Protein AF-A0A928DAC4-F1 (afdb_monomer_lite)

Secondary structure (DSSP, 8-state):
---------SS-TTTHHHHHHHHHHHHTTSS-EEEE--SSEEEE-PPTT-EEEEEEEE-TT-EEEE-SSSEEEE-TT----S-EEE-SSEEEEE---TT---SS-SSPEEE-TTEEEEEEEEE-S-EEESS-EEEEEEEEEEE-S-EEEEEEEEE-SSEEEESS--EEEEEEEES-SSSSS--EEEESSSEEEESS-EEEE-STT-EEEEEESSSEEE-TT--EEEE--SS-TT--EEEEEEE-TT-EEEEEEEEEEEE-SSS-EEEEEEEETT-EEEEEEEEEEETTEEEEEEEEBEEEE-------TT--S-------TTSEEEEEE-TT-EEEE---TTS-------S-EEE-SSSTTPPPEEEEE-TT-EEEE-TT---EEEEEE-TT-EEEE-TT-PPPTTPEEEE-TT-EEEE-SS-EEESEEEE-TT-EEEEEEETTEEP-EEE-S-EE--SEEEEEEESSSSTTPPBP-S-EEEEEEEEEGGGHHHHHHSEEEETTPPTT-EEEEEEEEETTEEEEEEEEE-

Sequence (530 aa):
MTMIKYDRKPRFQRLYSGLLGKALDAVFAVAALQLTVCAATVTLAPPSGTSTNVLALYAGETSVEIAGPGTVTLNPANTYTGGTTLSGGELRLSGVSPSGASPIGTGALVLSANAQVTGSGTLPNDITAGGNAYFSPDDKITLTGNSTISGTLYITNNTLEVADGNISANGLYLTEQDVPGYGNYLQSGGAVTLSGNLQLAYCKGSTTTFTMTGGSFDVGGENVLLYGNKGDATAVSHSTIDISGDAVMSNIGDLYVHQKNPSEATISANIHDGGRLGFEQAYHSGCHATVSLSIDGGTLANDYYHKSATRATQRSTWISASGVASVRVGPKGATFTTDNGAKAGTAHIARAITAEAGEAGETAKGLTFNSGSWAFAAAGNAYEGPTVIKDGAALFLDVNGTIPSTSTVTVGSGSELCAVGGNKTVSDLVLEKDAILGFGTSASTPYTLTVTGSLTLPAYAKIALYASNAPGADAVTAAGTYAVLKVPAACAAALAAVKWSCATASAGNTYTFSVATEGDTATLSMTIAA

Structure (mmCIF, N/CA/C/O backbone):
data_AF-A0A928DAC4-F1
#
_entry.id   AF-A0A928DAC4-F1
#
loop_
_atom_site.group_PDB
_atom_site.id
_atom_site.type_symbol
_atom_site.label_atom_id
_atom_site.label_alt_id
_atom_site.label_comp_id
_atom_site.label_asym_id
_atom_site.label_entity_id
_atom_site.label_seq_id
_atom_site.pdbx_PDB_ins_code
_atom_site.Cartn_x
_atom_site.Cartn_y
_atom_site.Cartn_z
_atom_site.occupancy
_atom_site.B_iso_or_equiv
_atom_site.auth_seq_id
_atom_site.auth_comp_id
_atom_site.auth_asym_id
_atom_site.auth_atom_id
_atom_site.pdbx_PDB_model_num
ATOM 1 N N . MET A 1 1 ? 12.615 13.946 -56.124 1.00 31.62 1 MET A N 1
ATOM 2 C CA . MET A 1 1 ? 13.912 14.587 -56.434 1.00 31.62 1 MET A CA 1
ATOM 3 C C . MET A 1 1 ? 14.637 13.708 -57.448 1.00 31.62 1 MET A C 1
ATOM 5 O O . MET A 1 1 ? 14.611 12.494 -57.310 1.00 31.62 1 MET A O 1
ATOM 9 N N . THR A 1 2 ? 15.126 14.305 -58.529 1.00 26.25 2 THR A N 1
ATOM 10 C CA . THR A 1 2 ? 15.534 13.674 -59.796 1.00 26.25 2 THR A CA 1
ATOM 11 C C . THR A 1 2 ? 16.665 12.644 -59.637 1.00 26.25 2 THR A C 1
ATOM 13 O O . THR A 1 2 ? 17.712 12.966 -59.085 1.00 26.25 2 THR A O 1
ATOM 16 N N . MET A 1 3 ? 16.482 11.418 -60.150 1.00 25.34 3 MET A N 1
ATOM 17 C CA . MET A 1 3 ? 17.553 10.416 -60.275 1.00 25.34 3 MET A CA 1
ATOM 18 C C . MET A 1 3 ? 18.514 10.798 -61.406 1.00 25.34 3 MET A C 1
ATOM 20 O O . MET A 1 3 ? 18.094 10.898 -62.558 1.00 25.34 3 MET A O 1
ATOM 24 N N . ILE A 1 4 ? 19.808 10.922 -61.106 1.00 29.22 4 ILE A N 1
ATOM 25 C CA . ILE A 1 4 ? 20.873 10.956 -62.117 1.00 29.22 4 ILE A CA 1
ATOM 26 C C . ILE A 1 4 ? 21.578 9.594 -62.102 1.00 29.22 4 ILE A C 1
ATOM 28 O O . ILE A 1 4 ? 22.236 9.235 -61.128 1.00 29.22 4 ILE A O 1
ATOM 32 N N . LYS A 1 5 ? 21.433 8.824 -63.188 1.00 36.16 5 LYS A N 1
ATOM 33 C CA . LYS A 1 5 ? 22.263 7.643 -63.479 1.00 36.16 5 LYS A CA 1
ATOM 34 C C . LYS A 1 5 ? 23.650 8.113 -63.926 1.00 36.16 5 LYS A C 1
ATOM 36 O O . LYS A 1 5 ? 23.729 8.912 -64.854 1.00 36.16 5 LYS A O 1
ATOM 41 N N . TYR A 1 6 ? 24.718 7.571 -63.338 1.00 27.19 6 TYR A N 1
ATOM 42 C CA . TYR A 1 6 ? 26.078 7.715 -63.871 1.00 27.19 6 TYR A CA 1
ATOM 43 C C . TYR A 1 6 ? 26.659 6.361 -64.291 1.00 27.19 6 TYR A C 1
ATOM 45 O O . TYR A 1 6 ? 26.644 5.389 -63.535 1.00 27.19 6 TYR A O 1
ATOM 53 N N . ASP A 1 7 ? 27.139 6.334 -65.532 1.00 32.06 7 ASP A N 1
ATOM 54 C CA . ASP A 1 7 ? 27.700 5.193 -66.252 1.00 32.06 7 ASP A CA 1
ATOM 55 C C . ASP A 1 7 ? 29.184 4.960 -65.887 1.00 32.06 7 ASP A C 1
ATOM 57 O O . ASP A 1 7 ? 29.932 5.902 -65.608 1.00 32.06 7 ASP A O 1
ATOM 61 N N . ARG A 1 8 ? 29.613 3.692 -65.845 1.00 35.44 8 ARG A N 1
ATOM 62 C CA . ARG A 1 8 ? 30.908 3.244 -65.290 1.00 35.44 8 ARG A CA 1
ATOM 63 C C . ARG A 1 8 ? 32.043 3.323 -66.322 1.00 35.44 8 ARG A C 1
ATOM 65 O O . ARG A 1 8 ? 31.951 2.736 -67.395 1.00 35.44 8 ARG A O 1
ATOM 72 N N . LYS A 1 9 ? 33.206 3.873 -65.932 1.00 30.69 9 LYS A N 1
ATOM 73 C CA . LYS A 1 9 ? 34.518 3.550 -66.545 1.00 30.69 9 LYS A CA 1
ATOM 74 C C . LYS A 1 9 ? 35.578 3.174 -65.489 1.00 30.69 9 LYS A C 1
ATOM 76 O O . LYS A 1 9 ? 35.565 3.731 -64.394 1.00 30.69 9 LYS A O 1
ATOM 81 N N . PRO A 1 10 ? 36.528 2.258 -65.788 1.00 35.94 10 PRO A N 1
ATOM 82 C CA . PRO A 1 10 ? 37.149 1.382 -64.784 1.00 35.94 10 PRO A CA 1
ATOM 83 C C . PRO A 1 10 ? 38.545 1.815 -64.286 1.00 35.94 10 PRO A C 1
ATOM 85 O O . PRO A 1 10 ? 39.326 0.981 -63.843 1.00 35.94 10 PRO A O 1
ATOM 88 N N . ARG A 1 11 ? 38.912 3.104 -64.345 1.00 32.38 11 ARG A N 1
ATOM 89 C CA . ARG A 1 11 ? 40.287 3.549 -64.004 1.00 32.38 11 ARG A CA 1
ATOM 90 C C . ARG A 1 11 ? 40.468 4.199 -62.622 1.00 32.38 11 ARG A C 1
ATOM 92 O O . ARG A 1 11 ? 41.577 4.605 -62.302 1.00 32.38 11 ARG A O 1
ATOM 99 N N . PHE A 1 12 ? 39.435 4.229 -61.776 1.00 32.56 12 PHE A N 1
ATOM 100 C CA . PHE A 1 12 ? 39.481 4.863 -60.442 1.00 32.56 12 PHE A CA 1
ATOM 101 C C . PHE A 1 12 ? 39.509 3.892 -59.241 1.00 32.56 12 PHE A C 1
ATOM 103 O O . PHE A 1 12 ? 39.442 4.320 -58.093 1.00 32.56 12 PHE A O 1
ATOM 110 N N . GLN A 1 13 ? 39.660 2.581 -59.458 1.00 34.41 13 GLN A N 1
ATOM 111 C CA . GLN A 1 13 ? 39.473 1.570 -58.401 1.00 34.41 13 GLN A CA 1
ATOM 112 C C . GLN A 1 13 ? 40.604 1.441 -57.360 1.00 34.41 13 GLN A C 1
ATOM 114 O O . GLN A 1 13 ? 40.428 0.718 -56.386 1.00 34.41 13 GLN A O 1
ATOM 119 N N . ARG A 1 14 ? 41.748 2.126 -57.514 1.00 36.56 14 ARG A N 1
ATOM 120 C CA . ARG A 1 14 ? 42.897 1.979 -56.590 1.00 36.56 14 ARG A CA 1
ATOM 121 C C . ARG A 1 14 ? 43.134 3.137 -55.617 1.00 36.56 14 ARG A C 1
ATOM 123 O O . ARG A 1 14 ? 43.874 2.942 -54.663 1.00 36.56 14 ARG A O 1
ATOM 130 N N . LEU A 1 15 ? 42.488 4.293 -55.799 1.00 34.00 15 LEU A N 1
ATOM 131 C CA . LEU A 1 15 ? 42.549 5.400 -54.824 1.00 34.00 15 LEU A CA 1
ATOM 132 C C . LEU A 1 15 ? 41.316 5.480 -53.903 1.00 34.00 15 LEU A C 1
ATOM 134 O O . LEU A 1 15 ? 41.344 6.197 -52.908 1.00 34.00 15 LEU A O 1
ATOM 138 N N . TYR A 1 16 ? 40.250 4.730 -54.201 1.00 32.22 16 TYR A N 1
ATOM 139 C CA . TYR A 1 16 ? 38.973 4.826 -53.484 1.00 32.22 16 TYR A CA 1
ATOM 140 C C . TYR A 1 16 ? 38.851 3.929 -52.240 1.00 32.22 16 TYR A C 1
ATOM 142 O O . TYR A 1 16 ? 37.979 4.185 -51.421 1.00 32.22 16 TYR A O 1
ATOM 150 N N . SER A 1 17 ? 39.704 2.921 -52.027 1.00 40.66 17 SER A N 1
ATOM 151 C CA . SER A 1 17 ? 39.560 2.032 -50.855 1.00 40.66 17 SER A CA 1
ATOM 152 C C . SER A 1 17 ? 40.051 2.653 -49.541 1.00 40.66 17 SER A C 1
ATOM 154 O O . SER A 1 17 ? 39.523 2.328 -48.483 1.00 40.66 17 SER A O 1
ATOM 156 N N . GLY A 1 18 ? 41.025 3.569 -49.590 1.00 35.22 18 GLY A N 1
ATOM 157 C CA . GLY A 1 18 ? 41.578 4.216 -48.393 1.00 35.22 18 GLY A CA 1
ATOM 158 C C . GLY A 1 18 ? 40.826 5.477 -47.964 1.00 35.22 18 GLY A C 1
ATOM 159 O O . GLY A 1 18 ? 40.636 5.703 -46.770 1.00 35.22 18 GLY A O 1
ATOM 160 N N . LEU A 1 19 ? 40.375 6.288 -48.929 1.00 36.66 19 LEU A N 1
ATOM 161 C CA . LEU A 1 19 ? 39.622 7.508 -48.634 1.00 36.66 19 LEU A CA 1
ATOM 162 C C . LEU A 1 19 ? 38.143 7.232 -48.378 1.00 36.66 19 LEU A C 1
ATOM 164 O O . LEU A 1 19 ? 37.578 7.915 -47.541 1.00 36.66 19 LEU A O 1
ATOM 168 N N . LEU A 1 20 ? 37.520 6.240 -49.028 1.00 38.94 20 LEU A N 1
ATOM 169 C CA . LEU A 1 20 ? 36.113 5.926 -48.767 1.00 38.94 20 LEU A CA 1
ATOM 170 C C . LEU A 1 20 ? 35.935 5.169 -47.445 1.00 38.94 20 LEU A C 1
ATOM 172 O O . LEU A 1 20 ? 34.920 5.371 -46.812 1.00 38.94 20 LEU A O 1
ATOM 176 N N . GLY A 1 21 ? 36.918 4.393 -46.969 1.00 34.09 21 GLY A N 1
ATOM 177 C CA . GLY A 1 21 ? 36.870 3.811 -45.617 1.00 34.09 21 GLY A CA 1
ATOM 178 C C . GLY A 1 21 ? 36.906 4.886 -44.527 1.00 34.09 21 GLY A C 1
ATOM 179 O O . GLY A 1 21 ? 36.029 4.942 -43.680 1.00 34.09 21 GLY A O 1
ATOM 180 N N . LYS A 1 22 ? 37.845 5.836 -44.631 1.00 36.66 22 LYS A N 1
ATOM 181 C CA . LYS A 1 22 ? 37.964 6.945 -43.669 1.00 36.66 22 LYS A CA 1
ATOM 182 C C . LYS A 1 22 ? 36.908 8.035 -43.847 1.00 36.66 22 LYS A C 1
ATOM 184 O O . LYS A 1 22 ? 36.584 8.713 -42.883 1.00 36.66 22 LYS A O 1
ATOM 189 N N . ALA A 1 23 ? 36.378 8.223 -45.056 1.00 33.66 23 ALA A N 1
ATOM 190 C CA . ALA A 1 23 ? 35.265 9.130 -45.305 1.00 33.66 23 ALA A CA 1
ATOM 191 C C . ALA A 1 23 ? 33.922 8.493 -44.948 1.00 33.66 23 ALA A C 1
ATOM 193 O O . ALA A 1 23 ? 33.040 9.235 -44.569 1.00 33.66 23 ALA A O 1
ATOM 194 N N . LEU A 1 24 ? 33.746 7.169 -45.001 1.00 39.12 24 LEU A N 1
ATOM 195 C CA . LEU A 1 24 ? 32.555 6.526 -44.438 1.00 39.12 24 LEU A CA 1
ATOM 196 C C . LEU A 1 24 ? 32.604 6.605 -42.906 1.00 39.12 24 LEU A C 1
ATOM 198 O O . LEU A 1 24 ? 31.631 7.043 -42.307 1.00 39.12 24 LEU A O 1
ATOM 202 N N . ASP A 1 25 ? 33.768 6.352 -42.297 1.00 36.78 25 ASP A N 1
ATOM 203 C CA . ASP A 1 25 ? 33.973 6.535 -40.851 1.00 36.78 25 ASP A CA 1
ATOM 204 C C . ASP A 1 25 ? 33.836 8.011 -40.410 1.00 36.78 25 ASP A C 1
ATOM 206 O O . ASP A 1 25 ? 33.373 8.285 -39.306 1.00 36.78 25 ASP A O 1
ATOM 210 N N . ALA A 1 26 ? 34.179 8.984 -41.269 1.00 31.34 26 ALA A N 1
ATOM 211 C CA . ALA A 1 26 ? 34.024 10.418 -40.985 1.00 31.34 26 ALA A CA 1
ATOM 212 C C . ALA A 1 26 ? 32.661 11.011 -41.403 1.00 31.34 26 ALA A C 1
ATOM 214 O O . ALA A 1 26 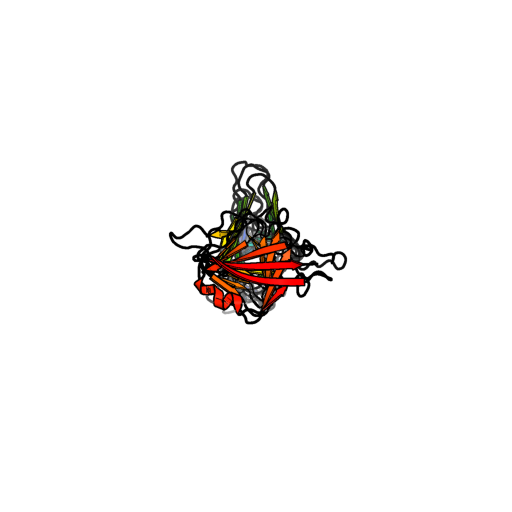? 32.239 12.017 -40.837 1.00 31.34 26 ALA A O 1
ATOM 215 N N . VAL A 1 27 ? 31.939 10.407 -42.354 1.00 35.25 27 VAL A N 1
ATOM 216 C CA . VAL A 1 27 ? 30.570 10.810 -42.743 1.00 35.25 27 VAL A CA 1
ATOM 217 C C . VAL A 1 27 ? 29.552 10.389 -41.680 1.00 35.25 27 VAL A C 1
ATOM 219 O O . VAL A 1 27 ? 28.504 11.016 -41.573 1.00 35.25 27 VAL A O 1
ATOM 222 N N . PHE A 1 28 ? 29.885 9.430 -40.813 1.00 38.22 28 PHE A N 1
ATOM 223 C CA . PHE A 1 28 ? 29.101 9.134 -39.610 1.00 38.22 28 PHE A CA 1
ATOM 224 C C . PHE A 1 28 ? 29.365 10.085 -38.424 1.00 38.22 28 PHE A C 1
ATOM 226 O O . PHE A 1 28 ? 28.701 9.963 -37.398 1.00 38.22 28 PHE A O 1
ATOM 233 N N . ALA A 1 29 ? 30.275 11.059 -38.554 1.00 32.09 29 ALA A N 1
ATOM 234 C CA . ALA A 1 29 ? 30.657 11.969 -37.468 1.00 32.09 29 ALA A CA 1
ATOM 235 C C . ALA A 1 29 ? 30.080 13.398 -37.584 1.00 32.09 29 ALA A C 1
ATOM 237 O O . ALA A 1 29 ? 30.491 14.283 -36.834 1.00 32.09 29 ALA A O 1
ATOM 238 N N . VAL A 1 30 ? 29.126 13.658 -38.487 1.00 30.72 30 VAL A N 1
ATOM 239 C CA . VAL A 1 30 ? 28.482 14.978 -38.610 1.00 30.72 30 VAL A CA 1
ATOM 240 C C . VAL A 1 30 ? 26.971 14.844 -38.444 1.00 30.72 30 VAL A C 1
ATOM 242 O O . VAL A 1 30 ? 26.328 14.016 -39.079 1.00 30.72 30 VAL A O 1
ATOM 245 N N . ALA A 1 31 ? 26.455 15.663 -37.530 1.00 39.97 31 ALA A N 1
ATOM 246 C CA . ALA A 1 31 ? 25.082 15.794 -37.072 1.00 39.97 31 ALA A CA 1
ATOM 247 C C . ALA A 1 31 ? 23.995 15.517 -38.129 1.00 39.97 31 ALA A C 1
ATOM 249 O O . ALA A 1 31 ? 24.104 15.961 -39.268 1.00 39.97 31 ALA A O 1
ATOM 250 N N . ALA A 1 32 ? 22.894 14.907 -37.672 1.00 46.19 32 ALA A N 1
ATOM 251 C CA . ALA A 1 32 ? 21.597 14.836 -38.349 1.00 46.19 32 ALA A CA 1
ATOM 252 C C . ALA A 1 32 ? 21.445 13.814 -39.502 1.00 46.19 32 ALA A C 1
ATOM 254 O O . ALA A 1 32 ? 21.377 14.189 -40.670 1.00 46.19 32 ALA A O 1
ATOM 255 N N . LEU A 1 33 ? 21.279 12.519 -39.187 1.00 54.91 33 LEU A N 1
ATOM 256 C CA . LEU A 1 33 ? 20.929 11.495 -40.188 1.00 54.91 33 LEU A CA 1
ATOM 257 C C . LEU A 1 33 ? 19.397 11.396 -40.377 1.00 54.91 33 LEU A C 1
ATOM 259 O O . LEU A 1 33 ? 18.681 11.005 -39.453 1.00 54.91 33 LEU A O 1
ATOM 263 N N . GLN A 1 34 ? 18.896 11.724 -41.574 1.00 60.25 34 GLN A N 1
ATOM 264 C CA . GLN A 1 34 ? 17.582 11.277 -42.063 1.00 60.25 34 GLN A CA 1
ATOM 265 C C . GLN A 1 34 ? 17.810 10.088 -42.997 1.00 60.25 34 GLN A C 1
ATOM 267 O O . GLN A 1 34 ? 18.508 10.225 -44.002 1.00 60.25 34 GLN A O 1
ATOM 272 N N . LEU A 1 35 ? 17.250 8.923 -42.669 1.00 60.03 35 LEU A N 1
ATOM 273 C CA . LEU A 1 35 ? 17.522 7.683 -43.391 1.00 60.03 35 LEU A CA 1
ATOM 274 C C . LEU A 1 35 ? 16.216 7.049 -43.890 1.00 60.03 35 LEU A C 1
ATOM 276 O O . LEU A 1 35 ? 15.326 6.730 -43.105 1.00 60.03 35 LEU A O 1
ATOM 280 N N . THR A 1 36 ? 16.104 6.852 -45.205 1.00 65.50 36 THR A N 1
ATOM 281 C CA . THR A 1 36 ? 15.074 5.996 -45.812 1.00 65.50 36 THR A CA 1
ATOM 282 C C . THR A 1 36 ? 15.714 4.657 -46.149 1.00 65.50 36 THR A C 1
ATOM 284 O O . THR A 1 36 ? 16.668 4.616 -46.928 1.00 65.50 36 THR A O 1
ATOM 287 N N . VAL A 1 37 ? 15.220 3.570 -45.556 1.00 68.62 37 VAL A N 1
ATOM 288 C CA . VAL A 1 37 ? 15.834 2.235 -45.659 1.00 68.62 37 VAL A CA 1
ATOM 289 C C . VAL A 1 37 ? 14.839 1.224 -46.225 1.00 68.62 37 VAL A C 1
ATOM 291 O O . VAL A 1 37 ? 13.656 1.278 -45.914 1.00 68.62 37 VAL A O 1
ATOM 294 N N . CYS A 1 38 ? 15.332 0.300 -47.056 1.00 67.62 38 CYS A N 1
ATOM 295 C CA . CYS A 1 38 ? 14.586 -0.840 -47.607 1.00 67.62 38 CYS A CA 1
ATOM 296 C C . CYS A 1 38 ? 15.294 -2.161 -47.241 1.00 67.62 38 CYS A C 1
ATOM 298 O O . CYS A 1 38 ? 15.622 -2.978 -48.099 1.00 67.62 38 CYS A O 1
ATOM 300 N N . ALA A 1 39 ? 15.641 -2.316 -45.966 1.00 75.81 39 ALA A N 1
ATOM 301 C CA . ALA A 1 39 ? 16.328 -3.479 -45.412 1.00 75.81 39 ALA A CA 1
ATOM 302 C C . ALA A 1 39 ? 15.460 -4.072 -44.303 1.00 75.81 39 ALA A C 1
ATOM 304 O O . ALA A 1 39 ? 14.736 -3.336 -43.656 1.00 75.81 39 ALA A O 1
ATOM 305 N N . ALA A 1 40 ? 15.542 -5.379 -44.054 1.00 83.25 40 ALA A N 1
ATOM 306 C CA . ALA A 1 40 ? 14.759 -5.994 -42.979 1.00 83.25 40 ALA A CA 1
ATOM 307 C C . ALA A 1 40 ? 15.184 -5.499 -41.581 1.00 83.25 40 ALA A C 1
ATOM 309 O O . ALA A 1 40 ? 14.338 -5.343 -40.703 1.00 83.25 40 ALA A O 1
ATOM 310 N N . THR A 1 41 ? 16.478 -5.205 -41.402 1.00 86.00 41 THR A N 1
ATOM 311 C CA . THR A 1 41 ? 17.053 -4.719 -40.142 1.00 86.00 41 THR A CA 1
ATOM 312 C C . THR A 1 41 ? 18.078 -3.619 -40.406 1.00 86.00 41 THR A C 1
ATOM 314 O O . THR A 1 41 ? 18.879 -3.721 -41.339 1.00 86.00 41 THR A O 1
ATOM 317 N N . VAL A 1 42 ? 18.080 -2.584 -39.567 1.00 89.38 42 VAL A N 1
ATOM 318 C CA . VAL A 1 42 ? 19.133 -1.564 -39.475 1.00 89.38 42 VAL A CA 1
ATOM 319 C C . VAL A 1 42 ? 19.899 -1.771 -38.177 1.00 89.38 42 VAL A C 1
ATOM 321 O O . VAL A 1 42 ? 19.312 -1.665 -37.105 1.00 89.38 42 VAL A O 1
ATOM 324 N N . THR A 1 43 ? 21.206 -2.015 -38.264 1.00 89.75 43 THR A N 1
ATOM 325 C CA . THR A 1 43 ? 22.073 -2.156 -37.085 1.00 89.75 43 THR A CA 1
ATOM 326 C C . THR A 1 43 ? 22.848 -0.862 -36.828 1.00 89.75 43 THR A C 1
ATOM 328 O O . THR A 1 43 ? 23.541 -0.353 -37.710 1.00 89.75 43 THR A O 1
ATOM 331 N N . LEU A 1 44 ? 22.744 -0.340 -35.607 1.00 89.50 44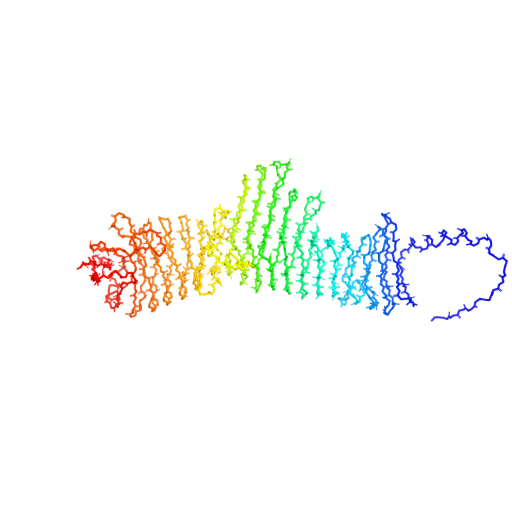 LEU A N 1
ATOM 332 C CA . LEU A 1 44 ? 23.439 0.838 -35.097 1.00 89.50 44 LEU A CA 1
ATOM 333 C C . LEU A 1 44 ? 24.444 0.386 -34.033 1.00 89.50 44 LEU A C 1
ATOM 335 O O . LEU A 1 44 ? 24.069 -0.154 -32.994 1.00 89.50 44 LEU A O 1
ATOM 339 N N . ALA A 1 45 ? 25.734 0.587 -34.295 1.00 90.56 45 ALA A N 1
ATOM 340 C CA . ALA A 1 45 ? 26.798 0.090 -33.426 1.00 90.56 45 ALA A CA 1
ATOM 341 C C . ALA A 1 45 ? 27.870 1.157 -33.139 1.00 90.56 45 ALA A C 1
ATOM 343 O O . ALA A 1 45 ? 29.004 1.025 -33.606 1.00 90.56 45 ALA A O 1
ATOM 344 N N . PRO A 1 46 ? 27.535 2.228 -32.390 1.00 88.06 46 PRO A N 1
ATOM 345 C CA . PRO A 1 46 ? 28.527 3.214 -31.977 1.00 88.06 46 PRO A CA 1
ATOM 346 C C . PRO A 1 46 ? 29.624 2.564 -31.113 1.00 88.06 46 PRO A C 1
ATOM 348 O O . PRO A 1 46 ? 29.310 1.776 -30.213 1.00 88.06 46 PRO A O 1
ATOM 351 N N . PRO A 1 47 ? 30.909 2.887 -31.344 1.00 88.12 47 PRO A N 1
ATOM 352 C CA . PRO A 1 47 ? 31.997 2.504 -30.448 1.00 88.12 47 PRO A CA 1
ATOM 353 C C . PRO A 1 47 ? 31.832 3.068 -29.030 1.00 88.12 47 PRO A C 1
ATOM 355 O O . PRO A 1 47 ? 31.137 4.061 -28.805 1.00 88.12 47 PRO A O 1
ATOM 358 N N . SER A 1 48 ? 32.535 2.473 -28.068 1.00 88.94 48 SER A N 1
ATOM 359 C CA . SER A 1 48 ? 32.511 2.894 -26.662 1.00 88.94 48 SER A CA 1
ATOM 360 C C . SER A 1 48 ? 32.900 4.366 -26.505 1.00 88.94 48 SER A C 1
ATOM 362 O O . SER A 1 48 ? 33.905 4.796 -27.075 1.00 88.94 48 SER A O 1
ATOM 364 N N . GLY A 1 49 ? 32.142 5.121 -25.708 1.00 85.69 49 GLY A N 1
ATOM 365 C CA . GLY A 1 49 ? 32.390 6.549 -25.472 1.00 85.69 49 GLY A CA 1
ATOM 366 C C . GLY A 1 49 ? 32.000 7.465 -26.638 1.00 85.69 49 GLY A C 1
ATOM 367 O O . GLY A 1 49 ? 32.318 8.651 -26.610 1.00 85.69 49 GLY A O 1
ATOM 368 N N . THR A 1 50 ? 31.325 6.935 -27.661 1.00 88.62 50 THR A N 1
ATOM 369 C CA . THR A 1 50 ? 30.770 7.723 -28.768 1.00 88.62 50 THR A CA 1
ATOM 370 C C . THR A 1 50 ? 29.248 7.671 -28.756 1.00 88.62 50 THR A C 1
ATOM 372 O O . THR A 1 50 ? 28.653 6.744 -28.200 1.00 88.62 50 THR A O 1
ATOM 375 N N . SER A 1 51 ? 28.615 8.657 -29.393 1.00 87.12 51 SER A N 1
ATOM 376 C CA . SER A 1 51 ? 27.161 8.706 -29.537 1.00 87.12 51 SER A CA 1
ATOM 377 C C . SER A 1 51 ? 26.761 8.843 -31.002 1.00 87.12 51 SER A C 1
ATOM 379 O O . SER A 1 51 ? 27.325 9.656 -31.731 1.00 87.12 51 SER A O 1
ATOM 381 N N . THR A 1 52 ? 25.761 8.074 -31.431 1.00 88.00 52 THR A N 1
ATOM 382 C CA . THR A 1 52 ? 25.110 8.226 -32.741 1.00 88.00 52 THR A CA 1
ATOM 383 C C . THR A 1 52 ? 23.737 8.851 -32.550 1.00 88.00 52 THR A C 1
ATOM 385 O O . THR A 1 52 ? 22.934 8.335 -31.782 1.00 88.00 52 THR A O 1
ATOM 388 N N . ASN A 1 53 ? 23.445 9.942 -33.259 1.00 86.69 53 ASN A N 1
ATOM 389 C CA . ASN A 1 53 ? 22.157 10.630 -33.183 1.00 86.69 53 ASN A CA 1
ATOM 390 C C . ASN A 1 53 ? 21.344 10.404 -34.472 1.00 86.69 53 ASN A C 1
ATOM 392 O O . ASN A 1 53 ? 21.720 10.888 -35.543 1.00 86.69 53 ASN A O 1
ATOM 396 N N . VAL A 1 54 ? 20.235 9.668 -34.363 1.00 84.62 54 VAL A N 1
ATOM 397 C CA . VAL A 1 54 ? 19.317 9.367 -35.470 1.00 84.62 54 VAL A CA 1
ATOM 398 C C . VAL A 1 54 ? 18.117 10.301 -35.390 1.00 84.62 54 VAL A C 1
ATOM 400 O O . VAL A 1 54 ? 17.270 10.161 -34.505 1.00 84.62 54 VAL A O 1
ATOM 403 N N . LEU A 1 55 ? 18.023 11.248 -36.327 1.00 78.06 55 LEU A N 1
ATOM 404 C CA . LEU A 1 55 ? 16.914 12.203 -36.342 1.00 78.06 55 LEU A CA 1
ATOM 405 C C . LEU A 1 55 ? 15.606 11.571 -36.794 1.00 78.06 55 LEU A C 1
ATOM 407 O O . LEU A 1 55 ? 14.569 11.844 -36.204 1.00 78.06 55 LEU A O 1
ATOM 411 N N . ALA A 1 56 ? 15.649 10.787 -37.870 1.00 78.81 56 ALA A N 1
ATOM 412 C CA . ALA A 1 56 ? 14.472 10.115 -38.394 1.00 78.81 56 ALA A CA 1
ATOM 413 C C . ALA A 1 56 ? 14.864 8.898 -39.232 1.00 78.81 56 ALA A C 1
ATOM 415 O O . ALA A 1 56 ? 15.675 8.994 -40.160 1.00 78.81 56 ALA A O 1
ATOM 416 N N . LEU A 1 57 ? 14.222 7.775 -38.937 1.00 81.25 57 LEU A N 1
ATOM 417 C CA . LEU A 1 57 ? 14.262 6.550 -39.713 1.00 81.25 57 LEU A CA 1
ATOM 418 C C . LEU A 1 57 ? 12.879 6.298 -40.328 1.00 81.25 57 LEU A C 1
ATOM 420 O O . LEU A 1 57 ? 11.912 5.983 -39.627 1.00 81.25 57 LEU A O 1
ATOM 424 N N . TYR A 1 58 ? 12.799 6.439 -41.651 1.00 80.69 58 TYR A N 1
ATOM 425 C CA . TYR A 1 58 ? 11.601 6.190 -42.456 1.00 80.69 58 TYR A CA 1
ATOM 426 C C . TYR A 1 58 ? 11.745 4.845 -43.167 1.00 80.69 58 TYR A C 1
ATOM 428 O O . TYR A 1 58 ? 12.301 4.782 -44.266 1.00 80.69 58 TYR A O 1
ATOM 436 N N . ALA A 1 59 ? 11.320 3.760 -42.515 1.00 76.88 59 ALA A N 1
ATOM 437 C CA . ALA A 1 59 ? 11.717 2.416 -42.942 1.00 76.88 59 ALA A CA 1
ATOM 438 C C . ALA A 1 59 ? 10.607 1.342 -42.920 1.00 76.88 59 ALA A C 1
ATOM 440 O O . ALA A 1 59 ? 10.910 0.166 -43.098 1.00 76.88 59 ALA A O 1
ATOM 441 N N . GLY A 1 60 ? 9.326 1.695 -42.752 1.00 83.38 60 GLY A N 1
ATOM 442 C CA . GLY A 1 60 ? 8.233 0.703 -42.769 1.00 83.38 60 GLY A CA 1
ATOM 443 C C . GLY A 1 60 ? 8.461 -0.429 -41.755 1.00 83.38 60 GLY A C 1
ATOM 444 O O . GLY A 1 60 ? 8.874 -0.152 -40.638 1.00 83.38 60 GLY A O 1
ATOM 445 N N . GLU A 1 61 ? 8.283 -1.694 -42.146 1.00 87.56 61 GLU A N 1
ATOM 446 C CA . GLU A 1 61 ? 8.428 -2.880 -41.268 1.00 87.56 61 GLU A CA 1
ATOM 447 C C . GLU A 1 61 ? 9.872 -3.214 -40.833 1.00 87.56 61 GLU A C 1
ATOM 449 O O . GLU A 1 61 ? 10.119 -4.239 -40.197 1.00 87.56 61 GLU A O 1
ATOM 454 N N . THR A 1 62 ? 10.843 -2.364 -41.164 1.00 88.94 62 THR A N 1
ATOM 455 C CA . THR A 1 62 ? 12.248 -2.551 -40.781 1.00 88.94 62 THR A CA 1
ATOM 456 C C . THR A 1 62 ? 12.410 -2.597 -39.261 1.00 88.94 62 THR A C 1
ATOM 458 O O . THR A 1 62 ? 11.903 -1.727 -38.553 1.00 88.94 62 THR A O 1
ATOM 461 N N . SER A 1 63 ? 13.168 -3.576 -38.765 1.00 91.31 63 SER A N 1
ATOM 462 C CA . SER A 1 63 ? 13.600 -3.642 -37.363 1.00 91.31 63 SER A CA 1
ATOM 463 C C . SER A 1 63 ? 14.871 -2.820 -37.129 1.00 91.31 63 SER A C 1
ATOM 465 O O . SER A 1 63 ? 15.688 -2.645 -38.035 1.00 91.31 63 SER A O 1
ATOM 467 N N . VAL A 1 64 ? 15.079 -2.346 -35.905 1.00 92.00 64 VAL A N 1
ATOM 468 C CA . VAL A 1 64 ? 16.303 -1.644 -35.497 1.00 92.00 64 VAL A CA 1
ATOM 469 C C . VAL A 1 64 ? 17.043 -2.474 -34.458 1.00 92.00 64 VAL A C 1
ATOM 471 O O . VAL A 1 64 ? 16.457 -2.900 -33.471 1.00 92.00 64 VAL A O 1
ATOM 474 N N . GLU A 1 65 ? 18.337 -2.686 -34.654 1.00 93.25 65 GLU A N 1
ATOM 475 C CA . GLU A 1 65 ? 19.219 -3.320 -33.677 1.00 93.25 65 GLU A CA 1
ATOM 476 C C . GLU A 1 65 ? 20.266 -2.314 -33.194 1.00 93.25 65 GLU A C 1
ATOM 478 O O . GLU A 1 65 ? 20.962 -1.701 -34.000 1.00 93.25 65 GLU A O 1
ATOM 483 N N . ILE A 1 66 ? 20.405 -2.153 -31.882 1.00 91.19 66 ILE A N 1
ATOM 484 C CA . ILE A 1 66 ? 21.443 -1.345 -31.243 1.00 91.19 66 ILE A CA 1
ATOM 485 C C . ILE A 1 66 ? 22.433 -2.310 -30.587 1.00 91.19 66 ILE A C 1
ATOM 487 O O . ILE A 1 66 ? 22.096 -2.940 -29.588 1.00 91.19 66 ILE A O 1
ATOM 491 N N . ALA A 1 67 ? 23.624 -2.453 -31.173 1.00 88.50 67 ALA A N 1
ATOM 492 C CA . ALA A 1 67 ? 24.574 -3.526 -30.840 1.00 88.50 67 ALA A CA 1
ATOM 493 C C . ALA A 1 67 ? 25.955 -3.040 -30.359 1.00 88.50 67 ALA A C 1
ATOM 495 O O . ALA A 1 67 ? 26.756 -3.828 -29.855 1.00 88.50 67 ALA A O 1
ATOM 496 N N . GLY A 1 68 ? 26.279 -1.757 -30.549 1.00 85.94 68 GLY A N 1
ATOM 497 C CA . GLY A 1 68 ? 27.574 -1.185 -30.161 1.00 85.94 68 GLY A CA 1
ATOM 498 C C . GLY A 1 68 ? 27.589 -0.724 -28.701 1.00 85.94 68 GLY A C 1
ATOM 499 O O . GLY A 1 68 ? 26.543 -0.351 -28.192 1.00 85.94 68 GLY A O 1
ATOM 500 N N . PRO A 1 69 ? 28.751 -0.696 -28.021 1.00 87.81 69 PRO A N 1
ATOM 501 C CA . PRO A 1 69 ? 28.848 -0.305 -26.611 1.00 87.81 69 PRO A CA 1
ATOM 502 C C . PRO A 1 69 ? 28.723 1.211 -26.357 1.00 87.81 69 PRO A C 1
ATOM 504 O O . PRO A 1 69 ? 28.854 1.642 -25.215 1.00 87.81 69 PRO A O 1
ATOM 507 N N . GLY A 1 70 ? 28.564 2.031 -27.398 1.00 89.69 70 GLY A N 1
ATOM 508 C CA . GLY A 1 70 ? 28.273 3.460 -27.273 1.00 89.69 70 GLY A CA 1
ATOM 509 C C . GLY A 1 70 ? 26.782 3.762 -27.085 1.00 89.69 70 GLY A C 1
ATOM 510 O O . GLY A 1 70 ? 25.959 2.866 -26.906 1.00 89.69 70 GLY A O 1
ATOM 511 N N . THR A 1 71 ? 26.432 5.042 -27.183 1.00 90.50 71 THR A N 1
ATOM 512 C CA . THR A 1 71 ? 25.052 5.522 -27.011 1.00 90.50 71 THR A CA 1
ATOM 513 C C . THR A 1 71 ? 24.385 5.751 -28.367 1.00 90.50 71 THR A C 1
ATOM 515 O O . THR A 1 71 ? 24.948 6.405 -29.249 1.00 90.50 71 THR A O 1
ATOM 518 N N . VAL A 1 72 ? 23.160 5.269 -28.551 1.00 92.25 72 VAL A N 1
ATOM 519 C CA . VAL A 1 72 ? 22.311 5.631 -29.694 1.00 92.25 72 VAL A CA 1
ATOM 520 C C . VAL A 1 72 ? 21.184 6.527 -29.210 1.00 92.25 72 VAL A C 1
ATOM 522 O O . VAL A 1 72 ? 20.348 6.105 -28.420 1.00 92.25 72 VAL A O 1
ATOM 525 N N . THR A 1 73 ? 21.127 7.748 -29.733 1.00 90.44 73 THR A N 1
ATOM 526 C CA . THR A 1 73 ? 20.018 8.673 -29.505 1.00 90.44 73 THR A CA 1
ATOM 527 C C . THR A 1 73 ? 18.999 8.544 -30.630 1.00 90.44 73 THR A C 1
ATOM 529 O O . THR A 1 73 ? 19.326 8.817 -31.789 1.00 90.44 73 THR A O 1
ATOM 532 N N . LEU A 1 74 ? 17.767 8.161 -30.295 1.00 88.75 74 LEU A N 1
ATOM 533 C CA . LEU A 1 74 ? 16.640 8.121 -31.230 1.00 88.75 74 LEU A CA 1
ATOM 534 C C . LEU A 1 74 ? 15.694 9.299 -30.963 1.00 88.75 74 LEU A C 1
ATOM 536 O O . LEU A 1 74 ? 15.313 9.537 -29.816 1.00 88.75 74 LEU A O 1
ATOM 540 N N . ASN A 1 75 ? 15.332 10.038 -32.021 1.00 82.88 75 ASN A N 1
ATOM 541 C CA . ASN A 1 75 ? 14.461 11.214 -31.917 1.00 82.88 75 ASN A CA 1
ATOM 542 C C . ASN A 1 75 ? 13.002 10.928 -32.321 1.00 82.88 75 ASN A C 1
ATOM 544 O O . ASN A 1 75 ? 12.752 10.003 -33.094 1.00 82.88 75 ASN A O 1
ATOM 548 N N . PRO A 1 76 ? 12.036 11.772 -31.902 1.00 75.38 76 PRO A N 1
ATOM 549 C CA . PRO A 1 76 ? 10.596 11.570 -32.131 1.00 75.38 76 PRO A CA 1
ATOM 550 C C . PRO A 1 76 ? 10.065 11.729 -33.573 1.00 75.38 76 PRO A C 1
ATOM 552 O O . PRO A 1 76 ? 8.940 12.185 -33.773 1.00 75.38 76 PRO A O 1
ATOM 555 N N . ALA A 1 77 ? 10.843 11.372 -34.595 1.00 81.88 77 ALA A N 1
ATOM 556 C CA . ALA A 1 77 ? 10.425 11.375 -36.004 1.00 81.88 77 ALA A CA 1
ATOM 557 C C . ALA A 1 77 ? 10.623 10.011 -36.694 1.00 81.88 77 ALA A C 1
ATOM 559 O O . ALA A 1 77 ? 10.519 9.892 -37.917 1.00 81.88 77 ALA A O 1
ATOM 560 N N . ASN A 1 78 ? 10.922 8.974 -35.914 1.00 83.12 78 ASN A N 1
ATOM 561 C CA . ASN A 1 78 ? 11.032 7.606 -36.396 1.00 83.12 78 ASN A CA 1
ATOM 562 C C . ASN A 1 78 ? 9.645 7.034 -36.734 1.00 83.12 78 ASN A C 1
ATOM 564 O O . ASN A 1 78 ? 8.700 7.191 -35.971 1.00 83.12 78 ASN A O 1
ATOM 568 N N . THR A 1 79 ? 9.519 6.370 -37.887 1.00 85.12 79 THR A N 1
ATOM 569 C CA . THR A 1 79 ? 8.232 5.828 -38.390 1.00 85.12 79 THR A CA 1
ATOM 570 C C . THR A 1 79 ? 8.310 4.352 -38.772 1.00 85.12 79 THR A C 1
ATOM 572 O O . THR A 1 79 ? 7.407 3.821 -39.417 1.00 85.12 79 THR A O 1
ATOM 575 N N . TYR A 1 80 ? 9.403 3.677 -38.414 1.00 88.00 80 TYR A N 1
ATOM 576 C CA . TYR A 1 80 ? 9.488 2.234 -38.587 1.00 88.00 80 TYR A CA 1
ATOM 577 C C . TYR A 1 80 ? 8.506 1.524 -37.642 1.00 88.00 80 TYR A C 1
ATOM 579 O O . TYR A 1 80 ? 8.226 1.992 -36.539 1.00 88.00 80 TYR A O 1
ATOM 587 N N . THR A 1 81 ? 7.961 0.403 -38.095 1.00 91.19 81 THR A N 1
ATOM 588 C CA . THR A 1 81 ? 6.970 -0.403 -37.377 1.00 91.19 81 THR A CA 1
ATOM 589 C C . THR A 1 81 ? 7.533 -1.742 -36.909 1.00 91.19 81 THR A C 1
ATOM 591 O O . THR A 1 81 ? 6.905 -2.401 -36.082 1.00 91.19 81 THR A O 1
ATOM 594 N N . GLY A 1 82 ? 8.718 -2.137 -37.397 1.00 91.94 82 GLY A N 1
ATOM 595 C CA . GLY A 1 82 ? 9.470 -3.266 -36.854 1.00 91.94 82 GLY A CA 1
ATOM 596 C C . GLY A 1 82 ? 9.939 -3.013 -35.417 1.00 91.94 82 GLY A C 1
ATOM 597 O O . GLY A 1 82 ? 9.870 -1.892 -34.906 1.00 91.94 82 GLY A O 1
ATOM 598 N N . GLY A 1 83 ? 10.394 -4.073 -34.747 1.00 94.38 83 GLY A N 1
ATOM 599 C CA . GLY A 1 83 ? 10.852 -3.996 -33.358 1.00 94.38 83 GLY A CA 1
ATOM 600 C C . GLY A 1 83 ? 12.209 -3.307 -33.212 1.00 94.38 83 GLY A C 1
ATOM 601 O O . GLY A 1 83 ? 13.007 -3.268 -34.150 1.00 94.38 83 GLY A O 1
ATOM 602 N N . THR A 1 84 ? 12.488 -2.821 -32.006 1.00 95.62 84 THR A N 1
ATOM 603 C CA . THR A 1 84 ? 13.805 -2.317 -31.604 1.00 95.62 84 THR A CA 1
ATOM 604 C C . THR A 1 84 ? 14.445 -3.318 -30.656 1.00 95.62 84 THR A C 1
ATOM 606 O O . THR A 1 84 ? 13.864 -3.655 -29.633 1.00 95.62 84 THR A O 1
ATOM 609 N N . THR A 1 85 ? 15.644 -3.800 -30.964 1.00 96.00 85 THR A N 1
ATOM 610 C CA . THR A 1 85 ? 16.425 -4.673 -30.079 1.00 96.00 85 THR A CA 1
ATOM 611 C C . THR A 1 85 ? 17.660 -3.929 -29.597 1.00 96.00 85 THR A C 1
ATOM 613 O O . THR A 1 85 ? 18.495 -3.542 -30.407 1.00 96.00 85 THR A O 1
ATOM 616 N N . LEU A 1 86 ? 17.792 -3.739 -28.288 1.00 94.94 86 LEU A N 1
ATOM 617 C CA . LEU A 1 86 ? 19.006 -3.243 -27.649 1.00 94.94 86 LEU A CA 1
ATOM 618 C C . LEU A 1 86 ? 19.830 -4.453 -27.197 1.00 94.94 86 LEU A C 1
ATOM 620 O O . LEU A 1 86 ? 19.533 -5.047 -26.163 1.00 94.94 86 LEU A O 1
ATOM 624 N N . SER A 1 87 ? 20.808 -4.855 -28.014 1.00 90.62 87 SER A N 1
ATOM 625 C CA . SER A 1 87 ? 21.710 -5.990 -27.773 1.00 90.62 87 SER A CA 1
ATOM 626 C C . SER A 1 87 ? 23.038 -5.586 -27.113 1.00 90.62 87 S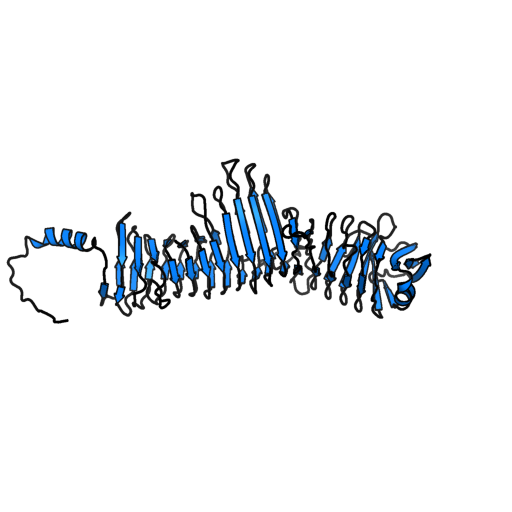ER A C 1
ATOM 628 O O . SER A 1 87 ? 23.743 -6.448 -26.587 1.00 90.62 87 SER A O 1
ATOM 630 N N . GLY A 1 88 ? 23.365 -4.289 -27.088 1.00 82.94 88 GLY A N 1
ATOM 631 C CA . GLY A 1 88 ? 24.496 -3.718 -26.354 1.00 82.94 88 GLY A CA 1
ATOM 632 C C . GLY A 1 88 ? 24.454 -2.186 -26.309 1.00 82.94 88 GLY A C 1
ATOM 633 O O . GLY A 1 88 ? 23.749 -1.564 -27.097 1.00 82.94 88 GLY A O 1
ATOM 634 N N . GLY A 1 89 ? 25.213 -1.583 -25.388 1.00 86.56 89 GLY A N 1
ATOM 635 C CA . GLY A 1 89 ? 25.291 -0.126 -25.232 1.00 86.56 89 GLY A CA 1
ATOM 636 C C . GLY A 1 89 ? 24.068 0.499 -24.561 1.00 86.56 89 GLY A C 1
ATOM 637 O O . GLY A 1 89 ? 23.408 -0.124 -23.728 1.00 86.56 89 GLY A O 1
ATOM 638 N N . GLU A 1 90 ? 23.797 1.751 -24.917 1.00 92.19 90 GLU A N 1
ATOM 639 C CA . GLU A 1 90 ? 22.767 2.595 -24.305 1.00 92.19 90 GLU A CA 1
ATOM 640 C C . GLU A 1 90 ? 21.799 3.122 -25.374 1.00 92.19 90 GLU A C 1
ATOM 642 O O . GLU A 1 90 ? 22.225 3.648 -26.407 1.00 92.19 90 GLU A O 1
ATOM 647 N N . LEU A 1 91 ? 20.492 3.027 -25.116 1.00 94.38 91 LEU A N 1
ATOM 648 C CA . LEU A 1 91 ? 19.465 3.723 -25.893 1.00 94.38 91 LEU A CA 1
ATOM 649 C C . LEU A 1 91 ? 19.073 5.011 -25.173 1.00 94.38 91 LEU A C 1
ATOM 651 O O . LEU A 1 91 ? 18.490 4.968 -24.096 1.00 94.38 91 LEU A O 1
ATOM 655 N N . ARG A 1 92 ? 19.303 6.155 -25.808 1.00 93.69 92 ARG A N 1
ATOM 656 C CA . ARG A 1 92 ? 18.895 7.463 -25.301 1.00 93.69 92 ARG A CA 1
ATOM 657 C C . ARG A 1 92 ? 17.666 7.991 -26.041 1.00 93.69 92 ARG A C 1
ATOM 659 O O . ARG A 1 92 ? 17.664 8.121 -27.266 1.00 93.69 92 ARG A O 1
ATOM 666 N N . LEU A 1 93 ? 16.632 8.342 -25.287 1.00 91.69 93 LEU A N 1
ATOM 667 C CA . LEU A 1 93 ? 15.397 8.959 -25.765 1.00 91.69 93 LEU A CA 1
ATOM 668 C C . LEU A 1 93 ? 15.531 10.489 -25.732 1.00 91.69 93 LEU A C 1
ATOM 670 O O . LEU A 1 93 ? 15.915 11.058 -24.714 1.00 91.69 93 LEU A O 1
ATOM 674 N N . SER A 1 94 ? 15.231 11.196 -26.821 1.00 83.69 94 SER A N 1
ATOM 675 C CA . SER A 1 94 ? 15.446 12.654 -26.886 1.00 83.69 94 SER A CA 1
ATOM 676 C C . SER A 1 94 ? 14.191 13.511 -26.632 1.00 83.69 94 SER A C 1
ATOM 678 O O . SER A 1 94 ? 14.097 14.621 -27.160 1.00 83.69 94 SER A O 1
ATOM 680 N N . GLY A 1 95 ? 13.225 13.017 -25.857 1.00 70.38 95 GLY A N 1
ATOM 681 C CA . GLY A 1 95 ? 11.995 13.723 -25.482 1.00 70.38 95 GLY A CA 1
ATOM 682 C C . GLY A 1 95 ? 10.740 13.235 -26.209 1.00 70.38 95 GLY A C 1
ATOM 683 O O . GLY A 1 95 ? 10.780 12.318 -27.020 1.00 70.38 95 GLY A O 1
ATOM 684 N N . VAL A 1 96 ? 9.599 13.864 -25.927 1.00 60.34 96 VAL A N 1
ATOM 685 C CA . VAL A 1 96 ? 8.333 13.649 -26.650 1.00 60.34 96 VAL A CA 1
ATOM 686 C C . VAL A 1 96 ? 8.246 14.562 -27.875 1.00 60.34 96 VAL A C 1
ATOM 688 O O . VAL A 1 96 ? 8.562 15.749 -27.806 1.00 60.34 96 VAL A O 1
ATOM 691 N N . SER A 1 97 ? 7.768 14.027 -29.003 1.00 60.38 97 SER A N 1
ATOM 692 C CA . SER A 1 97 ? 7.287 14.870 -30.108 1.00 60.38 97 SER A CA 1
ATOM 693 C C . SER A 1 97 ? 6.135 15.755 -29.607 1.00 60.38 97 SER A C 1
ATOM 695 O O . SER A 1 97 ? 5.362 15.289 -28.770 1.00 60.38 97 SER A O 1
ATOM 697 N N . PRO A 1 98 ? 5.890 16.952 -30.177 1.00 51.84 98 PRO A N 1
ATOM 698 C CA . PRO A 1 98 ? 4.647 17.700 -29.937 1.00 51.84 98 PRO A CA 1
ATOM 699 C C . PRO A 1 98 ? 3.369 16.884 -30.206 1.00 51.84 98 PRO A C 1
ATOM 701 O O . PRO A 1 98 ? 2.297 17.232 -29.727 1.00 51.84 98 PRO A O 1
ATOM 704 N N . SER A 1 99 ? 3.485 15.802 -30.984 1.00 57.53 99 SER A N 1
ATOM 705 C CA . SER A 1 99 ? 2.411 14.852 -31.299 1.00 57.53 99 SER A CA 1
ATOM 706 C C . SER A 1 99 ? 2.267 13.687 -30.306 1.00 57.53 99 SER A C 1
ATOM 708 O O . SER A 1 99 ? 1.402 12.840 -30.503 1.00 57.53 99 SER A O 1
ATOM 710 N N . GLY A 1 100 ? 3.124 13.595 -29.282 1.00 63.22 100 GLY A N 1
ATOM 711 C CA . GLY A 1 100 ? 3.189 12.443 -28.373 1.00 63.22 100 GLY A CA 1
ATOM 712 C C . GLY A 1 100 ? 3.835 11.191 -28.983 1.00 63.22 100 GLY A C 1
ATOM 713 O O . GLY A 1 100 ? 3.829 10.136 -28.355 1.00 63.22 100 GLY A O 1
ATOM 714 N N . ALA A 1 101 ? 4.392 11.286 -30.197 1.00 67.94 101 ALA A N 1
ATOM 715 C CA . ALA A 1 101 ? 5.061 10.165 -30.849 1.00 67.94 101 ALA A CA 1
ATOM 716 C C . ALA A 1 101 ? 6.265 9.668 -30.036 1.00 67.94 101 ALA A C 1
ATOM 718 O O . ALA A 1 101 ? 7.053 10.467 -29.513 1.00 67.94 101 ALA A O 1
ATOM 719 N N . SER A 1 102 ? 6.401 8.342 -29.979 1.00 80.12 102 SER A N 1
ATOM 720 C CA . SER A 1 102 ? 7.531 7.689 -29.333 1.00 80.12 102 SER A CA 1
ATOM 721 C C . SER A 1 102 ? 8.852 8.063 -30.020 1.00 80.12 102 SER A C 1
ATOM 723 O O . SER A 1 102 ? 8.887 8.228 -31.243 1.00 80.12 102 SER A O 1
ATOM 725 N N . PRO A 1 103 ? 9.961 8.185 -29.269 1.00 79.88 103 PRO A N 1
ATOM 726 C CA . PRO A 1 103 ? 11.292 8.340 -29.852 1.00 79.88 103 PRO A CA 1
ATOM 727 C C . PRO A 1 103 ? 11.719 7.119 -30.674 1.00 79.88 103 PRO A C 1
ATOM 729 O O . PRO A 1 103 ? 12.566 7.241 -31.559 1.00 79.88 103 PRO A O 1
ATOM 732 N N . ILE A 1 104 ? 11.147 5.946 -30.393 1.00 88.38 104 ILE A N 1
ATOM 733 C CA . ILE A 1 104 ? 11.358 4.722 -31.167 1.00 88.38 104 ILE A CA 1
ATOM 734 C C . ILE A 1 104 ? 10.157 4.455 -32.084 1.00 88.38 104 ILE A C 1
ATOM 736 O O . ILE A 1 104 ? 9.147 5.149 -32.022 1.00 88.38 104 ILE A O 1
ATOM 740 N N . GLY A 1 105 ? 10.288 3.489 -32.991 1.00 87.44 105 GLY A N 1
ATOM 741 C CA . GLY A 1 105 ? 9.190 3.063 -33.861 1.00 87.44 105 GLY A CA 1
ATOM 742 C C . GLY A 1 105 ? 8.015 2.473 -33.077 1.00 87.44 105 GLY A C 1
ATOM 743 O O . GLY A 1 105 ? 7.999 2.499 -31.853 1.00 87.44 105 GLY A O 1
ATOM 744 N N . THR A 1 106 ? 7.020 1.905 -33.755 1.00 89.44 106 THR A N 1
ATOM 745 C CA . THR A 1 106 ? 5.822 1.364 -33.074 1.00 89.44 106 THR A CA 1
ATOM 746 C C . THR A 1 106 ? 5.949 -0.099 -32.637 1.00 89.44 106 THR A C 1
ATOM 748 O O . THR A 1 106 ? 5.069 -0.597 -31.943 1.00 89.44 106 THR A O 1
ATOM 751 N N . GLY A 1 107 ? 6.992 -0.816 -33.067 1.00 92.88 107 GLY A N 1
ATOM 752 C CA . GLY A 1 107 ? 7.210 -2.221 -32.704 1.00 92.88 107 GLY A CA 1
ATOM 753 C C . GLY A 1 107 ? 7.752 -2.398 -31.282 1.00 92.88 107 GLY A C 1
ATOM 754 O O . GLY A 1 107 ? 8.195 -1.442 -30.658 1.00 92.88 107 GLY A O 1
ATOM 755 N N . ALA A 1 108 ? 7.737 -3.622 -30.753 1.00 95.81 108 ALA A N 1
ATOM 756 C CA . ALA A 1 108 ? 8.211 -3.902 -29.392 1.00 95.81 108 ALA A CA 1
ATOM 757 C C . ALA A 1 108 ? 9.687 -3.507 -29.169 1.00 95.81 108 ALA A C 1
ATOM 759 O O . ALA A 1 108 ? 10.502 -3.563 -30.094 1.00 95.81 108 ALA A O 1
ATOM 760 N N . LEU A 1 109 ? 10.031 -3.163 -27.925 1.00 96.56 109 LEU A N 1
ATOM 761 C CA . LEU A 1 109 ? 11.399 -2.936 -27.465 1.00 96.56 109 LEU A CA 1
ATOM 762 C C . LEU A 1 109 ? 11.913 -4.177 -26.723 1.00 96.56 109 LEU A C 1
ATOM 764 O O . LEU A 1 109 ? 11.412 -4.544 -25.664 1.00 96.56 109 LEU A O 1
ATOM 768 N N . VAL A 1 110 ? 12.949 -4.813 -27.256 1.00 97.00 110 VAL A N 1
ATOM 769 C CA . VAL A 1 110 ? 13.614 -5.958 -26.629 1.00 97.00 110 VAL A CA 1
ATOM 770 C C . VAL A 1 110 ? 14.944 -5.506 -26.043 1.00 97.00 110 VAL A C 1
ATOM 772 O O . VAL A 1 110 ? 15.790 -4.966 -26.750 1.00 97.00 110 VAL A O 1
ATOM 775 N N . LEU A 1 111 ? 15.131 -5.740 -24.750 1.00 96.06 111 LEU A N 1
ATOM 776 C CA . LEU A 1 111 ? 16.321 -5.382 -23.989 1.00 96.06 111 LEU A CA 1
ATOM 777 C C . LEU A 1 111 ? 17.144 -6.639 -23.682 1.00 96.06 111 LEU A C 1
ATOM 779 O O . LEU A 1 111 ? 16.641 -7.605 -23.096 1.00 96.06 111 LEU A O 1
ATOM 783 N N . SER A 1 112 ? 18.427 -6.630 -24.041 1.00 91.00 112 SER A N 1
ATOM 784 C CA . SER A 1 112 ? 19.379 -7.619 -23.537 1.00 91.00 112 SER A CA 1
ATOM 785 C C . SER A 1 112 ? 19.576 -7.472 -22.026 1.00 91.00 112 SER A C 1
ATOM 787 O O . SER A 1 112 ? 19.241 -6.450 -21.426 1.00 91.00 112 SER A O 1
ATOM 789 N N . ALA A 1 113 ? 20.159 -8.489 -21.390 1.00 84.81 113 ALA A N 1
ATOM 790 C CA . ALA A 1 113 ? 20.477 -8.416 -19.968 1.00 84.81 113 ALA A CA 1
ATOM 791 C C . ALA A 1 113 ? 21.400 -7.220 -19.674 1.00 84.81 113 ALA A C 1
ATOM 793 O O . ALA A 1 113 ? 22.465 -7.089 -20.277 1.00 84.81 113 ALA A O 1
ATOM 794 N N . ASN A 1 114 ? 20.995 -6.388 -18.716 1.00 82.31 114 ASN A N 1
ATOM 795 C CA . ASN A 1 114 ? 21.677 -5.162 -18.300 1.00 82.31 114 ASN A CA 1
ATOM 796 C C . ASN A 1 114 ? 21.699 -4.029 -19.336 1.00 82.31 114 ASN A C 1
ATOM 798 O O . ASN A 1 114 ? 22.573 -3.167 -19.285 1.00 82.31 114 ASN A O 1
ATOM 802 N N . ALA A 1 115 ? 20.747 -4.015 -20.266 1.00 87.31 115 ALA A N 1
ATOM 803 C CA . ALA A 1 115 ? 20.587 -2.902 -21.188 1.00 87.31 115 ALA A CA 1
ATOM 804 C C . ALA A 1 115 ? 20.091 -1.636 -20.465 1.00 87.31 115 ALA A C 1
ATOM 806 O O . ALA A 1 115 ? 19.283 -1.722 -19.533 1.00 87.31 115 ALA A O 1
ATOM 807 N N . GLN A 1 116 ? 20.556 -0.471 -20.926 1.00 91.56 116 GLN A N 1
ATOM 808 C CA . GLN A 1 116 ? 20.221 0.828 -20.348 1.00 91.56 116 GLN A CA 1
ATOM 809 C C . GLN A 1 116 ? 19.420 1.698 -21.324 1.00 91.56 116 GLN A C 1
ATOM 811 O O . GLN A 1 116 ? 19.817 1.888 -22.476 1.00 91.56 116 GLN A O 1
ATOM 816 N N . VAL A 1 117 ? 18.304 2.240 -20.836 1.00 94.75 117 VAL A N 1
ATOM 817 C CA . VAL A 1 117 ? 17.463 3.226 -21.517 1.00 94.75 117 VAL A CA 1
ATOM 818 C C . VAL A 1 117 ? 17.534 4.543 -20.748 1.00 94.75 117 VAL A C 1
ATOM 820 O O . VAL A 1 117 ? 17.275 4.575 -19.545 1.00 94.75 117 VAL A O 1
ATOM 823 N N . THR A 1 118 ? 17.884 5.633 -21.425 1.00 93.06 118 THR A N 1
ATOM 824 C CA . THR A 1 118 ? 18.093 6.956 -20.814 1.00 93.06 118 THR A CA 1
ATOM 825 C C . THR A 1 118 ? 17.316 8.049 -21.534 1.00 93.06 118 THR A C 1
ATOM 827 O O . THR A 1 118 ? 16.630 7.790 -22.526 1.00 93.06 118 THR A O 1
ATOM 830 N N . GLY A 1 119 ? 17.420 9.292 -21.058 1.00 90.81 119 GLY A N 1
ATOM 831 C CA . GLY A 1 119 ? 16.761 10.428 -21.688 1.00 90.81 119 GLY A CA 1
ATOM 832 C C . GLY A 1 119 ? 15.325 10.625 -21.207 1.00 90.81 119 GLY A C 1
ATOM 833 O O . GLY A 1 119 ? 14.998 10.334 -20.059 1.00 90.81 119 GLY A O 1
ATOM 834 N N . SER A 1 120 ? 14.459 11.164 -22.057 1.00 90.38 120 SER A N 1
ATOM 835 C CA . SER A 1 120 ? 13.061 11.442 -21.707 1.00 90.38 120 SER A CA 1
ATOM 836 C C . SER A 1 120 ? 12.116 11.102 -22.856 1.00 90.38 120 SER A C 1
ATOM 838 O O . SER A 1 120 ? 12.527 11.071 -24.016 1.00 90.38 120 SER A O 1
ATOM 840 N N . GLY A 1 121 ? 10.847 10.818 -22.561 1.00 89.38 121 GLY A N 1
ATOM 841 C CA . GLY A 1 121 ? 9.844 10.525 -23.589 1.00 89.38 121 GLY A CA 1
ATOM 842 C C . GLY A 1 121 ? 8.782 9.512 -23.167 1.00 89.38 121 GLY A C 1
ATOM 843 O O . GLY A 1 121 ? 8.808 8.998 -22.053 1.00 89.38 121 GLY A O 1
ATOM 844 N N . THR A 1 122 ? 7.862 9.203 -24.083 1.00 91.00 122 THR A N 1
ATOM 845 C CA . THR A 1 122 ? 6.832 8.170 -23.893 1.00 91.00 122 THR A CA 1
ATOM 846 C C . THR A 1 122 ? 7.152 6.926 -24.724 1.00 91.00 122 THR A C 1
ATOM 848 O O . THR A 1 122 ? 7.434 7.014 -25.923 1.00 91.00 122 THR A O 1
ATOM 851 N N . LEU A 1 123 ? 7.085 5.758 -24.089 1.00 92.25 123 LEU A N 1
ATOM 852 C CA . LEU A 1 123 ? 7.211 4.444 -24.709 1.00 92.25 123 LEU A CA 1
ATOM 853 C C . LEU A 1 123 ? 5.841 3.739 -24.691 1.00 92.25 123 LEU A C 1
ATOM 855 O O . LEU A 1 123 ? 5.472 3.136 -23.680 1.00 92.25 123 LEU A O 1
ATOM 859 N N . PRO A 1 124 ? 5.083 3.795 -25.802 1.00 92.50 124 PRO A N 1
ATOM 860 C CA . PRO A 1 124 ? 3.874 2.994 -26.003 1.00 92.50 124 PRO A CA 1
ATOM 861 C C . PRO A 1 124 ? 4.172 1.542 -26.387 1.00 92.50 124 PRO A C 1
ATOM 863 O O . PRO A 1 124 ? 3.260 0.754 -26.613 1.00 92.50 124 PRO A O 1
ATOM 866 N N . ASN A 1 125 ? 5.448 1.200 -26.516 1.00 93.38 125 ASN A N 1
ATOM 867 C CA . ASN A 1 125 ? 5.914 -0.097 -26.963 1.00 93.38 125 ASN A CA 1
ATOM 868 C C . ASN A 1 125 ? 5.836 -1.109 -25.828 1.00 93.38 125 ASN A C 1
ATOM 870 O O . ASN A 1 125 ? 6.195 -0.794 -24.693 1.00 93.38 125 ASN A O 1
ATOM 874 N N . ASP A 1 126 ? 5.470 -2.344 -26.159 1.00 96.19 126 ASP A N 1
ATOM 875 C CA . ASP A 1 126 ? 5.718 -3.449 -25.245 1.00 96.19 126 ASP A CA 1
ATOM 876 C C . ASP A 1 126 ? 7.231 -3.636 -25.078 1.00 96.19 126 ASP A C 1
ATOM 878 O O . ASP A 1 126 ? 7.982 -3.653 -26.058 1.00 96.19 126 ASP A O 1
ATOM 882 N N . ILE A 1 127 ? 7.678 -3.775 -23.834 1.00 96.69 127 ILE A N 1
ATOM 883 C CA . ILE A 1 127 ? 9.080 -3.922 -23.458 1.00 96.69 127 ILE A CA 1
ATOM 884 C C . ILE A 1 127 ? 9.297 -5.330 -22.918 1.00 96.69 127 ILE A C 1
ATOM 886 O O . ILE A 1 127 ? 8.587 -5.784 -22.024 1.00 96.69 127 ILE A O 1
ATOM 890 N N . THR A 1 128 ? 10.298 -6.036 -23.432 1.00 97.19 128 THR A N 1
ATOM 891 C CA . THR A 1 128 ? 10.716 -7.331 -22.881 1.00 97.19 128 THR A CA 1
ATOM 892 C C . THR A 1 128 ? 12.197 -7.309 -22.556 1.00 97.19 128 THR A C 1
ATOM 894 O O . THR A 1 128 ? 13.014 -7.036 -23.431 1.00 97.19 128 THR A O 1
ATOM 897 N N . ALA A 1 129 ? 12.553 -7.647 -21.319 1.00 95.94 129 ALA A N 1
ATOM 898 C CA . ALA A 1 129 ? 13.935 -7.840 -20.903 1.00 95.94 129 ALA A CA 1
ATOM 899 C C . ALA A 1 129 ? 14.150 -9.278 -20.422 1.00 95.94 129 ALA A C 1
ATOM 901 O O . ALA A 1 129 ? 13.494 -9.750 -19.490 1.00 95.94 129 ALA A O 1
ATOM 902 N N . GLY A 1 130 ? 15.106 -9.977 -21.040 1.00 91.44 130 GLY A N 1
ATOM 903 C CA . GLY A 1 130 ? 15.485 -11.339 -20.637 1.00 91.44 130 GLY A CA 1
ATOM 904 C C . GLY A 1 130 ? 16.283 -11.405 -19.326 1.00 91.44 130 GLY A C 1
ATOM 905 O O . GLY A 1 130 ? 16.533 -12.490 -18.813 1.00 91.44 130 GLY A O 1
ATOM 906 N N . GLY A 1 131 ? 16.687 -10.254 -18.782 1.00 91.19 131 GLY A N 1
ATOM 907 C CA . GLY A 1 131 ? 17.414 -10.115 -17.521 1.00 91.19 131 GLY A CA 1
ATOM 908 C C . GLY A 1 131 ? 17.086 -8.780 -16.857 1.00 91.19 131 GLY A C 1
ATOM 909 O O . GLY A 1 131 ? 15.950 -8.316 -16.940 1.00 91.19 131 GLY A O 1
ATOM 910 N N . ASN A 1 132 ? 18.074 -8.161 -16.212 1.00 93.12 132 ASN A N 1
ATOM 911 C CA . ASN A 1 132 ? 17.912 -6.831 -15.624 1.00 93.12 132 ASN A CA 1
ATOM 912 C C . ASN A 1 132 ? 17.701 -5.766 -16.706 1.00 93.12 132 ASN A C 1
ATOM 914 O O . ASN A 1 132 ? 18.295 -5.859 -17.784 1.00 93.12 132 ASN A O 1
ATOM 918 N N . ALA A 1 133 ? 16.922 -4.739 -16.381 1.00 93.69 133 ALA A N 1
ATOM 919 C CA . ALA A 1 133 ? 16.718 -3.562 -17.218 1.00 93.69 133 ALA A CA 1
ATOM 920 C C . ALA A 1 133 ? 17.017 -2.296 -16.412 1.00 93.69 133 ALA A C 1
ATOM 922 O O . ALA A 1 133 ? 16.623 -2.201 -15.250 1.00 93.69 133 ALA A O 1
ATOM 923 N N . TYR A 1 134 ? 17.692 -1.332 -17.033 1.00 93.06 134 TYR A N 1
ATOM 924 C CA . TYR A 1 134 ? 18.073 -0.074 -16.399 1.00 93.06 134 TYR A CA 1
ATOM 925 C C . TYR A 1 134 ? 17.372 1.085 -17.096 1.00 93.06 134 TYR A C 1
ATOM 927 O O . TYR A 1 134 ? 17.567 1.302 -18.289 1.00 93.06 134 TYR A O 1
ATOM 935 N N . PHE A 1 135 ? 16.588 1.847 -16.344 1.00 92.88 135 PHE A N 1
ATOM 936 C CA . PHE A 1 135 ? 16.035 3.119 -16.780 1.00 92.88 135 PHE A CA 1
ATOM 937 C C . PHE A 1 135 ? 16.728 4.238 -16.011 1.00 92.88 135 PHE A C 1
ATOM 939 O O . PHE A 1 135 ? 16.704 4.285 -14.782 1.00 92.88 135 PHE A O 1
ATOM 946 N N . SER A 1 136 ? 17.337 5.160 -16.744 1.00 91.12 136 SER A N 1
ATOM 947 C CA . SER A 1 136 ? 18.002 6.343 -16.199 1.00 91.12 136 SER A CA 1
ATOM 948 C C . SER A 1 136 ? 17.405 7.587 -16.866 1.00 91.12 136 SER A C 1
ATOM 950 O O . SER A 1 136 ? 17.979 8.130 -17.811 1.00 91.12 136 SER A O 1
ATOM 952 N N . PRO A 1 137 ? 16.189 8.001 -16.459 1.00 91.00 137 PRO A N 1
ATOM 953 C CA . PRO A 1 137 ? 15.527 9.146 -17.066 1.00 91.00 137 PRO A CA 1
ATOM 954 C C . PRO A 1 137 ? 16.308 10.439 -16.810 1.00 91.00 137 PRO A C 1
ATOM 956 O O . PRO A 1 137 ? 16.678 10.728 -15.670 1.00 91.00 137 PRO A O 1
ATOM 959 N N . ASP A 1 138 ? 16.485 11.255 -17.846 1.00 89.00 138 ASP A N 1
ATOM 960 C CA . ASP A 1 138 ? 17.008 12.625 -17.733 1.00 89.00 138 ASP A CA 1
ATOM 961 C C . ASP A 1 138 ? 16.010 13.565 -17.042 1.00 89.00 138 ASP A C 1
ATOM 963 O O . ASP A 1 138 ? 16.414 14.538 -16.414 1.00 89.00 138 ASP A O 1
ATOM 967 N N . ASP A 1 139 ? 14.715 13.271 -17.177 1.00 88.19 139 ASP A N 1
ATOM 968 C CA . ASP A 1 139 ? 13.602 13.996 -16.553 1.00 88.19 139 ASP A CA 1
ATOM 969 C C . ASP A 1 139 ? 12.464 13.011 -16.247 1.00 88.19 139 ASP A C 1
ATOM 971 O O . ASP A 1 139 ? 12.276 12.570 -15.110 1.00 88.19 139 ASP A O 1
ATOM 975 N N . LYS A 1 140 ? 11.768 12.550 -17.291 1.00 89.19 140 LYS A N 1
ATOM 976 C CA . LYS A 1 140 ? 10.737 11.522 -17.166 1.00 89.19 140 LYS A CA 1
ATOM 977 C C . LYS A 1 140 ? 10.696 10.596 -18.375 1.00 89.19 140 LYS A C 1
ATOM 979 O O . LYS A 1 140 ? 10.688 11.060 -19.519 1.00 89.19 140 LYS A O 1
ATOM 984 N N . ILE A 1 141 ? 10.635 9.292 -18.117 1.00 92.06 141 ILE A N 1
ATOM 985 C CA . ILE A 1 141 ? 10.256 8.281 -19.110 1.00 92.06 141 ILE A CA 1
ATOM 986 C C . ILE A 1 141 ? 8.883 7.751 -18.712 1.00 92.06 141 ILE A C 1
ATOM 988 O O . ILE A 1 141 ? 8.725 7.247 -17.608 1.00 92.06 141 ILE A O 1
ATOM 992 N N . THR A 1 142 ? 7.901 7.862 -19.601 1.00 92.38 142 THR A N 1
ATOM 993 C CA . THR A 1 142 ? 6.538 7.369 -19.372 1.00 92.38 142 THR A CA 1
ATOM 994 C C . THR A 1 142 ? 6.314 6.084 -20.160 1.00 92.38 142 THR A C 1
ATOM 996 O O . THR A 1 142 ? 6.488 6.061 -21.377 1.00 92.38 142 THR A O 1
ATOM 999 N N . LEU A 1 143 ? 5.902 5.021 -19.483 1.00 93.38 143 LEU A N 1
ATOM 1000 C CA . LEU A 1 143 ? 5.535 3.741 -20.071 1.00 93.38 143 LEU A CA 1
ATOM 1001 C C . LEU A 1 143 ? 4.013 3.659 -20.208 1.00 93.38 143 LEU A C 1
ATOM 1003 O O . LEU A 1 143 ? 3.276 3.809 -19.230 1.00 93.38 143 LEU A O 1
ATOM 1007 N N . THR A 1 144 ? 3.546 3.413 -21.428 1.00 92.00 144 THR A N 1
ATOM 1008 C CA . THR A 1 144 ? 2.131 3.129 -21.725 1.00 92.00 144 THR A CA 1
ATOM 1009 C C . THR A 1 144 ? 1.931 1.754 -22.364 1.00 92.00 144 THR A C 1
ATOM 1011 O O . THR A 1 144 ? 0.817 1.241 -22.350 1.00 92.00 144 THR A O 1
ATOM 1014 N N . GLY A 1 145 ? 2.999 1.124 -22.869 1.00 92.62 145 GLY A N 1
ATOM 1015 C CA . GLY A 1 145 ? 3.009 -0.294 -23.245 1.00 92.62 145 GLY A CA 1
ATOM 1016 C C . GLY A 1 145 ? 3.313 -1.222 -22.062 1.00 92.62 145 GLY A C 1
ATOM 1017 O O . GLY A 1 145 ? 3.772 -0.780 -21.005 1.00 92.62 145 GLY A O 1
ATOM 1018 N N . ASN A 1 146 ? 3.078 -2.527 -22.227 1.00 95.38 146 ASN A N 1
ATOM 1019 C CA . ASN A 1 146 ? 3.362 -3.503 -21.174 1.00 95.38 146 ASN A CA 1
ATOM 1020 C C . ASN A 1 146 ? 4.862 -3.794 -21.089 1.00 95.38 146 ASN A C 1
ATOM 1022 O O . ASN A 1 146 ? 5.530 -3.961 -22.100 1.00 95.38 146 ASN A O 1
ATOM 1026 N N . SER A 1 147 ? 5.398 -3.941 -19.884 1.00 96.19 147 SER A N 1
ATOM 1027 C CA . SER A 1 147 ? 6.803 -4.261 -19.640 1.00 96.19 147 SER A CA 1
ATOM 1028 C C . SER A 1 147 ? 6.933 -5.578 -18.884 1.00 96.19 147 SER A C 1
ATOM 1030 O O . SER A 1 147 ? 6.447 -5.718 -17.766 1.00 96.19 147 SER A O 1
ATOM 1032 N N . THR A 1 148 ? 7.622 -6.547 -19.482 1.00 96.94 148 THR A N 1
ATOM 1033 C CA . THR A 1 148 ? 7.961 -7.828 -18.850 1.00 96.94 148 THR A CA 1
ATOM 1034 C C . THR A 1 148 ? 9.471 -7.928 -18.683 1.00 96.94 148 THR A C 1
ATOM 1036 O O . THR A 1 148 ? 10.216 -8.049 -19.656 1.00 96.94 148 THR A O 1
ATOM 1039 N N . ILE A 1 149 ? 9.936 -7.876 -17.441 1.00 96.38 149 ILE A N 1
ATOM 1040 C CA . ILE A 1 149 ? 11.350 -7.860 -17.076 1.00 96.38 149 ILE A CA 1
ATOM 1041 C C . ILE A 1 149 ? 11.621 -9.121 -16.260 1.00 96.38 149 ILE A C 1
ATOM 1043 O O . ILE A 1 149 ? 11.140 -9.278 -15.144 1.00 96.38 149 ILE A O 1
ATOM 1047 N N . SER A 1 150 ? 12.383 -10.053 -16.827 1.00 94.69 150 SER A N 1
ATOM 1048 C CA . SER A 1 150 ? 12.664 -11.329 -16.151 1.00 94.69 150 SER A CA 1
ATOM 1049 C C . SER A 1 150 ? 13.603 -11.161 -14.949 1.00 94.69 150 SER A C 1
ATOM 1051 O O . SER A 1 150 ? 13.620 -12.012 -14.064 1.00 94.69 150 SER A O 1
ATOM 1053 N N . GLY A 1 151 ? 14.397 -10.084 -14.927 1.00 93.75 151 GLY A N 1
ATOM 1054 C CA . GLY A 1 151 ? 15.264 -9.703 -13.812 1.00 93.75 151 GLY A CA 1
ATOM 1055 C C . GLY A 1 151 ? 14.736 -8.507 -13.017 1.00 93.75 151 GLY A C 1
ATOM 1056 O O . GLY A 1 151 ? 13.535 -8.236 -12.976 1.00 93.75 151 GLY A O 1
ATOM 1057 N N . THR A 1 152 ? 15.653 -7.786 -12.379 1.00 92.75 152 THR A N 1
ATOM 1058 C CA . THR A 1 152 ? 15.333 -6.579 -11.609 1.00 92.75 152 THR A CA 1
ATOM 1059 C C . THR A 1 152 ? 15.235 -5.367 -12.534 1.00 92.75 152 THR A C 1
ATOM 1061 O O . THR A 1 152 ? 16.070 -5.176 -13.424 1.00 92.75 152 THR A O 1
ATOM 1064 N N . LEU A 1 153 ? 14.217 -4.538 -12.314 1.00 93.88 153 LEU A N 1
ATOM 1065 C CA . LEU A 1 153 ? 14.104 -3.207 -12.897 1.00 93.88 153 LEU A CA 1
ATOM 1066 C C . LEU A 1 153 ? 14.863 -2.212 -12.015 1.00 93.88 153 LEU A C 1
ATOM 1068 O O . LEU A 1 153 ? 14.550 -2.057 -10.837 1.00 93.88 153 LEU A O 1
ATOM 1072 N N . TYR A 1 154 ? 15.848 -1.538 -12.592 1.00 92.00 154 TYR A N 1
ATOM 1073 C CA . TYR A 1 154 ? 16.624 -0.492 -11.941 1.00 92.00 154 TYR A CA 1
ATOM 1074 C C . TYR A 1 154 ? 16.161 0.865 -12.453 1.00 92.00 154 TYR A C 1
ATOM 1076 O O . TYR A 1 154 ? 16.136 1.092 -13.663 1.00 92.00 154 TYR A O 1
ATOM 1084 N N . ILE A 1 155 ? 15.840 1.770 -11.536 1.00 91.00 155 ILE A N 1
ATOM 1085 C CA . ILE A 1 155 ? 15.583 3.174 -11.838 1.00 91.00 155 ILE A CA 1
ATOM 1086 C C . ILE A 1 155 ? 16.657 3.974 -11.146 1.00 91.00 155 ILE A C 1
ATOM 1088 O O . ILE A 1 155 ? 16.682 4.059 -9.917 1.00 91.00 155 ILE A O 1
ATOM 1092 N N . THR A 1 156 ? 17.564 4.515 -11.949 1.00 84.50 156 THR A N 1
ATOM 1093 C CA . THR A 1 156 ? 18.781 5.095 -11.401 1.00 84.50 156 THR A CA 1
ATOM 1094 C C . THR A 1 156 ? 18.740 6.602 -11.295 1.00 84.50 156 THR A C 1
ATOM 1096 O O . THR A 1 156 ? 19.463 7.117 -10.474 1.00 84.50 156 THR A O 1
ATOM 1099 N N . ASN A 1 157 ? 17.925 7.315 -12.077 1.00 85.06 157 ASN A N 1
ATOM 1100 C CA . ASN A 1 157 ? 17.954 8.783 -12.083 1.00 85.06 157 ASN A CA 1
ATOM 1101 C C . ASN A 1 157 ? 16.575 9.364 -11.756 1.00 85.06 157 ASN A C 1
ATOM 1103 O O . ASN A 1 157 ? 16.062 9.148 -10.666 1.00 85.06 157 ASN A O 1
ATOM 1107 N N . ASN A 1 158 ? 15.973 10.135 -12.660 1.00 87.31 158 ASN A N 1
ATOM 1108 C CA . ASN A 1 158 ? 14.724 10.838 -12.384 1.00 87.31 158 ASN A CA 1
ATOM 1109 C C . ASN A 1 158 ? 13.512 9.883 -12.404 1.00 87.31 158 ASN A C 1
ATOM 1111 O O . ASN A 1 158 ? 13.542 8.799 -11.825 1.00 87.31 158 ASN A O 1
ATOM 1115 N N . THR A 1 159 ? 12.409 10.287 -13.032 1.00 90.44 159 THR A N 1
ATOM 1116 C CA . THR A 1 159 ? 11.129 9.591 -12.885 1.00 90.44 159 THR A CA 1
ATOM 1117 C C . THR A 1 159 ? 10.926 8.557 -13.984 1.00 90.44 159 THR A C 1
ATOM 1119 O O . THR A 1 159 ? 10.905 8.902 -15.168 1.00 90.44 159 THR A O 1
ATOM 1122 N N . LEU A 1 160 ? 10.715 7.295 -13.609 1.00 93.12 160 LEU A N 1
ATOM 1123 C CA . LEU A 1 160 ? 10.010 6.350 -14.476 1.00 93.12 160 LEU A CA 1
ATOM 1124 C C . LEU A 1 160 ? 8.530 6.385 -14.098 1.00 93.12 160 LEU A C 1
ATOM 1126 O O . LEU A 1 160 ? 8.176 6.103 -12.954 1.00 93.12 160 LEU A O 1
ATOM 1130 N N . GLU A 1 161 ? 7.683 6.751 -15.052 1.00 93.69 161 GLU A N 1
ATOM 1131 C CA . GLU A 1 161 ? 6.237 6.783 -14.887 1.00 93.69 161 GLU A CA 1
ATOM 1132 C C . GLU A 1 161 ? 5.587 5.584 -15.575 1.00 93.69 161 GLU A C 1
ATOM 1134 O O . GLU A 1 161 ? 5.866 5.308 -16.740 1.00 93.69 161 GLU A O 1
ATOM 1139 N N . VAL A 1 162 ? 4.670 4.918 -14.883 1.00 92.50 162 VAL A N 1
ATOM 1140 C CA . VAL A 1 162 ? 3.740 3.951 -15.470 1.00 92.50 162 VAL A CA 1
ATOM 1141 C C . VAL A 1 162 ? 2.366 4.596 -15.533 1.00 92.50 162 VAL A C 1
ATOM 1143 O O . VAL A 1 162 ? 1.713 4.765 -14.504 1.00 92.50 162 VAL A O 1
ATOM 1146 N N . ALA A 1 163 ? 1.968 4.993 -16.742 1.00 88.88 163 ALA A N 1
ATOM 1147 C CA . ALA A 1 163 ? 0.709 5.695 -16.970 1.00 88.88 163 ALA A CA 1
ATOM 1148 C C . ALA A 1 163 ? -0.439 4.716 -17.237 1.00 88.88 163 ALA A C 1
ATOM 1150 O O . ALA A 1 163 ? -1.375 4.653 -16.455 1.00 88.88 163 ALA A O 1
ATOM 1151 N N . ASP A 1 164 ? -0.336 3.905 -18.292 1.00 85.94 164 ASP A N 1
ATOM 1152 C CA . ASP A 1 164 ? -1.394 2.948 -18.673 1.00 85.94 164 ASP A CA 1
ATOM 1153 C C . ASP A 1 164 ? -0.891 1.501 -18.800 1.00 85.94 164 ASP A C 1
ATOM 1155 O O . ASP A 1 164 ? -1.679 0.554 -18.791 1.00 85.94 164 ASP A O 1
ATOM 1159 N N . GLY A 1 165 ? 0.424 1.321 -18.943 1.00 86.81 165 GLY A N 1
ATOM 1160 C CA . GLY A 1 165 ? 1.041 0.013 -19.139 1.00 86.81 165 GLY A CA 1
ATOM 1161 C C . GLY A 1 165 ? 1.107 -0.807 -17.852 1.00 86.81 165 GLY A C 1
ATOM 1162 O O . GLY A 1 165 ? 0.998 -0.273 -16.754 1.00 86.81 165 GLY A O 1
ATOM 1163 N N . ASN A 1 166 ? 1.344 -2.113 -17.975 1.00 92.75 166 ASN A N 1
ATOM 1164 C CA . ASN A 1 166 ? 1.640 -2.961 -16.818 1.00 92.75 166 ASN A CA 1
ATOM 1165 C C . ASN A 1 166 ? 3.140 -3.239 -16.707 1.00 92.75 166 ASN A C 1
ATOM 1167 O O . ASN A 1 166 ? 3.798 -3.404 -17.731 1.00 92.75 166 ASN A O 1
ATOM 1171 N N . ILE A 1 167 ? 3.679 -3.370 -15.494 1.00 95.06 167 ILE A N 1
ATOM 1172 C CA . ILE A 1 167 ? 5.042 -3.879 -15.271 1.00 95.06 167 ILE A CA 1
ATOM 1173 C C . ILE A 1 167 ? 4.980 -5.212 -14.531 1.00 95.06 167 ILE A C 1
ATOM 1175 O O . ILE A 1 167 ? 4.439 -5.295 -13.437 1.00 95.06 167 ILE A O 1
ATOM 1179 N N . SER A 1 168 ? 5.618 -6.239 -15.084 1.00 96.25 168 SER A N 1
ATOM 1180 C CA . SER A 1 168 ? 5.974 -7.460 -14.361 1.00 96.25 168 SER A CA 1
ATOM 1181 C C . SER A 1 168 ? 7.492 -7.530 -14.245 1.00 96.25 168 SER A C 1
ATOM 1183 O O . SER A 1 168 ? 8.167 -7.606 -15.272 1.00 96.25 168 SER A O 1
ATOM 1185 N N . ALA A 1 169 ? 8.035 -7.527 -13.028 1.00 94.81 169 ALA A N 1
ATOM 1186 C CA . ALA A 1 169 ? 9.479 -7.598 -12.792 1.00 94.81 169 ALA A CA 1
ATOM 1187 C C . ALA A 1 169 ? 9.837 -8.568 -11.659 1.00 94.81 169 ALA A C 1
ATOM 1189 O O . ALA A 1 169 ? 9.024 -8.825 -10.772 1.00 94.81 169 ALA A O 1
ATOM 1190 N N . ASN A 1 170 ? 11.067 -9.093 -11.646 1.00 93.88 170 ASN A N 1
ATOM 1191 C CA . ASN A 1 170 ? 11.522 -9.881 -10.498 1.00 93.88 170 ASN A CA 1
ATOM 1192 C C . ASN A 1 170 ? 11.713 -9.009 -9.257 1.00 93.88 170 ASN A C 1
ATOM 1194 O O . ASN A 1 170 ? 11.491 -9.474 -8.159 1.00 93.88 170 ASN A O 1
ATOM 1198 N N . GLY A 1 171 ? 12.075 -7.744 -9.423 1.00 92.44 171 GLY A N 1
ATOM 1199 C CA . GLY A 1 171 ? 12.166 -6.768 -8.346 1.00 92.44 171 GLY A CA 1
ATOM 1200 C C . GLY A 1 171 ? 12.243 -5.369 -8.931 1.00 92.44 171 GLY A C 1
ATOM 1201 O O . GLY A 1 171 ? 12.480 -5.207 -10.132 1.00 92.44 171 GLY A O 1
ATOM 1202 N N . LEU A 1 172 ? 12.057 -4.363 -8.087 1.00 93.25 172 LEU A N 1
ATOM 1203 C CA . LEU A 1 172 ? 12.205 -2.960 -8.458 1.00 93.25 172 LEU A CA 1
ATOM 1204 C C . LEU A 1 172 ? 13.195 -2.308 -7.510 1.00 93.25 172 LEU A C 1
ATOM 1206 O O . LEU A 1 172 ? 13.084 -2.459 -6.297 1.00 93.25 172 LEU A O 1
ATOM 1210 N N . TYR A 1 173 ? 14.151 -1.576 -8.057 1.00 90.19 173 TYR A N 1
ATOM 1211 C CA . TYR A 1 173 ? 15.171 -0.914 -7.275 1.00 90.19 173 TYR A CA 1
ATOM 1212 C C . TYR A 1 173 ? 15.332 0.539 -7.704 1.00 90.19 173 TYR A C 1
ATOM 1214 O O . TYR A 1 173 ? 15.636 0.819 -8.863 1.00 90.19 173 TYR A O 1
ATOM 1222 N N . LEU A 1 174 ? 15.113 1.452 -6.760 1.00 86.88 174 LEU A N 1
ATOM 1223 C CA . LEU A 1 174 ? 15.205 2.895 -6.950 1.00 86.88 174 LEU A CA 1
ATOM 1224 C C . LEU A 1 174 ? 16.523 3.387 -6.342 1.00 86.88 174 LEU A C 1
ATOM 1226 O O . LEU A 1 174 ? 16.644 3.422 -5.122 1.00 86.88 174 LEU A O 1
ATOM 1230 N N . THR A 1 175 ? 17.532 3.690 -7.161 1.00 73.06 175 THR A N 1
ATOM 1231 C CA . THR A 1 175 ? 18.797 4.358 -6.772 1.00 73.06 175 THR A CA 1
ATOM 1232 C C . THR A 1 175 ? 19.776 4.366 -7.945 1.00 73.06 175 THR A C 1
ATOM 1234 O O . THR A 1 175 ? 19.788 3.434 -8.752 1.00 73.06 175 THR A O 1
ATOM 1237 N N . GLU A 1 176 ? 20.713 5.313 -7.967 1.00 63.28 176 GLU A N 1
ATOM 1238 C CA . GLU A 1 176 ? 21.976 5.138 -8.690 1.00 63.28 176 GLU A CA 1
ATOM 1239 C C . GLU A 1 176 ? 22.792 3.975 -8.097 1.00 63.28 176 GLU A C 1
ATOM 1241 O O . GLU A 1 176 ? 22.879 3.805 -6.877 1.00 63.28 176 GLU A O 1
ATOM 1246 N N . GLN A 1 177 ? 23.423 3.176 -8.963 1.00 55.69 177 GLN A N 1
ATOM 1247 C CA . GLN A 1 177 ? 24.514 2.291 -8.566 1.00 55.69 177 GLN A CA 1
ATOM 1248 C C . GLN A 1 177 ? 25.741 3.176 -8.269 1.00 55.69 177 GLN A C 1
ATOM 1250 O O . GLN A 1 177 ? 26.281 3.805 -9.172 1.00 55.69 177 GLN A O 1
ATOM 1255 N N . ASP A 1 178 ? 26.169 3.230 -7.004 1.00 51.69 178 ASP A N 1
ATOM 1256 C CA . ASP A 1 178 ? 27.421 3.856 -6.534 1.00 51.69 178 ASP A CA 1
ATOM 1257 C C . ASP A 1 178 ? 27.536 5.405 -6.545 1.00 51.69 178 ASP A C 1
ATOM 1259 O O . ASP A 1 178 ? 28.620 5.923 -6.258 1.00 51.69 178 ASP A O 1
ATOM 1263 N N . VAL A 1 179 ? 26.451 6.170 -6.750 1.00 51.97 179 VAL A N 1
ATOM 1264 C CA . VAL A 1 179 ? 26.451 7.649 -6.625 1.00 51.97 179 VAL A CA 1
ATOM 1265 C C . VAL A 1 179 ? 25.261 8.149 -5.763 1.00 51.97 179 VAL A C 1
ATOM 1267 O O . VAL A 1 179 ? 24.201 7.526 -5.756 1.00 51.97 179 VAL A O 1
ATOM 1270 N N . PRO A 1 180 ? 25.432 9.184 -4.907 1.00 48.97 180 PRO A N 1
ATOM 1271 C CA . PRO A 1 180 ? 24.333 9.772 -4.134 1.00 48.97 180 PRO A CA 1
ATOM 1272 C C . PRO A 1 180 ? 23.314 10.528 -4.997 1.00 48.97 180 PRO A C 1
ATOM 1274 O O . PRO A 1 180 ? 23.630 11.597 -5.519 1.00 48.97 180 PRO A O 1
ATOM 1277 N N . GLY A 1 181 ? 22.062 10.069 -4.985 1.00 54.00 181 GLY A N 1
ATOM 1278 C CA . GLY A 1 181 ? 20.899 10.898 -5.310 1.00 54.00 181 GLY A CA 1
ATOM 1279 C C . GLY A 1 181 ? 20.054 10.420 -6.490 1.00 54.00 181 GLY A C 1
ATOM 1280 O O . GLY A 1 181 ? 20.565 10.110 -7.553 1.00 54.00 181 GLY A O 1
ATOM 1281 N N . TYR A 1 182 ? 18.739 10.488 -6.272 1.00 66.06 182 TYR A N 1
ATOM 1282 C CA . TYR A 1 182 ? 17.641 10.359 -7.234 1.00 66.06 182 TYR A CA 1
ATOM 1283 C C . TYR A 1 182 ? 17.352 8.946 -7.770 1.00 66.06 182 TYR A C 1
ATOM 1285 O O . TYR A 1 182 ? 18.226 8.137 -8.045 1.00 66.06 182 TYR A O 1
ATOM 1293 N N . GLY A 1 183 ? 16.058 8.641 -7.802 1.00 69.56 183 GLY A N 1
ATOM 1294 C CA . GLY A 1 183 ? 15.459 7.368 -8.180 1.00 69.56 183 GLY A CA 1
ATOM 1295 C C . GLY A 1 183 ? 13.985 7.468 -7.825 1.00 69.56 183 GLY A C 1
ATOM 1296 O O . GLY A 1 183 ? 13.608 7.148 -6.697 1.00 69.56 183 GLY A O 1
ATOM 1297 N N . ASN A 1 184 ? 13.176 8.008 -8.740 1.00 81.25 184 ASN A N 1
ATOM 1298 C CA . ASN A 1 184 ? 11.748 8.205 -8.505 1.00 81.25 184 ASN A CA 1
ATOM 1299 C C . ASN A 1 184 ? 10.930 7.237 -9.346 1.00 81.25 184 ASN A C 1
ATOM 1301 O O . ASN A 1 184 ? 11.177 7.039 -10.539 1.00 81.25 184 ASN A O 1
ATOM 1305 N N . TYR A 1 185 ? 9.904 6.682 -8.723 1.00 86.12 185 TYR A N 1
ATOM 1306 C CA . TYR A 1 185 ? 8.902 5.897 -9.414 1.00 86.12 185 TYR A CA 1
ATOM 1307 C C . TYR A 1 185 ? 7.548 6.557 -9.253 1.00 86.12 185 TYR A C 1
ATOM 1309 O O . TYR A 1 185 ? 7.155 6.884 -8.134 1.00 86.12 185 TYR A O 1
ATOM 1317 N N . LEU A 1 186 ? 6.849 6.741 -10.367 1.00 84.38 186 LEU A N 1
ATOM 1318 C CA . LEU A 1 186 ? 5.483 7.233 -10.373 1.00 84.38 186 LEU A CA 1
ATOM 1319 C C . LEU A 1 186 ? 4.589 6.195 -11.039 1.00 84.38 186 LEU A C 1
ATOM 1321 O O . LEU A 1 186 ? 4.796 5.833 -12.193 1.00 84.38 186 LEU A O 1
ATOM 1325 N N . GLN A 1 187 ? 3.561 5.756 -10.338 1.00 86.12 187 GLN A N 1
ATOM 1326 C CA . GLN A 1 187 ? 2.476 4.996 -10.927 1.00 86.12 187 GLN A CA 1
ATOM 1327 C C . GLN A 1 187 ? 1.230 5.871 -10.954 1.00 86.12 187 GLN A C 1
ATOM 1329 O O . GLN A 1 187 ? 0.680 6.227 -9.912 1.00 86.12 187 GLN A O 1
ATOM 1334 N N . SER A 1 188 ? 0.807 6.246 -12.155 1.00 74.12 188 SER A N 1
ATOM 1335 C CA . SER A 1 188 ? -0.406 7.033 -12.377 1.00 74.12 188 SER A CA 1
ATOM 1336 C C . SER A 1 188 ? -1.569 6.186 -12.903 1.00 74.12 188 SER A C 1
ATOM 1338 O O . SER A 1 188 ? -2.718 6.608 -12.793 1.00 74.12 188 SER A O 1
ATOM 1340 N N . GLY A 1 189 ? -1.292 4.961 -13.361 1.00 78.00 189 GLY A N 1
ATOM 1341 C CA . GLY A 1 189 ? -2.278 3.936 -13.699 1.00 78.00 189 GLY A CA 1
ATOM 1342 C C . GLY A 1 189 ? -1.617 2.575 -13.950 1.00 78.00 189 GLY A C 1
ATOM 1343 O O . GLY A 1 189 ? -0.513 2.313 -13.470 1.00 78.00 189 GLY A O 1
ATOM 1344 N N . GLY A 1 190 ? -2.310 1.669 -14.647 1.00 80.94 190 GLY A N 1
ATOM 1345 C CA . GLY A 1 190 ? -1.829 0.302 -14.894 1.00 80.94 190 GLY A CA 1
ATOM 1346 C C . GLY A 1 190 ? -1.599 -0.540 -13.625 1.00 80.94 190 GLY A C 1
ATOM 1347 O O . GLY A 1 190 ? -1.896 -0.124 -12.502 1.00 80.94 190 GLY A O 1
ATOM 1348 N N . ALA A 1 191 ? -1.088 -1.758 -13.796 1.00 89.06 191 ALA A N 1
ATOM 1349 C CA . ALA A 1 191 ? -0.733 -2.661 -12.704 1.00 89.06 191 ALA A CA 1
ATOM 1350 C C . ALA A 1 191 ? 0.762 -2.991 -12.707 1.00 89.06 191 ALA A C 1
ATOM 1352 O O . ALA A 1 191 ? 1.371 -3.241 -13.747 1.00 89.06 191 ALA A O 1
ATOM 1353 N N . VAL A 1 192 ? 1.349 -3.051 -11.521 1.00 92.88 192 VAL A N 1
ATOM 1354 C CA . VAL A 1 192 ? 2.738 -3.441 -11.313 1.00 92.88 192 VAL A CA 1
ATOM 1355 C C . VAL A 1 192 ? 2.752 -4.654 -10.410 1.00 92.88 192 VAL A C 1
ATOM 1357 O O . VAL A 1 192 ? 2.130 -4.665 -9.352 1.00 92.88 192 VAL A O 1
ATOM 1360 N N . THR A 1 193 ? 3.448 -5.697 -10.834 1.00 91.50 193 THR A N 1
ATOM 1361 C CA . THR A 1 193 ? 3.578 -6.936 -10.079 1.00 91.50 193 THR A CA 1
ATOM 1362 C C . THR A 1 193 ? 5.045 -7.299 -9.975 1.00 91.50 193 THR A C 1
ATOM 1364 O O . THR A 1 193 ? 5.737 -7.463 -10.984 1.00 91.50 193 THR A O 1
ATOM 1367 N N . LEU A 1 194 ? 5.516 -7.443 -8.742 1.00 91.25 194 LEU A N 1
ATOM 1368 C CA . LEU A 1 194 ? 6.849 -7.936 -8.446 1.00 91.25 194 LEU A CA 1
ATOM 1369 C C . LEU A 1 194 ? 6.790 -9.400 -8.010 1.00 91.25 194 LEU A C 1
ATOM 1371 O O . LEU A 1 194 ? 5.807 -9.862 -7.435 1.00 91.25 194 LEU A O 1
ATOM 1375 N N . SER A 1 195 ? 7.860 -10.143 -8.280 1.00 87.50 195 SER A N 1
ATOM 1376 C CA . SER A 1 195 ? 8.085 -11.479 -7.708 1.00 87.50 195 SER A CA 1
ATOM 1377 C C . SER A 1 195 ? 9.271 -11.508 -6.737 1.00 87.50 195 SER A C 1
ATOM 1379 O O . SER A 1 195 ? 9.863 -12.562 -6.520 1.00 87.50 195 SER A O 1
ATOM 1381 N N . GLY A 1 196 ? 9.662 -10.342 -6.240 1.00 87.44 196 GLY A N 1
ATOM 1382 C CA . GLY A 1 196 ? 10.830 -10.077 -5.405 1.00 87.44 196 GLY A CA 1
ATOM 1383 C C . GLY A 1 196 ? 10.713 -8.663 -4.848 1.00 87.44 196 GLY A C 1
ATOM 1384 O O . GLY A 1 196 ? 9.691 -7.997 -5.012 1.00 87.44 196 GLY A O 1
ATOM 1385 N N . ASN A 1 197 ? 11.748 -8.202 -4.155 1.00 89.44 197 ASN A N 1
ATOM 1386 C CA . ASN A 1 197 ? 11.626 -7.005 -3.326 1.00 89.44 197 ASN A CA 1
ATOM 1387 C C . ASN A 1 197 ? 11.473 -5.709 -4.140 1.00 89.44 197 ASN A C 1
ATOM 1389 O O . ASN A 1 197 ? 12.078 -5.539 -5.205 1.00 89.44 197 ASN A O 1
ATOM 1393 N N . LEU A 1 198 ? 10.735 -4.759 -3.564 1.00 92.25 198 LEU A N 1
ATOM 1394 C CA . LEU A 1 198 ? 10.878 -3.341 -3.875 1.00 92.25 198 LEU A CA 1
ATOM 1395 C C . LEU A 1 198 ? 11.961 -2.771 -2.963 1.00 92.25 198 LEU A C 1
ATOM 1397 O O . LEU A 1 198 ? 11.835 -2.819 -1.745 1.00 92.25 198 LEU A O 1
ATOM 1401 N N . GLN A 1 199 ? 13.012 -2.200 -3.527 1.00 89.50 199 GLN A N 1
ATOM 1402 C CA . GLN A 1 199 ? 14.075 -1.571 -2.764 1.00 89.50 199 GLN A CA 1
ATOM 1403 C C . GLN A 1 199 ? 14.112 -0.077 -3.085 1.00 89.50 199 GLN A C 1
ATOM 1405 O O . GLN A 1 199 ? 14.326 0.321 -4.227 1.00 89.50 199 GLN A O 1
ATOM 1410 N N . LEU A 1 200 ? 13.870 0.753 -2.073 1.00 84.31 200 LEU A N 1
ATOM 1411 C CA . LEU A 1 200 ? 13.711 2.196 -2.256 1.00 84.31 200 LEU A CA 1
ATOM 1412 C C . LEU A 1 200 ? 15.031 2.941 -2.133 1.00 84.31 200 LEU A C 1
ATOM 1414 O O . LEU A 1 200 ? 15.183 3.978 -2.748 1.00 84.31 200 LEU A O 1
ATOM 1418 N N . ALA A 1 201 ? 15.984 2.454 -1.346 1.00 74.44 201 ALA A N 1
ATOM 1419 C CA . ALA A 1 201 ? 17.301 3.068 -1.243 1.00 74.44 201 ALA A CA 1
ATOM 1420 C C . ALA A 1 201 ? 18.342 2.063 -0.743 1.00 74.44 201 ALA A C 1
ATOM 1422 O O . ALA A 1 201 ? 18.036 1.097 -0.036 1.00 74.44 201 ALA A O 1
ATOM 1423 N N . TYR A 1 202 ? 19.589 2.320 -1.121 1.00 66.12 202 TYR A N 1
ATOM 1424 C CA . TYR A 1 202 ? 20.776 1.567 -0.692 1.00 66.12 202 TYR A CA 1
ATOM 1425 C C . TYR A 1 202 ? 22.018 2.445 -0.557 1.00 66.12 202 TYR A C 1
ATOM 1427 O O . TYR A 1 202 ? 22.968 2.107 0.153 1.00 66.12 202 TYR A O 1
ATOM 1435 N N . CYS A 1 203 ? 22.034 3.567 -1.278 1.00 56.50 203 CYS A N 1
ATOM 1436 C CA . CYS A 1 203 ? 23.199 4.417 -1.404 1.00 56.50 203 CYS A CA 1
ATOM 1437 C C . CYS A 1 203 ? 23.201 5.568 -0.391 1.00 56.50 203 CYS A C 1
ATOM 1439 O O . CYS A 1 203 ? 22.240 5.860 0.318 1.00 56.50 203 CYS A O 1
ATOM 1441 N N . LYS A 1 204 ? 24.379 6.176 -0.257 1.00 63.25 204 LYS A N 1
ATOM 1442 C CA . LYS A 1 204 ? 24.680 7.238 0.703 1.00 63.25 204 LYS A CA 1
ATOM 1443 C C . LYS A 1 204 ? 23.814 8.470 0.425 1.00 63.25 204 LYS A C 1
ATOM 1445 O O . LYS A 1 204 ? 23.881 8.982 -0.681 1.00 63.25 204 LYS A O 1
ATOM 1450 N N . GLY A 1 205 ? 23.112 9.010 1.424 1.00 62.72 205 GLY A N 1
ATOM 1451 C CA . GLY A 1 205 ? 22.396 10.281 1.243 1.00 62.72 205 GLY A CA 1
ATOM 1452 C C . GLY A 1 205 ? 21.186 10.183 0.311 1.00 62.72 205 GLY A C 1
ATOM 1453 O O . GLY A 1 205 ? 20.711 11.211 -0.169 1.00 62.72 205 GLY A O 1
ATOM 1454 N N . SER A 1 206 ? 20.732 8.967 -0.011 1.00 67.88 206 SER A N 1
ATOM 1455 C CA . SER A 1 206 ? 19.673 8.766 -0.991 1.00 67.88 206 SER A CA 1
ATOM 1456 C C . SER A 1 206 ? 18.331 9.216 -0.424 1.00 67.88 206 SER A C 1
ATOM 1458 O O . SER A 1 206 ? 17.901 8.758 0.637 1.00 67.88 206 SER A O 1
ATOM 1460 N N . THR A 1 207 ? 17.675 10.109 -1.166 1.00 74.50 207 THR A N 1
ATOM 1461 C CA . THR A 1 207 ? 16.241 10.361 -1.039 1.00 74.50 207 THR A CA 1
ATOM 1462 C C . THR A 1 207 ? 15.546 9.773 -2.252 1.00 74.50 207 THR A C 1
ATOM 1464 O O . THR A 1 207 ? 15.936 10.080 -3.379 1.00 74.50 207 THR A O 1
ATOM 1467 N N . THR A 1 208 ? 14.549 8.927 -2.028 1.00 82.19 208 THR A N 1
ATOM 1468 C CA . THR A 1 208 ? 13.773 8.304 -3.103 1.00 82.19 208 THR A CA 1
ATOM 1469 C C . THR A 1 208 ? 12.295 8.436 -2.830 1.00 82.19 208 THR A C 1
ATOM 1471 O O . THR A 1 208 ? 11.848 8.362 -1.684 1.00 82.19 208 THR A O 1
ATOM 1474 N N . THR A 1 209 ? 11.540 8.662 -3.898 1.00 86.38 209 THR A N 1
ATOM 1475 C CA . THR A 1 209 ? 10.091 8.794 -3.814 1.00 86.38 209 THR A CA 1
ATOM 1476 C C . THR A 1 209 ? 9.451 7.733 -4.685 1.00 86.38 209 THR A C 1
ATOM 1478 O O . THR A 1 209 ? 9.740 7.621 -5.878 1.00 86.38 209 THR A O 1
ATOM 1481 N N . PHE A 1 210 ? 8.585 6.948 -4.069 1.00 92.50 210 PHE A N 1
ATOM 1482 C CA . PHE A 1 210 ? 7.688 6.034 -4.740 1.00 92.50 210 PHE A CA 1
ATOM 1483 C C . PHE A 1 210 ? 6.280 6.604 -4.601 1.00 92.50 210 PHE A C 1
ATOM 1485 O O . PHE A 1 210 ? 5.746 6.650 -3.497 1.00 92.50 210 PHE A O 1
ATOM 1492 N N . THR A 1 211 ? 5.702 7.074 -5.699 1.00 92.88 211 THR A N 1
ATOM 1493 C CA . THR A 1 211 ? 4.384 7.709 -5.711 1.00 92.88 211 THR A CA 1
ATOM 1494 C C . THR A 1 211 ? 3.402 6.853 -6.491 1.00 92.88 211 THR A C 1
ATOM 1496 O O . THR A 1 211 ? 3.696 6.424 -7.606 1.00 92.88 211 THR A O 1
ATOM 1499 N N . MET A 1 212 ? 2.213 6.656 -5.938 1.00 94.50 212 MET A N 1
ATOM 1500 C CA . MET A 1 212 ? 1.068 6.081 -6.625 1.00 94.50 212 MET A CA 1
ATOM 1501 C C . MET A 1 212 ? -0.112 7.048 -6.532 1.00 94.50 212 MET A C 1
ATOM 1503 O O . MET A 1 212 ? -0.539 7.402 -5.436 1.00 94.50 212 MET A O 1
ATOM 1507 N N . THR A 1 213 ? -0.653 7.460 -7.674 1.00 92.81 213 THR A N 1
ATOM 1508 C CA . THR A 1 213 ? -1.890 8.264 -7.749 1.00 92.81 213 THR A CA 1
ATOM 1509 C C . THR A 1 213 ? -3.069 7.475 -8.318 1.00 92.81 213 THR A C 1
ATOM 1511 O O . THR A 1 213 ? -4.188 7.978 -8.340 1.00 92.81 213 THR A O 1
ATOM 1514 N N . GLY A 1 214 ? -2.803 6.260 -8.806 1.00 88.06 214 GLY A N 1
ATOM 1515 C CA . GLY A 1 214 ? -3.791 5.296 -9.271 1.00 88.06 214 GLY A CA 1
ATOM 1516 C C . GLY A 1 214 ? -3.155 3.938 -9.567 1.00 88.06 214 GLY A C 1
ATOM 1517 O O . GLY A 1 214 ? -1.942 3.757 -9.427 1.00 88.06 214 GLY A O 1
ATOM 1518 N N . GLY A 1 215 ? -3.975 2.972 -9.979 1.00 88.75 215 GLY A N 1
ATOM 1519 C CA . GLY A 1 215 ? -3.509 1.628 -10.332 1.00 88.75 215 GLY A CA 1
ATOM 1520 C C . GLY A 1 215 ? -3.183 0.729 -9.131 1.00 88.75 215 GLY A C 1
ATOM 1521 O O . GLY A 1 215 ? -3.467 1.048 -7.976 1.00 88.75 215 GLY A O 1
ATOM 1522 N N . SER A 1 216 ? -2.608 -0.443 -9.413 1.00 90.94 216 SER A N 1
ATOM 1523 C CA . SER A 1 216 ? -2.270 -1.443 -8.389 1.00 90.94 216 SER A CA 1
ATOM 1524 C C . SER A 1 216 ? -0.785 -1.787 -8.403 1.00 90.94 216 SER A C 1
ATOM 1526 O O . SER A 1 216 ? -0.211 -1.976 -9.472 1.00 90.94 216 SER A O 1
ATOM 1528 N N . PHE A 1 217 ? -0.174 -1.898 -7.225 1.00 92.50 217 PHE A N 1
ATOM 1529 C CA . PHE A 1 217 ? 1.200 -2.355 -7.038 1.00 92.50 217 PHE A CA 1
ATOM 1530 C C . PHE A 1 217 ? 1.212 -3.543 -6.072 1.00 92.50 217 PHE A C 1
ATOM 1532 O O . PHE A 1 217 ? 0.964 -3.399 -4.874 1.00 92.50 217 PHE A O 1
ATOM 1539 N N . ASP A 1 218 ? 1.475 -4.730 -6.605 1.00 90.56 218 ASP A N 1
ATOM 1540 C CA . ASP A 1 218 ? 1.558 -5.994 -5.874 1.00 90.56 218 ASP A CA 1
ATOM 1541 C C . ASP A 1 218 ? 3.035 -6.366 -5.691 1.00 90.56 218 ASP A C 1
ATOM 1543 O O . ASP A 1 218 ? 3.746 -6.622 -6.665 1.00 90.56 218 ASP A O 1
ATOM 1547 N N . VAL A 1 219 ? 3.507 -6.412 -4.440 1.00 87.88 219 VAL A N 1
ATOM 1548 C CA . VAL A 1 219 ? 4.902 -6.783 -4.109 1.00 87.88 219 VAL A CA 1
ATOM 1549 C C . VAL A 1 219 ? 5.100 -8.307 -4.096 1.00 87.88 219 VAL A C 1
ATOM 1551 O O . VAL A 1 219 ? 6.157 -8.820 -3.755 1.00 87.88 219 VAL A O 1
ATOM 1554 N N . GLY A 1 220 ? 4.090 -9.079 -4.487 1.00 83.69 220 GLY A N 1
ATOM 1555 C CA . GLY A 1 220 ? 4.193 -10.514 -4.731 1.00 83.69 220 GLY A CA 1
ATOM 1556 C C . GLY A 1 220 ? 4.304 -11.374 -3.479 1.00 83.69 220 GLY A C 1
ATOM 1557 O O . GLY A 1 220 ? 4.490 -12.587 -3.602 1.00 83.69 220 GLY A O 1
ATOM 1558 N N . GLY A 1 221 ? 4.146 -10.784 -2.297 1.00 80.06 221 GLY A N 1
ATOM 1559 C CA . GLY A 1 221 ? 4.386 -11.420 -1.012 1.00 80.06 221 GLY A CA 1
ATOM 1560 C C . GLY A 1 221 ? 5.786 -11.138 -0.450 1.00 80.06 221 GLY A C 1
ATOM 1561 O O . GLY A 1 221 ? 6.160 -11.738 0.559 1.00 80.06 221 GLY A O 1
ATOM 1562 N N . GLU A 1 222 ? 6.549 -10.271 -1.115 1.00 88.06 222 GLU A N 1
ATOM 1563 C CA . GLU A 1 222 ? 7.936 -9.920 -0.809 1.00 88.06 222 GLU A CA 1
ATOM 1564 C C . GLU A 1 222 ? 7.995 -8.589 -0.053 1.00 88.06 222 GLU A C 1
ATOM 1566 O O . GLU A 1 222 ? 6.974 -8.056 0.384 1.00 88.06 222 GLU A O 1
ATOM 1571 N N . ASN A 1 223 ? 9.192 -8.042 0.139 1.00 87.94 223 ASN A N 1
ATOM 1572 C CA . ASN A 1 223 ? 9.394 -6.938 1.067 1.00 87.94 223 ASN A CA 1
ATOM 1573 C C . ASN A 1 223 ? 9.589 -5.603 0.354 1.00 87.94 223 ASN A C 1
ATOM 1575 O O . ASN A 1 223 ? 10.118 -5.530 -0.760 1.00 87.94 223 ASN A O 1
ATOM 1579 N N . VAL A 1 224 ? 9.232 -4.534 1.059 1.00 89.62 224 VAL A N 1
ATOM 1580 C CA . VAL A 1 224 ? 9.687 -3.182 0.746 1.00 89.62 224 VAL A CA 1
ATOM 1581 C C . VAL A 1 224 ? 10.878 -2.880 1.644 1.00 89.62 224 VAL A C 1
ATOM 1583 O O . VAL A 1 224 ? 10.763 -2.846 2.868 1.00 89.62 224 VAL A O 1
ATOM 1586 N N . LEU A 1 225 ? 12.039 -2.696 1.029 1.00 86.00 225 LEU A N 1
ATOM 1587 C CA . LEU A 1 225 ? 13.324 -2.638 1.706 1.00 86.00 225 LEU A CA 1
ATOM 1588 C C . LEU A 1 225 ? 13.940 -1.245 1.595 1.00 86.00 225 LEU A C 1
ATOM 1590 O O . LEU A 1 225 ? 14.087 -0.689 0.502 1.00 86.00 225 LEU A O 1
ATOM 1594 N N . LEU A 1 226 ? 14.408 -0.733 2.728 1.00 82.19 226 LEU A N 1
ATOM 1595 C CA . LEU A 1 226 ? 15.374 0.353 2.787 1.00 82.19 226 LEU A CA 1
ATOM 1596 C C . LEU A 1 226 ? 16.615 -0.129 3.526 1.00 82.19 226 LEU A C 1
ATOM 1598 O O . LEU A 1 226 ? 16.570 -0.478 4.710 1.00 82.19 226 LEU A O 1
ATOM 1602 N N . TYR A 1 227 ? 17.744 -0.118 2.825 1.00 72.75 227 TYR A N 1
ATOM 1603 C CA . TYR A 1 227 ? 19.036 -0.419 3.422 1.00 72.75 227 TYR A CA 1
ATOM 1604 C C . TYR A 1 227 ? 19.842 0.862 3.570 1.00 72.75 227 TYR A C 1
ATOM 1606 O O . TYR A 1 227 ? 20.329 1.453 2.613 1.00 72.75 227 TYR A O 1
ATOM 1614 N N . GLY A 1 228 ? 20.005 1.254 4.819 1.00 64.50 228 GLY A N 1
ATOM 1615 C CA . GLY A 1 228 ? 20.966 2.227 5.270 1.00 64.50 228 GLY A CA 1
ATOM 1616 C C . GLY A 1 228 ? 22.404 1.772 5.046 1.00 64.50 228 GLY A C 1
ATOM 1617 O O . GLY A 1 228 ? 22.765 0.605 5.239 1.00 64.50 228 GLY A O 1
ATOM 1618 N N . ASN A 1 229 ? 23.242 2.711 4.625 1.00 62.28 229 ASN A N 1
ATOM 1619 C CA . ASN A 1 229 ? 24.575 2.419 4.119 1.00 62.28 229 ASN A CA 1
ATOM 1620 C C . ASN A 1 229 ? 25.546 1.901 5.209 1.00 62.28 229 ASN A C 1
ATOM 1622 O O . ASN A 1 229 ? 25.528 2.314 6.370 1.00 62.28 229 ASN A O 1
ATOM 1626 N N . LYS A 1 230 ? 26.468 1.024 4.797 1.00 55.50 230 LYS A N 1
ATOM 1627 C CA . LYS A 1 230 ? 27.629 0.551 5.558 1.00 55.50 230 LYS A CA 1
ATOM 1628 C C . LYS A 1 230 ? 28.854 1.393 5.181 1.00 55.50 230 LYS A C 1
ATOM 1630 O O . LYS A 1 230 ? 29.553 1.056 4.234 1.00 55.50 230 LYS A O 1
ATOM 1635 N N . GLY A 1 231 ? 29.181 2.427 5.958 1.00 58.12 231 GLY A N 1
ATOM 1636 C CA . GLY A 1 231 ? 30.526 3.030 5.869 1.00 58.12 231 GLY A CA 1
ATOM 1637 C C . GLY A 1 231 ? 30.690 4.508 6.217 1.00 58.12 231 GLY A C 1
ATOM 1638 O O . GLY A 1 231 ? 31.822 4.937 6.395 1.00 58.12 231 GLY A O 1
ATOM 1639 N N . ASP A 1 232 ? 29.610 5.275 6.369 1.00 63.12 232 ASP A N 1
ATOM 1640 C CA . ASP A 1 232 ? 29.670 6.686 6.780 1.00 63.12 232 ASP A CA 1
ATOM 1641 C C . ASP A 1 232 ? 28.668 6.969 7.908 1.00 63.12 232 ASP A C 1
ATOM 1643 O O . ASP A 1 232 ? 27.500 6.597 7.811 1.00 63.12 232 ASP A O 1
ATOM 1647 N N . ALA A 1 233 ? 29.134 7.590 8.991 1.00 64.38 233 ALA A N 1
ATOM 1648 C CA . ALA A 1 233 ? 28.335 7.930 10.167 1.00 64.38 233 ALA A CA 1
ATOM 1649 C C . ALA A 1 233 ? 27.446 9.176 9.971 1.00 64.38 233 ALA A C 1
ATOM 1651 O O . ALA A 1 233 ? 26.653 9.489 10.852 1.00 64.38 233 ALA A O 1
ATOM 1652 N N . THR A 1 234 ? 27.578 9.884 8.842 1.00 70.50 234 THR A N 1
ATOM 1653 C CA . THR A 1 234 ? 26.858 11.140 8.545 1.00 70.50 234 THR A CA 1
ATOM 1654 C C . THR A 1 234 ? 25.738 10.994 7.509 1.00 70.50 234 THR A C 1
ATOM 1656 O O . THR A 1 234 ? 24.987 11.937 7.277 1.00 70.50 234 THR A O 1
ATOM 1659 N N . ALA A 1 235 ? 25.615 9.829 6.868 1.00 68.88 235 ALA A N 1
ATOM 1660 C CA . ALA A 1 235 ? 24.723 9.638 5.728 1.00 68.88 235 ALA A CA 1
ATOM 1661 C C . ALA A 1 235 ? 23.280 9.337 6.153 1.00 68.88 235 ALA A C 1
ATOM 1663 O O . ALA A 1 235 ? 23.019 8.259 6.685 1.00 68.88 235 ALA A O 1
ATOM 1664 N N . VAL A 1 236 ? 22.354 10.252 5.869 1.00 73.94 236 VAL A N 1
ATOM 1665 C CA . VAL A 1 236 ? 20.916 10.083 6.129 1.00 73.94 236 VAL A CA 1
ATOM 1666 C C . VAL A 1 236 ? 20.222 9.518 4.890 1.00 73.94 236 VAL A C 1
ATOM 1668 O O . VAL A 1 236 ? 20.512 9.965 3.784 1.00 73.94 236 VAL A O 1
ATOM 1671 N N . SER A 1 237 ? 19.344 8.529 5.055 1.00 78.75 237 SER A N 1
ATOM 1672 C CA . SER A 1 237 ? 18.563 7.955 3.947 1.00 78.75 237 SER A CA 1
ATOM 1673 C C . SER A 1 237 ? 17.075 8.090 4.240 1.00 78.75 237 SER A C 1
ATOM 1675 O O . SER A 1 237 ? 16.601 7.561 5.242 1.00 78.75 237 SER A O 1
ATOM 1677 N N . HIS A 1 238 ? 16.339 8.783 3.378 1.00 81.56 238 HIS A N 1
ATOM 1678 C CA . HIS A 1 238 ? 14.899 8.982 3.537 1.00 81.56 238 HIS A CA 1
ATOM 1679 C C . HIS A 1 238 ? 14.178 8.476 2.296 1.00 81.56 238 HIS A C 1
ATOM 1681 O O . HIS A 1 238 ? 14.412 8.977 1.202 1.00 81.56 238 HIS A O 1
ATOM 1687 N N . SER A 1 239 ? 13.274 7.519 2.450 1.00 86.19 239 SER A N 1
ATOM 1688 C CA . SER A 1 239 ? 12.376 7.140 1.364 1.00 86.19 239 SER A CA 1
ATOM 1689 C C . SER A 1 239 ? 10.952 7.503 1.710 1.00 86.19 239 SER A C 1
ATOM 1691 O O . SER A 1 239 ? 10.485 7.249 2.821 1.00 86.19 239 SER A O 1
ATOM 1693 N N . THR A 1 240 ? 10.262 8.058 0.727 1.00 89.06 240 THR A N 1
ATOM 1694 C CA . THR A 1 240 ? 8.842 8.360 0.818 1.00 89.06 240 THR A CA 1
ATOM 1695 C C . THR A 1 240 ? 8.075 7.379 -0.055 1.00 89.06 240 THR A C 1
ATOM 1697 O O . THR A 1 240 ? 8.402 7.199 -1.227 1.00 89.06 240 THR A O 1
ATOM 1700 N N . ILE A 1 241 ? 7.058 6.750 0.522 1.00 93.56 241 ILE A N 1
ATOM 1701 C CA . ILE A 1 241 ? 6.001 6.040 -0.196 1.00 93.56 241 ILE A CA 1
ATOM 1702 C C . ILE A 1 241 ? 4.782 6.950 -0.117 1.00 93.56 241 ILE A C 1
ATOM 1704 O O . ILE A 1 241 ? 4.342 7.256 0.982 1.00 93.56 241 ILE A O 1
ATOM 1708 N N . ASP A 1 242 ? 4.263 7.409 -1.244 1.00 94.69 242 ASP A N 1
ATOM 1709 C CA . ASP A 1 242 ? 3.142 8.343 -1.298 1.00 94.69 242 ASP A CA 1
ATOM 1710 C C . ASP A 1 242 ? 2.002 7.731 -2.108 1.00 94.69 242 ASP A C 1
ATOM 1712 O O . ASP A 1 242 ? 2.191 7.403 -3.277 1.00 94.69 242 ASP A O 1
ATOM 1716 N N . ILE A 1 243 ? 0.850 7.488 -1.487 1.00 95.12 243 ILE A N 1
ATOM 1717 C CA . ILE A 1 243 ? -0.246 6.712 -2.079 1.00 95.12 243 ILE A CA 1
ATOM 1718 C C . ILE A 1 243 ? -1.539 7.510 -1.966 1.00 95.12 243 ILE A C 1
ATOM 1720 O O . ILE A 1 243 ? -2.001 7.810 -0.863 1.00 95.12 243 ILE A O 1
ATOM 1724 N N . SER A 1 244 ? -2.150 7.801 -3.114 1.00 94.88 244 SER A N 1
ATOM 1725 C CA . SER A 1 244 ? -3.352 8.625 -3.206 1.00 94.88 244 SER A CA 1
ATOM 1726 C C . SER A 1 244 ? -4.321 8.203 -4.304 1.00 94.88 244 SER A C 1
ATOM 1728 O O . SER A 1 244 ? -4.007 7.352 -5.134 1.00 94.88 244 SER A O 1
ATOM 1730 N N . GLY A 1 245 ? -5.521 8.788 -4.303 1.00 92.38 245 GLY A N 1
ATOM 1731 C CA . GLY A 1 245 ? -6.548 8.478 -5.293 1.00 92.38 245 GLY A CA 1
ATOM 1732 C C . GLY A 1 245 ? -7.111 7.073 -5.098 1.00 92.38 245 GLY A C 1
ATOM 1733 O O . GLY A 1 245 ? -7.421 6.667 -3.983 1.00 92.38 245 GLY A O 1
ATOM 1734 N N . ASP A 1 246 ? -7.253 6.316 -6.183 1.00 89.62 246 ASP A N 1
ATOM 1735 C CA . ASP A 1 246 ? -7.677 4.911 -6.149 1.00 89.62 246 ASP A CA 1
ATOM 1736 C C . ASP A 1 246 ? -6.495 3.925 -6.102 1.00 89.62 246 ASP A C 1
ATOM 1738 O O . ASP A 1 246 ? -6.685 2.720 -6.275 1.00 89.62 246 ASP A O 1
ATOM 1742 N N . ALA A 1 247 ? -5.278 4.424 -5.851 1.00 93.25 247 ALA A N 1
ATOM 1743 C CA . ALA A 1 247 ? -4.070 3.617 -5.792 1.00 93.25 247 ALA A CA 1
ATOM 1744 C C . ALA A 1 247 ? -4.116 2.557 -4.684 1.00 93.25 247 ALA A C 1
ATOM 1746 O O . ALA A 1 247 ? -4.420 2.855 -3.525 1.00 93.25 247 ALA A O 1
ATOM 1747 N N . VAL A 1 248 ? -3.713 1.331 -5.027 1.00 90.94 248 VAL A N 1
ATOM 1748 C CA . VAL A 1 248 ? -3.610 0.212 -4.081 1.00 90.94 248 VAL A CA 1
ATOM 1749 C C . VAL A 1 248 ? -2.219 -0.411 -4.129 1.00 90.94 248 VAL A C 1
ATOM 1751 O O . VAL A 1 248 ? -1.886 -1.126 -5.075 1.00 90.94 248 VAL A O 1
ATOM 1754 N N . MET A 1 249 ? -1.432 -0.211 -3.073 1.00 91.44 249 MET A N 1
ATOM 1755 C CA . MET A 1 249 ? -0.193 -0.950 -2.828 1.00 91.44 249 MET A CA 1
ATOM 1756 C C . MET A 1 249 ? -0.480 -2.096 -1.858 1.00 91.44 249 MET A C 1
ATOM 1758 O O . MET A 1 249 ? -0.987 -1.857 -0.765 1.00 91.44 249 MET A O 1
ATOM 1762 N N . SER A 1 250 ? -0.196 -3.340 -2.236 1.00 86.94 250 SER A N 1
ATOM 1763 C CA . SER A 1 250 ? -0.650 -4.513 -1.477 1.00 86.94 250 SER A CA 1
ATOM 1764 C C . SER A 1 250 ? 0.346 -5.667 -1.494 1.00 86.94 250 SER A C 1
ATOM 1766 O O . SER A 1 250 ? 1.365 -5.630 -2.190 1.00 86.94 250 SER A O 1
ATOM 1768 N N . ASN A 1 251 ? 0.021 -6.705 -0.714 1.00 82.31 251 ASN A N 1
ATOM 1769 C CA . ASN A 1 251 ? 0.767 -7.958 -0.656 1.00 82.31 251 ASN A CA 1
ATOM 1770 C C . ASN A 1 251 ? 2.260 -7.761 -0.326 1.00 82.31 251 ASN A C 1
ATOM 1772 O O . ASN A 1 251 ? 3.135 -8.470 -0.825 1.00 82.31 251 ASN A O 1
ATOM 1776 N N . ILE A 1 252 ? 2.538 -6.772 0.523 1.00 84.88 252 ILE A N 1
ATOM 1777 C CA . ILE A 1 252 ? 3.854 -6.540 1.110 1.00 84.88 252 ILE A CA 1
ATOM 1778 C C . ILE A 1 252 ? 3.983 -7.453 2.326 1.00 84.88 252 ILE A C 1
ATOM 1780 O O . ILE A 1 252 ? 3.128 -7.403 3.209 1.00 84.88 252 ILE A O 1
ATOM 1784 N N . GLY A 1 253 ? 5.040 -8.258 2.385 1.00 79.81 253 GLY A N 1
ATOM 1785 C CA . GLY A 1 253 ? 5.442 -8.959 3.602 1.00 79.81 253 GLY A CA 1
ATOM 1786 C C . GLY A 1 253 ? 5.906 -7.935 4.628 1.00 79.81 253 GLY A C 1
ATOM 1787 O O . GLY A 1 253 ? 5.108 -7.392 5.392 1.00 79.81 253 GLY A O 1
ATOM 1788 N N . ASP A 1 254 ? 7.186 -7.584 4.574 1.00 82.06 254 ASP A N 1
ATOM 1789 C CA . ASP A 1 254 ? 7.759 -6.620 5.504 1.00 82.06 254 ASP A CA 1
ATOM 1790 C C . ASP A 1 254 ? 8.002 -5.252 4.856 1.00 82.06 254 ASP A C 1
ATOM 1792 O O . ASP A 1 254 ? 8.606 -5.138 3.787 1.00 82.06 254 ASP A O 1
ATOM 1796 N N . LEU A 1 255 ? 7.614 -4.191 5.566 1.00 85.44 255 LEU A N 1
ATOM 1797 C CA . LEU A 1 255 ? 8.198 -2.864 5.410 1.00 85.44 255 LEU A CA 1
ATOM 1798 C C . LEU A 1 255 ? 9.443 -2.784 6.300 1.00 85.44 255 LEU A C 1
ATOM 1800 O O . LEU A 1 255 ? 9.344 -2.595 7.515 1.00 85.44 255 LEU A O 1
ATOM 1804 N N . TYR A 1 256 ? 10.616 -2.993 5.710 1.00 85.50 256 TYR A N 1
ATOM 1805 C CA . TYR A 1 256 ? 11.849 -3.255 6.444 1.00 85.50 256 TYR A CA 1
ATOM 1806 C C . TYR A 1 256 ? 12.892 -2.155 6.254 1.00 85.50 256 TYR A C 1
ATOM 1808 O O . TYR A 1 256 ? 13.311 -1.851 5.136 1.00 85.50 256 TYR A O 1
ATOM 1816 N N . VAL A 1 257 ? 13.382 -1.624 7.375 1.00 84.19 257 VAL A N 1
ATOM 1817 C CA . VAL A 1 257 ? 14.489 -0.662 7.415 1.00 84.19 257 VAL A CA 1
ATOM 1818 C C . VAL A 1 257 ? 15.681 -1.260 8.152 1.00 84.19 257 VAL A C 1
ATOM 1820 O O . VAL A 1 257 ? 15.569 -1.707 9.293 1.00 84.19 257 VAL A O 1
ATOM 1823 N N . HIS A 1 258 ? 16.861 -1.235 7.542 1.00 79.75 258 HIS A N 1
ATOM 1824 C CA . HIS A 1 258 ? 18.099 -1.641 8.206 1.00 79.75 258 HIS A CA 1
ATOM 1825 C C . HIS A 1 258 ? 19.129 -0.530 8.175 1.00 79.75 258 HIS A C 1
ATOM 1827 O O . HIS A 1 258 ? 19.503 -0.092 7.099 1.00 79.75 258 HIS A O 1
ATOM 1833 N N . GLN A 1 259 ? 19.658 -0.140 9.330 1.00 75.38 259 GLN A N 1
ATOM 1834 C CA . GLN A 1 259 ? 20.629 0.942 9.444 1.00 75.38 259 GLN A CA 1
ATOM 1835 C C . GLN A 1 259 ? 21.844 0.498 10.257 1.00 75.38 259 GLN A C 1
ATOM 1837 O O . GLN A 1 259 ? 21.784 0.311 11.467 1.00 75.38 259 GLN A O 1
ATOM 1842 N N . LYS A 1 260 ? 22.991 0.307 9.606 1.00 69.31 260 LYS A N 1
ATOM 1843 C CA . LYS A 1 260 ? 24.176 -0.246 10.284 1.00 69.31 260 LYS A CA 1
ATOM 1844 C C . LYS A 1 260 ? 25.001 0.794 11.059 1.00 69.31 260 LYS A C 1
ATOM 1846 O O . LYS A 1 260 ? 25.772 0.421 11.941 1.00 69.31 260 LYS A O 1
ATOM 1851 N N . ASN A 1 261 ? 24.848 2.074 10.733 1.00 68.62 261 ASN A N 1
ATOM 1852 C CA . ASN A 1 261 ? 25.643 3.192 11.246 1.00 68.62 261 ASN A CA 1
ATOM 1853 C C . ASN A 1 261 ? 24.797 4.128 12.134 1.00 68.62 261 ASN A C 1
ATOM 1855 O O . ASN A 1 261 ? 23.577 4.059 12.066 1.00 68.62 261 ASN A O 1
ATOM 1859 N N . PRO A 1 262 ? 25.392 5.032 12.940 1.00 56.16 262 PRO A N 1
ATOM 1860 C CA . PRO A 1 262 ? 24.637 5.942 13.820 1.00 56.16 262 PRO A CA 1
ATOM 1861 C C . PRO A 1 262 ? 23.792 7.005 13.088 1.00 56.16 262 PRO A C 1
ATOM 1863 O O . PRO A 1 262 ? 23.143 7.819 13.746 1.00 56.16 262 PRO A O 1
ATOM 1866 N N . SER A 1 263 ? 23.821 7.031 11.755 1.00 71.19 263 SER A N 1
ATOM 1867 C CA . SER A 1 263 ? 23.014 7.930 10.937 1.00 71.19 263 SER A CA 1
ATOM 1868 C C . SER A 1 263 ? 21.561 7.462 10.798 1.00 71.19 263 SER A C 1
ATOM 1870 O O . SER A 1 263 ? 21.253 6.305 11.062 1.00 71.19 263 SER A O 1
ATOM 1872 N N . GLU A 1 264 ? 20.672 8.377 10.416 1.00 77.50 264 GLU A N 1
ATOM 1873 C CA . GLU A 1 264 ? 19.226 8.148 10.328 1.00 77.50 264 GLU A CA 1
ATOM 1874 C C . GLU A 1 264 ? 18.828 7.454 9.017 1.00 77.50 264 GLU A C 1
ATOM 1876 O O . GLU A 1 264 ? 19.343 7.773 7.940 1.00 77.50 264 GLU A O 1
ATOM 1881 N N . ALA A 1 265 ? 17.903 6.502 9.119 1.00 79.81 265 ALA A N 1
ATOM 1882 C CA . ALA A 1 265 ? 17.269 5.868 7.973 1.00 79.81 265 ALA A CA 1
ATOM 1883 C C . ALA A 1 265 ? 15.766 5.777 8.201 1.00 79.81 265 ALA A C 1
ATOM 1885 O O . ALA A 1 265 ? 15.323 5.143 9.162 1.00 79.81 265 ALA A O 1
ATOM 1886 N N . THR A 1 266 ? 14.989 6.372 7.305 1.00 82.00 266 THR A N 1
ATOM 1887 C CA . THR A 1 266 ? 13.542 6.475 7.478 1.00 82.00 266 THR A CA 1
ATOM 1888 C C . THR A 1 266 ? 12.804 6.050 6.230 1.00 82.00 266 THR A C 1
ATOM 1890 O O . THR A 1 266 ? 13.124 6.501 5.132 1.00 82.00 266 THR A O 1
ATOM 1893 N N . ILE A 1 267 ? 11.777 5.223 6.416 1.00 86.69 267 ILE A N 1
ATOM 1894 C CA . ILE A 1 267 ? 10.676 5.132 5.460 1.00 86.69 267 ILE A CA 1
ATOM 1895 C C . ILE A 1 267 ? 9.497 5.921 6.022 1.00 86.69 267 ILE A C 1
ATOM 1897 O O . ILE A 1 267 ? 9.036 5.639 7.130 1.00 86.69 267 ILE A O 1
ATOM 1901 N N . SER A 1 268 ? 8.998 6.873 5.243 1.00 88.62 268 SER A N 1
ATOM 1902 C CA . SER A 1 268 ? 7.754 7.595 5.503 1.00 88.62 268 SER A CA 1
ATOM 1903 C C . SER A 1 268 ? 6.710 7.148 4.488 1.00 88.62 268 SER A C 1
ATOM 1905 O O . SER A 1 268 ? 6.899 7.359 3.294 1.00 88.62 268 SER A O 1
ATOM 1907 N N . ALA A 1 269 ? 5.631 6.514 4.940 1.00 91.25 269 ALA A N 1
ATOM 1908 C CA . ALA A 1 269 ? 4.516 6.143 4.077 1.00 91.25 269 ALA A CA 1
ATOM 1909 C C . ALA A 1 269 ? 3.330 7.084 4.308 1.00 91.25 269 ALA A C 1
ATOM 1911 O O . ALA A 1 269 ? 2.735 7.071 5.384 1.00 91.25 269 ALA A O 1
ATOM 1912 N N . ASN A 1 270 ? 2.998 7.877 3.297 1.00 93.38 270 ASN A N 1
ATOM 1913 C CA . ASN A 1 270 ? 1.878 8.803 3.272 1.00 93.38 270 ASN A CA 1
ATOM 1914 C C . ASN A 1 270 ? 0.724 8.157 2.498 1.00 93.38 270 ASN A C 1
ATOM 1916 O O . ASN A 1 270 ? 0.905 7.676 1.381 1.00 93.38 270 ASN A O 1
ATOM 1920 N N . ILE A 1 271 ? -0.458 8.114 3.106 1.00 92.62 271 ILE A N 1
ATOM 1921 C CA . ILE A 1 271 ? -1.652 7.484 2.548 1.00 92.62 271 ILE A CA 1
ATOM 1922 C C . ILE A 1 271 ? -2.785 8.500 2.624 1.00 92.62 271 ILE A C 1
ATOM 1924 O O . ILE A 1 271 ? -3.299 8.774 3.707 1.00 92.62 271 ILE A O 1
ATOM 1928 N N . HIS A 1 272 ? -3.200 9.068 1.503 1.00 92.81 272 HIS A N 1
ATOM 1929 C CA . HIS A 1 272 ? -4.179 10.150 1.530 1.00 92.81 272 HIS A CA 1
ATOM 1930 C C . HIS A 1 272 ? -5.191 10.063 0.393 1.00 92.81 272 HIS A C 1
ATOM 1932 O O . HIS A 1 272 ? -5.025 9.293 -0.541 1.00 92.81 272 HIS A O 1
ATOM 1938 N N . ASP A 1 273 ? -6.285 10.816 0.493 1.00 93.12 273 ASP A N 1
ATOM 1939 C CA . ASP A 1 273 ? -7.258 10.988 -0.597 1.00 93.12 273 ASP A CA 1
ATOM 1940 C C . ASP A 1 273 ? -7.730 9.674 -1.258 1.00 93.12 273 ASP A C 1
ATOM 1942 O O . ASP A 1 273 ? -7.808 9.580 -2.481 1.00 93.12 273 ASP A O 1
ATOM 1946 N N . GLY A 1 274 ? -8.041 8.653 -0.451 1.00 90.00 274 GLY A N 1
ATOM 1947 C CA . GLY A 1 274 ? -8.531 7.345 -0.906 1.00 90.00 274 GLY A CA 1
ATOM 1948 C C . GLY A 1 274 ? -7.461 6.267 -1.105 1.00 90.00 274 GLY A C 1
ATOM 1949 O O . GLY A 1 274 ? -7.817 5.087 -1.156 1.00 90.00 274 GLY A O 1
ATOM 1950 N N . GLY A 1 275 ? -6.178 6.644 -1.135 1.00 92.94 275 GLY A N 1
ATOM 1951 C CA . GLY A 1 275 ? -5.067 5.718 -1.337 1.00 92.94 275 GLY A CA 1
ATOM 1952 C C . GLY A 1 275 ? -5.060 4.578 -0.318 1.00 92.94 275 GLY A C 1
ATOM 1953 O O . GLY A 1 275 ? -5.517 4.734 0.820 1.00 92.94 275 GLY A O 1
ATOM 1954 N N . ARG A 1 276 ? -4.542 3.414 -0.715 1.00 90.31 276 ARG A N 1
ATOM 1955 C CA . ARG A 1 276 ? -4.528 2.207 0.117 1.00 90.31 276 ARG A CA 1
ATOM 1956 C C . ARG A 1 276 ? -3.149 1.561 0.176 1.00 90.31 276 ARG A C 1
ATOM 1958 O O . ARG A 1 276 ? -2.571 1.232 -0.856 1.00 90.31 276 ARG A O 1
ATOM 1965 N N . LEU A 1 277 ? -2.666 1.311 1.393 1.00 89.62 277 LEU A N 1
ATOM 1966 C CA . LEU A 1 277 ? -1.423 0.585 1.658 1.00 89.62 277 LEU A CA 1
ATOM 1967 C C . LEU A 1 277 ? -1.706 -0.670 2.481 1.00 89.62 277 LEU A C 1
ATOM 1969 O O . LEU A 1 277 ? -2.265 -0.574 3.572 1.00 89.62 277 LEU A O 1
ATOM 1973 N N . GLY A 1 278 ? -1.270 -1.825 1.988 1.00 82.88 278 GLY A N 1
ATOM 1974 C CA . GLY A 1 278 ? -1.403 -3.115 2.648 1.00 82.88 278 GLY A CA 1
ATOM 1975 C C . GLY A 1 278 ? -0.065 -3.815 2.876 1.00 82.88 278 GLY A C 1
ATOM 1976 O O . GLY A 1 278 ? 0.612 -4.158 1.907 1.00 82.88 278 GLY A O 1
ATOM 1977 N N . PHE A 1 279 ? 0.288 -4.088 4.137 1.00 79.81 279 PHE A N 1
ATOM 1978 C CA . PHE A 1 279 ? 1.498 -4.842 4.500 1.00 79.81 279 PHE A CA 1
ATOM 1979 C C . PHE A 1 279 ? 1.284 -5.800 5.682 1.00 79.81 279 PHE A C 1
ATOM 1981 O O . PHE A 1 279 ? 0.382 -5.594 6.494 1.00 79.81 279 PHE A O 1
ATOM 1988 N N . GLU A 1 280 ? 2.108 -6.851 5.780 1.00 75.31 280 GLU A N 1
ATOM 1989 C CA . GLU A 1 280 ? 2.065 -7.828 6.874 1.00 75.31 280 GLU A CA 1
ATOM 1990 C C . GLU A 1 280 ? 2.635 -7.223 8.157 1.00 75.31 280 GLU A C 1
ATOM 1992 O O . GLU A 1 280 ? 1.974 -7.216 9.196 1.00 75.31 280 GLU A O 1
ATOM 1997 N N . GLN A 1 281 ? 3.876 -6.732 8.093 1.00 74.25 281 GLN A N 1
ATOM 1998 C CA . GLN A 1 281 ? 4.616 -6.222 9.245 1.00 74.25 281 GLN A CA 1
ATOM 1999 C C . GLN A 1 281 ? 5.513 -5.046 8.856 1.00 74.25 281 GLN A C 1
ATOM 2001 O O . GLN A 1 281 ? 5.862 -4.844 7.697 1.00 74.25 281 GLN A O 1
ATOM 2006 N N . ALA A 1 282 ? 5.909 -4.260 9.854 1.00 77.94 282 ALA A N 1
ATOM 2007 C CA . ALA A 1 282 ? 6.921 -3.228 9.698 1.00 77.94 282 ALA A CA 1
ATOM 2008 C C . ALA A 1 282 ? 8.021 -3.447 10.733 1.00 77.94 282 ALA A C 1
ATOM 2010 O O . ALA A 1 282 ? 7.761 -3.583 11.932 1.00 77.94 282 ALA A O 1
ATOM 2011 N N . TYR A 1 283 ? 9.263 -3.483 10.266 1.00 75.06 283 TYR A N 1
ATOM 2012 C CA . TYR A 1 283 ? 10.413 -3.845 11.076 1.00 75.06 283 TYR A CA 1
ATOM 2013 C C . TYR A 1 283 ? 11.566 -2.878 10.833 1.00 75.06 283 TYR A C 1
ATOM 2015 O O . TYR A 1 283 ? 11.829 -2.462 9.707 1.00 75.06 283 TYR A O 1
ATOM 2023 N N . HIS A 1 284 ? 12.301 -2.559 11.895 1.00 75.62 284 HIS A N 1
ATOM 2024 C CA . HIS A 1 284 ? 13.556 -1.836 11.778 1.00 75.62 284 HIS A CA 1
ATOM 2025 C C . HIS A 1 284 ? 14.675 -2.557 12.530 1.00 75.62 284 HIS A C 1
ATOM 2027 O O . HIS A 1 284 ? 14.460 -3.153 13.588 1.00 75.62 284 HIS A O 1
ATOM 2033 N N . SER A 1 285 ? 15.903 -2.455 12.038 1.00 75.56 285 SER A N 1
ATOM 2034 C CA . SER A 1 285 ? 17.091 -2.887 12.774 1.00 75.56 285 SER A CA 1
ATOM 2035 C C . SER A 1 285 ? 18.204 -1.856 12.696 1.00 75.56 285 SER A C 1
ATOM 2037 O O . SER A 1 285 ? 18.390 -1.200 11.673 1.00 75.56 285 SER A O 1
ATOM 2039 N N . GLY A 1 286 ? 18.965 -1.756 13.788 1.00 69.50 286 GLY A N 1
ATOM 2040 C CA . GLY A 1 286 ? 20.064 -0.807 13.914 1.00 69.50 286 GLY A CA 1
ATOM 2041 C C . GLY A 1 286 ? 19.697 0.506 14.605 1.00 69.50 286 GLY A C 1
ATOM 2042 O O . GLY A 1 286 ? 18.579 0.682 15.087 1.00 69.50 286 GLY A O 1
ATOM 2043 N N . CYS A 1 287 ? 20.672 1.406 14.723 1.00 60.28 287 CYS A N 1
ATOM 2044 C CA . CYS A 1 287 ? 20.505 2.677 15.428 1.00 60.28 287 CYS A CA 1
ATOM 2045 C C . CYS A 1 287 ? 19.778 3.688 14.528 1.00 60.28 287 CYS A C 1
ATOM 2047 O O . CYS A 1 287 ? 20.168 3.849 13.381 1.00 60.28 287 CYS A O 1
ATOM 2049 N N . HIS A 1 288 ? 18.754 4.377 15.049 1.00 70.88 288 HIS A N 1
ATOM 2050 C CA . HIS A 1 288 ? 18.024 5.455 14.350 1.00 70.88 288 HIS A CA 1
ATOM 2051 C C . HIS A 1 288 ? 17.342 5.052 13.022 1.00 70.88 288 HIS A C 1
ATOM 2053 O O . HIS A 1 288 ? 17.178 5.880 12.128 1.00 70.88 288 HIS A O 1
ATOM 2059 N N . ALA A 1 289 ? 16.921 3.790 12.900 1.00 75.12 289 ALA A N 1
ATOM 2060 C CA . ALA A 1 289 ? 16.034 3.343 11.830 1.00 75.12 289 ALA A CA 1
ATOM 2061 C C . ALA A 1 289 ? 14.566 3.548 12.233 1.00 75.12 289 ALA A C 1
ATOM 2063 O O . ALA A 1 289 ? 14.157 3.097 13.305 1.00 75.12 289 ALA A O 1
ATOM 2064 N N . THR A 1 290 ? 13.770 4.203 11.390 1.00 77.81 290 THR A N 1
ATOM 2065 C CA . THR A 1 290 ? 12.359 4.493 11.676 1.00 77.81 290 THR A CA 1
ATOM 2066 C C . THR A 1 290 ? 11.456 4.179 10.487 1.00 77.81 290 THR A C 1
ATOM 2068 O O . THR A 1 290 ? 11.782 4.435 9.332 1.00 77.81 290 THR A O 1
ATOM 2071 N N . VAL A 1 291 ? 10.282 3.624 10.776 1.00 82.56 291 VAL A N 1
ATOM 2072 C CA . VAL A 1 291 ? 9.158 3.583 9.835 1.00 82.56 291 VAL A CA 1
ATOM 2073 C C . VAL A 1 291 ? 8.087 4.514 10.381 1.00 82.56 291 VAL A C 1
ATOM 2075 O O . VAL A 1 291 ? 7.676 4.354 11.528 1.00 82.56 291 VAL A O 1
ATOM 2078 N N . SER A 1 292 ? 7.644 5.491 9.602 1.00 82.88 292 SER A N 1
ATOM 2079 C CA . SER A 1 292 ? 6.547 6.382 9.980 1.00 82.88 292 SER A CA 1
ATOM 2080 C C . SER A 1 292 ? 5.418 6.265 8.973 1.00 82.88 292 SER A C 1
ATOM 2082 O O . SER A 1 292 ? 5.662 6.155 7.776 1.00 82.88 292 SER A O 1
ATOM 2084 N N . LEU A 1 293 ? 4.186 6.287 9.464 1.00 85.19 293 LEU A N 1
ATOM 2085 C CA . LEU A 1 293 ? 2.987 6.309 8.635 1.00 85.19 293 LEU A CA 1
ATOM 2086 C C . LEU A 1 293 ? 2.311 7.667 8.809 1.00 85.19 293 LEU A C 1
ATOM 2088 O O . LEU A 1 293 ? 2.243 8.155 9.935 1.00 85.19 293 LEU A O 1
ATOM 2092 N N . SER A 1 294 ? 1.797 8.249 7.736 1.00 86.75 294 SER A N 1
ATOM 2093 C CA . SER A 1 294 ? 0.873 9.379 7.773 1.00 86.75 294 SER A CA 1
ATOM 2094 C C . SER A 1 294 ? -0.366 9.047 6.954 1.00 86.75 294 SER A C 1
ATOM 2096 O O . SER A 1 294 ? -0.246 8.499 5.861 1.00 86.75 294 SER A O 1
ATOM 2098 N N . ILE A 1 295 ? -1.554 9.309 7.495 1.00 85.62 295 ILE A N 1
ATOM 2099 C CA . ILE A 1 295 ? -2.823 8.908 6.888 1.00 85.62 295 ILE A CA 1
ATOM 2100 C C . ILE A 1 295 ? -3.803 10.081 6.897 1.00 85.62 295 ILE A C 1
ATOM 2102 O O . ILE A 1 295 ? -4.231 10.497 7.969 1.00 85.62 295 ILE A O 1
ATOM 2106 N N . ASP A 1 296 ? -4.200 10.576 5.725 1.00 87.06 296 ASP A N 1
ATOM 2107 C CA . ASP A 1 296 ? -5.148 11.689 5.568 1.00 87.06 296 ASP A CA 1
ATOM 2108 C C . ASP A 1 296 ? -6.230 11.381 4.516 1.00 87.06 296 ASP A C 1
ATOM 2110 O O . ASP A 1 296 ? -6.132 11.717 3.338 1.00 87.06 296 ASP A O 1
ATOM 2114 N N . GLY A 1 297 ? -7.291 10.696 4.933 1.00 85.19 297 GLY A N 1
ATOM 2115 C CA . GLY A 1 297 ? -8.358 10.197 4.063 1.00 85.19 297 GLY A CA 1
ATOM 2116 C C . GLY A 1 297 ? -7.997 8.891 3.347 1.00 85.19 297 GLY A C 1
ATOM 2117 O O . GLY A 1 297 ? -8.684 8.500 2.407 1.00 85.19 297 GLY A O 1
ATOM 2118 N N . GLY A 1 298 ? -6.914 8.233 3.769 1.00 88.06 298 GLY A N 1
ATOM 2119 C CA . GLY A 1 298 ? -6.421 6.973 3.217 1.00 88.06 298 GLY A CA 1
ATOM 2120 C C . GLY A 1 298 ? -6.867 5.720 3.981 1.00 88.06 298 GLY A C 1
ATOM 2121 O O . GLY A 1 298 ? -7.495 5.787 5.044 1.00 88.06 298 GLY A O 1
ATOM 2122 N N . THR A 1 299 ? -6.501 4.557 3.437 1.00 84.56 299 THR A N 1
ATOM 2123 C CA . THR A 1 299 ? -6.743 3.237 4.032 1.00 84.56 299 THR A CA 1
ATOM 2124 C C . THR A 1 299 ? -5.434 2.508 4.321 1.00 84.56 299 THR A C 1
ATOM 2126 O O . THR A 1 299 ? -4.671 2.190 3.411 1.00 84.56 299 THR A O 1
ATOM 2129 N N . LEU A 1 300 ? -5.205 2.169 5.586 1.00 83.06 300 LEU A N 1
ATOM 2130 C CA . LEU A 1 300 ? -4.188 1.203 5.979 1.00 83.06 300 LEU A CA 1
ATOM 2131 C C . LEU A 1 300 ? -4.842 -0.172 6.124 1.00 83.06 300 LEU A C 1
ATOM 2133 O O . LEU A 1 300 ? -5.785 -0.356 6.897 1.00 83.06 300 LEU A O 1
ATOM 2137 N N . ALA A 1 301 ? -4.341 -1.134 5.368 1.00 75.25 301 ALA A N 1
ATOM 2138 C CA . ALA A 1 301 ? -4.917 -2.455 5.254 1.00 75.25 301 ALA A CA 1
ATOM 2139 C C . ALA A 1 301 ? -3.923 -3.549 5.654 1.00 75.25 301 ALA A C 1
ATOM 2141 O O . ALA A 1 301 ? -2.707 -3.371 5.644 1.00 75.25 301 ALA A O 1
ATOM 2142 N N . ASN A 1 302 ? -4.456 -4.712 5.993 1.00 68.25 302 ASN A N 1
ATOM 2143 C CA . ASN A 1 302 ? -3.686 -5.935 6.159 1.00 68.25 302 ASN A CA 1
ATOM 2144 C C . ASN A 1 302 ? -4.053 -6.881 5.016 1.00 68.25 302 ASN A C 1
ATOM 2146 O O . ASN A 1 302 ? -4.953 -7.711 5.151 1.00 68.25 302 ASN A O 1
ATOM 2150 N N . ASP A 1 303 ? -3.387 -6.677 3.878 1.00 61.19 303 ASP A N 1
ATOM 2151 C CA . ASP A 1 303 ? -3.706 -7.315 2.591 1.00 61.19 303 ASP A CA 1
ATOM 2152 C C . ASP A 1 303 ? -2.698 -8.397 2.203 1.00 61.19 303 ASP A C 1
ATOM 2154 O O . ASP A 1 303 ? -2.598 -8.782 1.037 1.00 61.19 303 ASP A O 1
ATOM 2158 N N . TYR A 1 304 ? -1.899 -8.871 3.160 1.00 58.81 304 TYR A N 1
ATOM 2159 C CA . TYR A 1 304 ? -0.901 -9.882 2.862 1.00 58.81 304 TYR A CA 1
ATOM 2160 C C . TYR A 1 304 ? -1.557 -11.242 2.608 1.00 58.81 304 TYR A C 1
ATOM 2162 O O . TYR A 1 304 ? -2.024 -11.921 3.529 1.00 58.81 304 TYR A O 1
ATOM 2170 N N . TYR A 1 305 ? -1.569 -11.658 1.340 1.00 51.56 305 TYR A N 1
ATOM 2171 C CA . TYR A 1 305 ? -2.058 -12.963 0.921 1.00 51.56 305 TYR A CA 1
ATOM 2172 C C . TYR A 1 305 ? -0.877 -13.925 0.764 1.00 51.56 305 TYR A C 1
ATOM 2174 O O . TYR A 1 305 ? -0.192 -13.964 -0.259 1.00 51.56 305 TYR A O 1
ATOM 2182 N N . HIS A 1 306 ? -0.638 -14.761 1.776 1.00 49.78 306 HIS A N 1
ATOM 2183 C CA . HIS A 1 306 ? 0.401 -15.790 1.705 1.00 49.78 306 HIS A CA 1
ATOM 2184 C C . HIS A 1 306 ? 0.123 -16.773 0.542 1.00 49.78 306 HIS A C 1
ATOM 2186 O O . HIS A 1 306 ? -0.782 -17.603 0.620 1.00 49.78 306 HIS A O 1
ATOM 2192 N N . LYS A 1 307 ? 0.966 -16.778 -0.504 1.00 44.19 307 LYS A N 1
ATOM 2193 C CA . LYS A 1 307 ? 0.938 -17.776 -1.605 1.00 44.19 307 LYS A CA 1
ATOM 2194 C C . LYS A 1 307 ? 1.295 -19.217 -1.176 1.00 44.19 307 LYS A C 1
ATOM 2196 O O . LYS A 1 307 ? 1.276 -20.130 -2.000 1.00 44.19 307 LYS A O 1
ATOM 2201 N N . SER A 1 308 ? 1.632 -19.464 0.093 1.00 40.16 308 SER A N 1
ATOM 2202 C CA . SER A 1 308 ? 2.061 -20.785 0.570 1.00 40.16 308 SER A CA 1
ATOM 2203 C C . SER A 1 308 ? 0.888 -21.649 1.049 1.00 40.16 308 SER A C 1
ATOM 2205 O O . SER A 1 308 ? 0.411 -21.518 2.177 1.00 40.16 308 SER A O 1
ATOM 2207 N N . ALA A 1 309 ? 0.481 -22.613 0.216 1.00 36.84 309 ALA A N 1
ATOM 2208 C CA . ALA A 1 309 ? -0.559 -23.604 0.520 1.00 36.84 309 ALA A CA 1
ATOM 2209 C C . ALA A 1 309 ? -0.257 -24.502 1.744 1.00 36.84 309 ALA A C 1
ATOM 2211 O O . ALA A 1 309 ? -1.151 -25.180 2.246 1.00 36.84 309 ALA A O 1
ATOM 2212 N N . THR A 1 310 ? 0.983 -24.523 2.247 1.00 37.94 310 THR A N 1
ATOM 2213 C CA . THR A 1 310 ? 1.417 -25.382 3.366 1.00 37.94 310 THR A CA 1
ATOM 2214 C C . THR A 1 310 ? 1.563 -24.650 4.701 1.00 37.94 310 THR A C 1
ATOM 2216 O O . THR A 1 310 ? 1.772 -25.300 5.723 1.00 37.94 310 THR A O 1
ATOM 2219 N N . ARG A 1 311 ? 1.417 -23.318 4.730 1.00 38.62 311 ARG A N 1
ATOM 2220 C CA . ARG A 1 311 ? 1.505 -22.492 5.951 1.00 38.62 311 ARG A CA 1
ATOM 2221 C C . ARG A 1 311 ? 0.264 -21.623 6.170 1.00 38.62 311 ARG A C 1
ATOM 2223 O O . ARG A 1 311 ? 0.356 -20.517 6.681 1.00 38.62 311 ARG A O 1
ATOM 2230 N N . ALA A 1 312 ? -0.916 -22.165 5.871 1.00 34.12 312 ALA A N 1
ATOM 2231 C CA . ALA A 1 312 ? -2.219 -21.577 6.210 1.00 34.12 312 ALA A CA 1
ATOM 2232 C C . ALA A 1 312 ? -2.539 -21.583 7.727 1.00 34.12 312 ALA A C 1
ATOM 2234 O O . ALA A 1 312 ? -3.696 -21.453 8.133 1.00 34.12 312 ALA A O 1
ATOM 2235 N N . THR A 1 313 ? -1.532 -21.765 8.585 1.00 35.91 313 THR A N 1
ATOM 2236 C CA . THR A 1 313 ? -1.643 -21.548 10.027 1.00 35.91 313 THR A CA 1
ATOM 2237 C C . THR A 1 313 ? -1.556 -20.053 10.287 1.00 35.91 313 THR A C 1
ATOM 2239 O O . THR A 1 313 ? -0.461 -19.493 10.285 1.00 35.91 313 THR A O 1
ATOM 2242 N N . GLN A 1 314 ? -2.736 -19.452 10.457 1.00 39.66 314 GLN A N 1
ATOM 2243 C CA . GLN A 1 314 ? -3.019 -18.161 11.087 1.00 39.66 314 GLN A CA 1
ATOM 2244 C C . GLN A 1 314 ? -1.791 -17.523 11.745 1.00 39.66 314 GLN A C 1
ATOM 2246 O O . GLN A 1 314 ? -1.502 -17.763 12.917 1.00 39.66 314 GLN A O 1
ATOM 2251 N N . ARG A 1 315 ? -1.083 -16.669 11.009 1.00 39.00 315 ARG A N 1
ATOM 2252 C CA . ARG A 1 315 ? -0.431 -15.558 11.684 1.00 39.00 315 ARG A CA 1
ATOM 2253 C C . ARG A 1 315 ? -1.519 -14.517 11.840 1.00 39.00 315 ARG A C 1
ATOM 2255 O O . ARG A 1 315 ? -2.023 -14.000 10.851 1.00 39.00 315 ARG A O 1
ATOM 2262 N N . SER A 1 316 ? -1.936 -14.275 13.078 1.00 41.47 316 SER A N 1
ATOM 2263 C CA . SER A 1 316 ? -2.445 -12.963 13.453 1.00 41.47 316 SER A CA 1
ATOM 2264 C C . SER A 1 316 ? -1.386 -11.975 12.982 1.00 41.47 316 SER A C 1
ATOM 2266 O O . SER A 1 316 ? -0.321 -11.885 13.587 1.00 41.47 316 SER A O 1
ATOM 2268 N N . THR A 1 317 ? -1.597 -11.366 11.821 1.00 39.16 317 THR A N 1
ATOM 2269 C CA . THR A 1 317 ? -0.638 -10.444 11.226 1.00 39.16 317 THR A CA 1
ATOM 2270 C C . THR A 1 317 ? -0.754 -9.155 12.006 1.00 39.16 317 THR A C 1
ATOM 2272 O O . THR A 1 317 ? -1.555 -8.275 11.713 1.00 39.16 317 THR A O 1
ATOM 2275 N N . TRP A 1 318 ? -0.006 -9.108 13.104 1.00 41.38 318 TRP A N 1
ATOM 2276 C CA . TRP A 1 318 ? 0.235 -7.888 13.832 1.00 41.38 318 TRP A CA 1
ATOM 2277 C C . TRP A 1 318 ? 0.821 -6.910 12.825 1.00 41.38 318 TRP A C 1
ATOM 2279 O O . TRP A 1 318 ? 1.874 -7.200 12.261 1.00 41.38 318 TRP A O 1
ATOM 2289 N N . ILE A 1 319 ? 0.246 -5.716 12.689 1.00 49.78 319 ILE A N 1
ATOM 2290 C CA . ILE A 1 319 ? 1.085 -4.563 12.362 1.00 49.78 319 ILE A CA 1
ATOM 2291 C C . ILE A 1 319 ? 2.002 -4.421 13.585 1.00 49.78 319 ILE A C 1
ATOM 2293 O O . ILE A 1 319 ? 1.747 -3.616 14.466 1.00 49.78 319 ILE A O 1
ATOM 2297 N N . SER A 1 320 ? 3.000 -5.299 13.753 1.00 43.97 320 SER A N 1
ATOM 2298 C CA . SER A 1 320 ? 3.869 -5.314 14.923 1.00 43.97 320 SER A CA 1
ATOM 2299 C C . SER A 1 320 ? 4.694 -4.047 14.840 1.00 43.97 320 SER A C 1
ATOM 2301 O O . SER A 1 320 ? 5.807 -4.020 14.325 1.00 43.97 320 SER A O 1
ATOM 2303 N N . ALA A 1 321 ? 4.120 -2.967 15.355 1.00 47.19 321 ALA A N 1
ATOM 2304 C CA . ALA A 1 321 ? 4.662 -1.629 15.367 1.00 47.19 321 ALA A CA 1
ATOM 2305 C C . ALA A 1 321 ? 5.894 -1.540 16.275 1.00 47.19 321 ALA A C 1
ATOM 2307 O O . ALA A 1 321 ? 6.359 -0.445 16.562 1.00 47.19 321 ALA A O 1
ATOM 2308 N N . SER A 1 322 ? 6.486 -2.665 16.693 1.00 47.91 322 SER A N 1
ATOM 2309 C CA . SER A 1 322 ? 7.859 -2.674 17.182 1.00 47.91 322 SER A CA 1
ATOM 2310 C C . SER A 1 322 ? 8.790 -1.921 16.224 1.00 47.91 322 SER A C 1
ATOM 2312 O O . SER A 1 322 ? 9.680 -1.234 16.712 1.00 47.91 322 SER A O 1
ATOM 2314 N N . GLY A 1 323 ? 8.548 -1.989 14.902 1.00 57.59 323 GLY A N 1
ATOM 2315 C CA . GLY A 1 323 ? 9.295 -1.237 13.885 1.00 57.59 323 GLY A CA 1
ATOM 2316 C C . GLY A 1 323 ? 8.684 0.099 13.428 1.00 57.59 323 GLY A C 1
ATOM 2317 O O . GLY A 1 323 ? 9.385 0.890 12.801 1.00 57.59 323 GLY A O 1
ATOM 2318 N N . VAL A 1 324 ? 7.412 0.390 13.732 1.00 70.69 324 VAL A N 1
ATOM 2319 C CA . VAL A 1 324 ? 6.778 1.676 13.370 1.00 70.69 324 VAL A CA 1
ATOM 2320 C C . VAL A 1 324 ? 7.022 2.683 14.486 1.00 70.69 324 VAL A C 1
ATOM 2322 O O . VAL A 1 324 ? 6.600 2.489 15.623 1.00 70.69 324 VAL A O 1
ATOM 2325 N N . ALA A 1 325 ? 7.726 3.763 14.177 1.00 71.25 325 ALA A N 1
ATOM 2326 C CA . ALA A 1 325 ? 8.059 4.822 15.115 1.00 71.25 325 ALA A CA 1
ATOM 2327 C C . ALA A 1 325 ? 6.852 5.716 15.433 1.00 71.25 325 ALA A C 1
ATOM 2329 O O . ALA A 1 325 ? 6.668 6.089 16.592 1.00 71.25 325 ALA A O 1
ATOM 2330 N N . SER A 1 326 ? 6.035 6.045 14.426 1.00 70.88 326 SER A N 1
ATOM 2331 C CA . SER A 1 326 ? 4.830 6.865 14.590 1.00 70.88 326 SER A CA 1
ATOM 2332 C C . SER A 1 326 ? 3.782 6.569 13.521 1.00 70.88 326 SER A C 1
ATOM 2334 O O . SER A 1 326 ? 4.127 6.213 12.394 1.00 70.88 326 SER A O 1
ATOM 2336 N N . VAL A 1 327 ? 2.510 6.736 13.879 1.00 74.81 327 VAL A N 1
ATOM 2337 C CA . VAL A 1 327 ? 1.389 6.772 12.934 1.00 74.81 327 VAL A CA 1
ATOM 2338 C C . VAL A 1 327 ? 0.724 8.129 13.091 1.00 74.81 327 VAL A C 1
ATOM 2340 O O . VAL A 1 327 ? 0.245 8.444 14.174 1.00 74.81 327 VAL A O 1
ATOM 2343 N N . ARG A 1 328 ? 0.719 8.946 12.046 1.00 75.00 328 ARG A N 1
ATOM 2344 C CA . ARG A 1 328 ? 0.078 10.256 12.031 1.00 75.00 328 ARG A CA 1
ATOM 2345 C C . ARG A 1 328 ? -1.255 10.170 11.309 1.00 75.00 328 ARG A C 1
ATOM 2347 O O . ARG A 1 328 ? -1.353 9.476 10.302 1.00 75.00 328 ARG A O 1
ATOM 2354 N N . VAL A 1 329 ? -2.275 10.842 11.831 1.00 74.50 329 VAL A N 1
ATOM 2355 C CA . VAL A 1 329 ? -3.586 10.936 11.175 1.00 74.50 329 VAL A CA 1
ATOM 2356 C C . VAL A 1 329 ? -3.919 12.400 10.920 1.00 74.50 329 VAL A C 1
ATOM 2358 O O . VAL A 1 329 ? -3.877 13.222 11.839 1.00 74.50 329 VAL A O 1
ATOM 2361 N N . GLY A 1 330 ? -4.212 12.706 9.661 1.00 70.25 330 GLY A N 1
ATOM 2362 C CA . GLY A 1 330 ? -4.600 14.018 9.173 1.00 70.25 330 GLY A CA 1
ATOM 2363 C C . GLY A 1 330 ? -6.091 14.327 9.376 1.00 70.25 330 GLY A C 1
ATOM 2364 O O . GLY A 1 330 ? -6.852 13.522 9.930 1.00 70.25 330 GLY A O 1
ATOM 2365 N N . PRO A 1 331 ? -6.533 15.520 8.958 1.00 73.00 331 PRO A N 1
ATOM 2366 C CA . PRO A 1 331 ? -7.892 16.018 9.178 1.00 73.00 331 PRO A CA 1
ATOM 2367 C C . PRO A 1 331 ? -8.996 15.311 8.374 1.00 73.00 331 PRO A C 1
ATOM 2369 O O . PRO A 1 331 ? -10.168 15.423 8.736 1.00 73.00 331 PRO A O 1
ATOM 2372 N N . LYS A 1 332 ? -8.670 14.587 7.300 1.00 79.31 332 LYS A N 1
ATOM 2373 C CA . LYS A 1 332 ? -9.607 13.730 6.548 1.00 79.31 332 LYS A CA 1
ATOM 2374 C C . LYS A 1 332 ? -9.721 12.324 7.148 1.00 79.31 332 LYS A C 1
ATOM 2376 O O . LYS A 1 332 ? -10.584 11.552 6.732 1.00 79.31 332 LYS A O 1
ATOM 2381 N N . GLY A 1 333 ? -8.881 12.002 8.131 1.00 74.62 333 GLY A N 1
ATOM 2382 C CA . GLY A 1 333 ? -8.955 10.786 8.930 1.00 74.62 333 GLY A CA 1
ATOM 2383 C C . GLY A 1 333 ? -8.268 9.569 8.359 1.00 74.62 333 GLY A C 1
ATOM 2384 O O . GLY A 1 333 ? -7.474 9.650 7.433 1.00 74.62 333 GLY A O 1
ATOM 2385 N N . ALA A 1 334 ? -8.538 8.417 8.958 1.00 78.19 334 ALA A N 1
ATOM 2386 C CA . ALA A 1 334 ? -7.892 7.168 8.587 1.00 78.19 334 ALA A CA 1
ATOM 2387 C C . ALA A 1 334 ? -8.879 6.006 8.627 1.00 78.19 334 ALA A C 1
ATOM 2389 O O . ALA A 1 334 ? -9.664 5.855 9.571 1.00 78.19 334 ALA A O 1
ATOM 2390 N N . THR A 1 335 ? -8.804 5.155 7.607 1.00 78.12 335 THR A N 1
ATOM 2391 C CA . THR A 1 335 ? -9.505 3.872 7.580 1.00 78.12 335 THR A CA 1
ATOM 2392 C C . THR A 1 335 ? -8.518 2.748 7.849 1.00 78.12 335 THR A C 1
ATOM 2394 O O . THR A 1 335 ? -7.470 2.668 7.215 1.00 78.12 335 THR A O 1
ATOM 2397 N N . PHE A 1 336 ? -8.871 1.855 8.766 1.00 75.88 336 PHE A N 1
ATOM 2398 C CA . PHE A 1 336 ? -8.122 0.642 9.065 1.00 75.88 336 PHE A CA 1
ATOM 2399 C C . PHE A 1 336 ? -8.974 -0.574 8.699 1.00 75.88 336 PHE A C 1
ATOM 2401 O O . PHE A 1 336 ? -10.139 -0.668 9.103 1.00 75.88 336 PHE A O 1
ATOM 2408 N N . THR A 1 337 ? -8.408 -1.491 7.913 1.00 69.56 337 THR A N 1
ATOM 2409 C CA . THR A 1 337 ? -9.105 -2.711 7.475 1.00 69.56 337 THR A CA 1
ATOM 2410 C C . THR A 1 337 ? -8.225 -3.956 7.560 1.00 69.56 337 THR A C 1
ATOM 2412 O O . THR A 1 337 ? -7.005 -3.897 7.408 1.00 69.56 337 THR A O 1
ATOM 2415 N N . THR A 1 338 ? -8.852 -5.110 7.771 1.00 61.47 338 THR A N 1
ATOM 2416 C CA . THR A 1 338 ? -8.237 -6.431 7.609 1.00 61.47 338 THR A CA 1
ATOM 2417 C C . THR A 1 338 ? -9.036 -7.194 6.561 1.00 61.47 338 THR A C 1
ATOM 2419 O O . THR A 1 338 ? -10.083 -7.754 6.881 1.00 61.47 338 THR A O 1
ATOM 2422 N N . ASP A 1 339 ? -8.578 -7.253 5.314 1.00 51.28 339 ASP A N 1
ATOM 2423 C CA . ASP A 1 339 ? -9.375 -7.848 4.226 1.00 51.28 339 ASP A CA 1
ATOM 2424 C C . ASP A 1 339 ? -9.302 -9.391 4.175 1.00 51.28 339 ASP A C 1
ATOM 2426 O O . ASP A 1 339 ? -9.621 -10.024 3.167 1.00 51.28 339 ASP A O 1
ATOM 2430 N N . ASN A 1 340 ? -8.972 -10.045 5.294 1.00 48.44 340 ASN A N 1
ATOM 2431 C CA . ASN A 1 340 ? -9.028 -11.500 5.409 1.00 48.44 340 ASN A CA 1
ATOM 2432 C C . ASN A 1 340 ? -10.476 -11.975 5.599 1.00 48.44 340 ASN A C 1
ATOM 2434 O O . ASN A 1 340 ? -10.926 -12.258 6.711 1.00 48.44 340 ASN A O 1
ATOM 2438 N N . GLY A 1 341 ? -11.209 -12.077 4.485 1.00 39.59 341 GLY A N 1
ATOM 2439 C CA . GLY A 1 341 ? -12.569 -12.610 4.422 1.00 39.59 341 GLY A CA 1
ATOM 2440 C C . GLY A 1 341 ? -12.803 -13.784 5.383 1.00 39.59 341 GLY A C 1
ATOM 2441 O O . GLY A 1 341 ? -12.072 -14.771 5.379 1.00 39.59 341 GLY A O 1
ATOM 2442 N N . ALA A 1 342 ? -13.822 -13.651 6.237 1.00 34.22 342 ALA A N 1
ATOM 2443 C CA . ALA A 1 342 ? -14.316 -14.635 7.212 1.00 34.22 342 ALA A CA 1
ATOM 2444 C C . ALA A 1 342 ? -13.310 -15.225 8.233 1.00 34.22 342 ALA A C 1
ATOM 2446 O O . ALA A 1 342 ? -13.725 -15.985 9.109 1.00 34.22 342 ALA A O 1
ATOM 2447 N N . LYS A 1 343 ? -12.016 -14.890 8.179 1.00 40.81 343 LYS A N 1
ATOM 2448 C CA . LYS A 1 343 ? -10.998 -15.350 9.132 1.00 40.81 343 LYS A CA 1
ATOM 2449 C C . LYS A 1 343 ? -10.350 -14.132 9.773 1.00 40.81 343 LYS A C 1
ATOM 2451 O O . LYS A 1 343 ? -9.475 -13.525 9.173 1.00 40.81 343 LYS A O 1
ATOM 2456 N N . ALA A 1 344 ? -10.803 -13.805 10.983 1.00 41.72 344 ALA A N 1
ATOM 2457 C CA . ALA A 1 344 ? -10.385 -12.642 11.759 1.00 41.72 344 ALA A CA 1
ATOM 2458 C C . ALA A 1 344 ? -8.855 -12.455 11.757 1.00 41.72 344 ALA A C 1
ATOM 2460 O O . ALA A 1 344 ? -8.123 -13.172 12.442 1.00 41.72 344 ALA A O 1
ATOM 2461 N N . GLY A 1 345 ? -8.386 -11.524 10.926 1.00 42.94 345 GLY A N 1
ATOM 2462 C CA . GLY A 1 345 ? -7.026 -11.011 10.955 1.00 42.94 345 GLY A CA 1
ATOM 2463 C C . GLY A 1 345 ? -6.934 -9.938 12.031 1.00 42.94 345 GLY A C 1
ATOM 2464 O O . GLY A 1 345 ? -7.883 -9.216 12.292 1.00 42.94 345 GLY A O 1
ATOM 2465 N N . THR A 1 346 ? -5.797 -9.838 12.697 1.00 44.56 346 THR A N 1
ATOM 2466 C CA . THR A 1 346 ? -5.658 -9.019 13.899 1.00 44.56 346 THR A CA 1
ATOM 2467 C C . THR A 1 346 ? -4.783 -7.796 13.614 1.00 44.56 346 THR A C 1
ATOM 2469 O O . THR A 1 346 ? -3.564 -7.894 13.706 1.00 44.56 346 THR A O 1
ATOM 2472 N N . ALA A 1 347 ? -5.358 -6.633 13.291 1.00 44.41 347 ALA A N 1
ATOM 2473 C CA . ALA A 1 347 ? -4.589 -5.406 13.019 1.00 44.41 347 ALA A CA 1
ATOM 2474 C C . ALA A 1 347 ? -4.093 -4.682 14.292 1.00 44.41 347 ALA A C 1
ATOM 2476 O O . ALA A 1 347 ? -4.537 -3.588 14.629 1.00 44.41 347 ALA A O 1
ATOM 2477 N N . HIS A 1 348 ? -3.122 -5.249 15.008 1.00 48.31 348 HIS A N 1
ATOM 2478 C CA . HIS A 1 348 ? -2.532 -4.579 16.177 1.00 48.31 348 HIS A CA 1
ATOM 2479 C C . HIS A 1 348 ? -1.800 -3.278 15.807 1.00 48.31 348 HIS A C 1
ATOM 2481 O O . HIS A 1 348 ? -0.636 -3.337 15.463 1.00 48.31 348 HIS A O 1
ATOM 2487 N N . ILE A 1 349 ? -2.392 -2.091 15.944 1.00 53.56 349 ILE A N 1
ATOM 2488 C CA . ILE A 1 349 ? -1.643 -0.823 15.816 1.00 53.56 349 ILE A CA 1
ATOM 2489 C C . ILE A 1 349 ? -1.023 -0.486 17.180 1.00 53.56 349 ILE A C 1
ATOM 2491 O O . ILE A 1 349 ? -1.583 0.259 17.970 1.00 53.56 349 ILE A O 1
ATOM 2495 N N . ALA A 1 350 ? 0.112 -1.103 17.515 1.00 40.56 350 ALA A N 1
ATOM 2496 C CA . ALA A 1 350 ? 0.627 -1.117 18.892 1.00 40.56 350 ALA A CA 1
ATOM 2497 C C . ALA A 1 350 ? 1.341 0.175 19.377 1.00 40.56 350 ALA A C 1
ATOM 2499 O O . ALA A 1 350 ? 1.827 0.197 20.509 1.00 40.56 350 ALA A O 1
ATOM 2500 N N . ARG A 1 351 ? 1.445 1.252 18.576 1.00 45.84 351 ARG A N 1
ATOM 2501 C CA . ARG A 1 351 ? 2.153 2.500 18.963 1.00 45.84 351 ARG A CA 1
ATOM 2502 C C . ARG A 1 351 ? 1.394 3.777 18.587 1.00 45.84 351 ARG A C 1
ATOM 2504 O O . ARG A 1 351 ? 0.524 3.750 17.726 1.00 45.84 351 ARG A O 1
ATOM 2511 N N . ALA A 1 352 ? 1.724 4.860 19.303 1.00 44.03 352 ALA A N 1
ATOM 2512 C CA . ALA A 1 352 ? 1.005 6.135 19.370 1.00 44.03 352 ALA A CA 1
ATOM 2513 C C . ALA A 1 352 ? 0.525 6.641 18.000 1.00 44.03 352 ALA A C 1
ATOM 2515 O O . ALA A 1 352 ? 1.339 6.945 17.124 1.00 44.03 352 ALA A O 1
ATOM 2516 N N . ILE A 1 353 ? -0.798 6.739 17.851 1.00 53.78 353 ILE A N 1
ATOM 2517 C CA . ILE A 1 353 ? -1.405 7.484 16.755 1.00 53.78 353 ILE A CA 1
ATOM 2518 C C . ILE A 1 353 ? -1.384 8.953 17.182 1.00 53.78 353 ILE A C 1
ATOM 2520 O O . ILE A 1 353 ? -2.021 9.318 18.170 1.00 53.78 353 ILE A O 1
ATOM 2524 N N . THR A 1 354 ? -0.622 9.782 16.484 1.00 46.81 354 THR A N 1
ATOM 2525 C CA . THR A 1 354 ? -0.467 11.210 16.772 1.00 46.81 354 THR A CA 1
ATOM 2526 C C . THR A 1 354 ? -1.131 12.052 15.683 1.00 46.81 354 THR A C 1
ATOM 2528 O O . THR A 1 354 ? -1.325 11.596 14.561 1.00 46.81 354 THR A O 1
ATOM 2531 N N . ALA A 1 355 ? -1.523 13.287 15.990 1.00 41.78 355 ALA A N 1
ATOM 2532 C CA . ALA A 1 355 ? -1.940 14.217 14.943 1.00 41.78 355 ALA A CA 1
ATOM 2533 C C . ALA A 1 355 ? -0.732 14.607 14.074 1.00 41.78 355 ALA A C 1
ATOM 2535 O O . ALA A 1 355 ? 0.404 14.701 14.561 1.00 41.78 355 ALA A O 1
ATOM 2536 N N . GLU A 1 356 ? -0.958 14.810 12.778 1.00 40.47 356 GLU A N 1
ATOM 2537 C CA . GLU A 1 356 ? 0.090 15.301 11.889 1.00 40.47 356 GLU A CA 1
ATOM 2538 C C . GLU A 1 356 ? 0.493 16.738 12.276 1.00 40.47 356 GLU A C 1
ATOM 2540 O O . GLU A 1 356 ? -0.350 17.573 12.592 1.00 40.47 356 GLU A O 1
ATOM 2545 N N . ALA A 1 357 ? 1.798 17.025 12.337 1.00 36.53 357 ALA A N 1
ATOM 2546 C CA . ALA A 1 357 ? 2.289 18.333 12.768 1.00 36.53 357 ALA A CA 1
ATOM 2547 C C . ALA A 1 357 ? 2.500 19.209 11.535 1.00 36.53 357 ALA A C 1
ATOM 2549 O O . ALA A 1 357 ? 3.497 19.035 10.838 1.00 36.53 357 ALA A O 1
ATOM 2550 N N . GLY A 1 358 ? 1.581 20.136 11.271 1.00 38.12 358 GLY A N 1
ATOM 2551 C CA . GLY A 1 358 ? 1.705 20.958 10.072 1.00 38.12 358 GLY A CA 1
ATOM 2552 C C . GLY A 1 358 ? 0.496 21.799 9.704 1.00 38.12 358 GLY A C 1
ATOM 2553 O O . GLY A 1 358 ? 0.219 21.896 8.528 1.00 38.12 358 GLY A O 1
ATOM 2554 N N . GLU A 1 359 ? -0.204 22.384 10.675 1.00 29.50 359 GLU A N 1
ATOM 2555 C CA . GLU A 1 359 ? -0.977 23.632 10.567 1.00 29.50 359 GLU A CA 1
ATOM 2556 C C . GLU A 1 359 ? -1.473 23.953 11.987 1.00 29.50 359 GLU A C 1
ATOM 2558 O O . GLU A 1 359 ? -1.963 23.080 12.704 1.00 29.50 359 GLU A O 1
ATOM 2563 N N . ALA A 1 360 ? -1.238 25.169 12.483 1.00 24.92 360 ALA A N 1
ATOM 2564 C CA . ALA A 1 360 ? -1.579 25.515 13.861 1.00 24.92 360 ALA A CA 1
ATOM 2565 C C . ALA A 1 360 ? -3.110 25.509 14.044 1.00 24.92 360 ALA A C 1
ATOM 2567 O O . ALA A 1 360 ? -3.769 26.478 13.682 1.00 24.92 360 ALA A O 1
ATOM 2568 N N . GLY A 1 361 ? -3.657 24.429 14.614 1.00 34.03 361 GLY A N 1
ATOM 2569 C CA . GLY A 1 361 ? -5.086 24.296 14.929 1.00 34.03 361 GLY A CA 1
ATOM 2570 C C . GLY A 1 361 ? -5.803 23.051 14.391 1.00 34.03 361 GLY A C 1
ATOM 2571 O O . GLY A 1 361 ? -7.006 22.948 14.608 1.00 34.03 361 GLY A O 1
ATOM 2572 N N . GLU A 1 362 ? -5.124 22.111 13.725 1.00 31.84 362 GLU A N 1
ATOM 2573 C CA . GLU A 1 362 ? -5.756 20.882 13.210 1.00 31.84 362 GLU A CA 1
ATOM 2574 C C . GLU A 1 362 ? -5.465 19.672 14.118 1.00 31.84 362 GLU A C 1
ATOM 2576 O O . GLU A 1 362 ? -4.321 19.257 14.307 1.00 31.84 362 GLU A O 1
ATOM 2581 N N . THR A 1 363 ? -6.524 19.098 14.685 1.00 38.00 363 THR A N 1
ATOM 2582 C CA . THR A 1 363 ? -6.496 17.851 15.455 1.00 38.00 363 THR A CA 1
ATOM 2583 C C . THR A 1 363 ? -6.891 16.683 14.541 1.00 38.00 363 THR A C 1
ATOM 2585 O O . THR A 1 363 ? -7.758 16.856 13.691 1.00 38.00 363 THR A O 1
ATOM 2588 N N . ALA A 1 364 ? -6.286 15.495 14.687 1.00 41.84 364 ALA A N 1
ATOM 2589 C CA . ALA A 1 364 ? -6.626 14.301 13.894 1.00 41.84 364 ALA A CA 1
ATOM 2590 C C . ALA A 1 364 ? -8.129 13.976 13.977 1.00 41.84 364 ALA A C 1
ATOM 2592 O O . ALA A 1 364 ? -8.626 13.829 15.092 1.00 41.84 364 ALA A O 1
ATOM 2593 N N . LYS A 1 365 ? -8.840 13.831 12.845 1.00 51.97 365 LYS A N 1
ATOM 2594 C CA . LYS A 1 365 ? -10.305 13.607 12.800 1.00 51.97 365 LYS A CA 1
ATOM 2595 C C . LYS A 1 365 ? -10.639 12.252 12.196 1.00 51.97 365 LYS A C 1
ATOM 2597 O O . LYS A 1 365 ? -10.121 11.956 11.143 1.00 51.97 365 LYS A O 1
ATOM 2602 N N . GLY A 1 366 ? -11.566 11.472 12.756 1.00 57.00 366 GLY A N 1
ATOM 2603 C CA . GLY A 1 366 ? -12.167 10.350 12.012 1.00 57.00 366 GLY A CA 1
ATOM 2604 C C . GLY A 1 366 ? -11.338 9.059 11.985 1.00 57.00 366 GLY A C 1
ATOM 2605 O O . GLY A 1 366 ? -10.506 8.876 11.101 1.00 57.00 366 GLY A O 1
ATOM 2606 N N . LEU A 1 367 ? -11.601 8.118 12.897 1.00 66.69 367 LEU A N 1
ATOM 2607 C CA . LEU A 1 367 ? -11.058 6.752 12.812 1.00 66.69 367 LEU A CA 1
ATOM 2608 C C . LEU A 1 367 ? -12.158 5.800 12.350 1.00 66.69 367 LEU A C 1
ATOM 2610 O O . LEU A 1 367 ? -13.189 5.714 13.012 1.00 66.69 367 LEU A O 1
ATOM 2614 N N . THR A 1 368 ? -11.945 5.071 11.255 1.00 61.59 368 THR A N 1
ATOM 2615 C CA . THR A 1 368 ? -12.884 4.037 10.793 1.00 61.59 368 THR A CA 1
ATOM 2616 C C . THR A 1 368 ? -12.243 2.658 10.861 1.00 61.59 368 THR A C 1
ATOM 2618 O O . THR A 1 368 ? -11.226 2.424 10.216 1.00 61.59 368 THR A O 1
ATOM 2621 N N . PHE A 1 369 ? -12.861 1.728 11.588 1.00 68.31 369 PHE A N 1
ATOM 2622 C CA . PHE A 1 369 ? -12.465 0.316 11.617 1.00 68.31 369 PHE A CA 1
ATOM 2623 C C . PHE A 1 369 ? -13.498 -0.522 10.858 1.00 68.31 369 PHE A C 1
ATOM 2625 O O . PHE A 1 369 ? -14.667 -0.534 11.240 1.00 68.31 369 PHE A O 1
ATOM 2632 N N . ASN A 1 370 ? -13.088 -1.204 9.785 1.00 62.25 370 ASN A N 1
ATOM 2633 C CA . ASN A 1 370 ? -13.961 -2.086 8.996 1.00 62.25 370 ASN A CA 1
ATOM 2634 C C . ASN A 1 370 ? -13.946 -3.540 9.515 1.00 62.25 370 ASN A C 1
ATOM 2636 O O . ASN A 1 370 ? -13.078 -3.923 10.303 1.00 62.25 370 ASN A O 1
ATOM 2640 N N . SER A 1 371 ? -14.911 -4.351 9.067 1.00 52.94 371 SER A N 1
ATOM 2641 C CA . SER A 1 371 ? -15.170 -5.725 9.532 1.00 52.94 371 SER A CA 1
ATOM 2642 C C . SER A 1 371 ? -13.908 -6.578 9.702 1.00 52.94 371 SER A C 1
ATOM 2644 O O . SER A 1 371 ? -13.076 -6.630 8.799 1.00 52.94 371 SER A O 1
ATOM 2646 N N . GLY A 1 372 ? -13.788 -7.284 10.828 1.00 51.03 372 GLY A N 1
ATOM 2647 C CA . GLY A 1 372 ? -12.646 -8.158 11.117 1.00 51.03 372 GLY A CA 1
ATOM 2648 C C . GLY A 1 372 ? -11.435 -7.455 11.735 1.00 51.03 372 GLY A C 1
ATOM 2649 O O . GLY A 1 372 ? -10.572 -8.143 12.266 1.00 51.03 372 GLY A O 1
ATOM 2650 N N . SER A 1 373 ? -11.393 -6.119 11.743 1.00 52.22 373 SER A N 1
ATOM 2651 C CA . SER A 1 373 ? -10.281 -5.355 12.323 1.00 52.22 373 SER A CA 1
ATOM 2652 C C . SER A 1 373 ? -10.317 -5.367 13.851 1.00 52.22 373 SER A C 1
ATOM 2654 O O . SER A 1 373 ? -11.362 -5.089 14.441 1.00 52.22 373 SER A O 1
ATOM 2656 N N . TRP A 1 374 ? -9.166 -5.604 14.490 1.00 53.88 374 TRP A N 1
ATOM 2657 C CA . TRP A 1 374 ? -8.947 -5.385 15.928 1.00 53.88 374 TRP A CA 1
ATOM 2658 C C . TRP A 1 374 ? -7.865 -4.342 16.127 1.00 53.88 374 TRP A C 1
ATOM 2660 O O . TRP A 1 374 ? -6.753 -4.590 15.685 1.00 53.88 374 TRP A O 1
ATOM 2670 N N . ALA A 1 375 ? -8.141 -3.235 16.811 1.00 56.12 375 ALA A N 1
ATOM 2671 C CA . ALA A 1 375 ? -7.137 -2.203 17.084 1.00 56.12 375 ALA A CA 1
ATOM 2672 C C . ALA A 1 375 ? -6.895 -2.000 18.584 1.00 56.12 375 ALA A C 1
ATOM 2674 O O . ALA A 1 375 ? -7.812 -2.168 19.387 1.00 56.12 375 ALA A O 1
ATOM 2675 N N . PHE A 1 376 ? -5.668 -1.607 18.942 1.00 54.22 376 PHE A N 1
ATOM 2676 C CA . PHE A 1 376 ? -5.271 -1.234 20.301 1.00 54.22 376 PHE A CA 1
ATOM 2677 C C . PHE A 1 376 ? -4.872 0.240 20.330 1.00 54.22 376 PHE A C 1
ATOM 2679 O O . PHE A 1 376 ? -3.967 0.641 19.608 1.00 54.22 376 PHE A O 1
ATOM 2686 N N . ALA A 1 377 ? -5.509 1.053 21.169 1.00 52.81 377 ALA A N 1
ATOM 2687 C CA . ALA A 1 377 ? -5.055 2.425 21.413 1.00 52.81 377 ALA A CA 1
ATOM 2688 C C . ALA A 1 377 ? -4.149 2.476 22.661 1.00 52.81 377 ALA A C 1
ATOM 2690 O O . ALA A 1 377 ? -4.519 1.950 23.711 1.00 52.81 377 ALA A O 1
ATOM 2691 N N . ALA A 1 378 ? -2.979 3.120 22.559 1.00 45.16 378 ALA A N 1
ATOM 2692 C CA . ALA A 1 378 ? -2.035 3.378 23.661 1.00 45.16 378 ALA A CA 1
ATOM 2693 C C . ALA A 1 378 ? -1.973 4.885 24.038 1.00 45.16 378 ALA A C 1
ATOM 2695 O O . ALA A 1 378 ? -2.700 5.692 23.473 1.00 45.16 378 ALA A O 1
ATOM 2696 N N . ALA A 1 379 ? -1.144 5.271 25.014 1.00 35.72 379 ALA A N 1
ATOM 2697 C CA . ALA A 1 379 ? -1.157 6.584 25.691 1.00 35.72 379 ALA A CA 1
ATOM 2698 C C . ALA A 1 379 ? -0.390 7.651 24.936 1.00 35.72 379 ALA A C 1
ATOM 2700 O O . ALA A 1 379 ? 0.591 7.357 24.260 1.00 35.72 379 ALA A O 1
ATOM 2701 N N . GLY A 1 380 ? -0.810 8.900 25.162 1.00 42.44 380 GLY A N 1
ATOM 2702 C CA . GLY A 1 380 ? -0.226 10.100 24.562 1.00 42.44 380 GLY A CA 1
ATOM 2703 C C . GLY A 1 380 ? -0.953 10.583 23.309 1.00 42.44 380 GLY A C 1
ATOM 2704 O O . GLY A 1 380 ? -0.501 11.534 22.680 1.00 42.44 380 GLY A O 1
ATOM 2705 N N . ASN A 1 381 ? -2.074 9.954 22.955 1.00 46.19 381 ASN A N 1
ATOM 2706 C CA . ASN A 1 381 ? -2.797 10.263 21.731 1.00 46.19 381 ASN A CA 1
ATOM 2707 C C . ASN A 1 381 ? -3.860 11.343 21.997 1.00 46.19 381 ASN A C 1
ATOM 2709 O O . ASN A 1 381 ? -4.738 11.167 22.845 1.00 46.19 381 ASN A O 1
ATOM 2713 N N . ALA A 1 382 ? -3.778 12.455 21.267 1.00 42.44 382 ALA A N 1
ATOM 2714 C CA . ALA A 1 382 ? -4.827 13.463 21.175 1.00 42.44 382 ALA A CA 1
ATOM 2715 C C . ALA A 1 382 ? -5.476 13.337 19.792 1.00 42.44 382 ALA A C 1
ATOM 2717 O O . ALA A 1 382 ? -4.802 13.471 18.773 1.00 42.44 382 ALA A O 1
ATOM 2718 N N . TYR A 1 383 ? -6.771 13.052 19.774 1.00 52.78 383 TYR A N 1
ATOM 2719 C CA . TYR A 1 383 ? -7.603 13.019 18.574 1.00 52.78 383 TYR A CA 1
ATOM 2720 C C . TYR A 1 383 ? -8.775 14.000 18.759 1.00 52.78 383 TYR A C 1
ATOM 2722 O O . TYR A 1 383 ? -9.018 14.487 19.862 1.00 52.78 383 TYR A O 1
ATOM 2730 N N . GLU A 1 384 ? -9.524 14.268 17.703 1.00 47.78 384 GLU A N 1
ATOM 2731 C CA . GLU A 1 384 ? -10.821 14.946 17.705 1.00 47.78 384 GLU A CA 1
ATOM 2732 C C . GLU A 1 384 ? -11.719 14.248 16.670 1.00 47.78 384 GLU A C 1
ATOM 2734 O O . GLU A 1 384 ? -11.289 13.372 15.928 1.00 47.78 384 GLU A O 1
ATOM 2739 N N . GLY A 1 385 ? -13.008 14.575 16.623 1.00 55.25 385 GLY A N 1
ATOM 2740 C CA . GLY A 1 385 ? -13.917 14.003 15.624 1.00 55.25 385 GLY A CA 1
ATOM 2741 C C . GLY A 1 385 ? -14.373 12.561 15.911 1.00 55.25 385 GLY A C 1
ATOM 2742 O O . GLY A 1 385 ? -14.030 11.980 16.945 1.00 55.25 385 GLY A O 1
ATOM 2743 N N . PRO A 1 386 ? -15.223 11.996 15.036 1.00 61.25 386 PRO A N 1
ATOM 2744 C CA . PRO A 1 386 ? -15.918 10.744 15.310 1.00 61.25 386 PRO A CA 1
ATOM 2745 C C . PRO A 1 386 ? -15.015 9.512 15.149 1.00 61.25 386 PRO A C 1
ATOM 2747 O O . PRO A 1 386 ? -14.255 9.400 14.193 1.00 61.25 386 PRO A O 1
ATOM 2750 N N . THR A 1 387 ? -15.147 8.537 16.041 1.00 71.50 387 THR A N 1
ATOM 2751 C CA . THR A 1 387 ? -14.598 7.184 15.870 1.00 71.50 387 THR A CA 1
ATOM 2752 C C . THR A 1 387 ? -15.735 6.265 15.453 1.00 71.50 387 THR A C 1
ATOM 2754 O O . THR A 1 387 ? -16.730 6.183 16.164 1.00 71.50 387 THR A O 1
ATOM 2757 N N . VAL A 1 388 ? -15.610 5.563 14.330 1.00 72.44 388 VAL A N 1
ATOM 2758 C CA . VAL A 1 388 ? -16.624 4.647 13.796 1.00 72.44 388 VAL A CA 1
ATOM 2759 C C . VAL A 1 388 ? -16.058 3.231 13.744 1.00 72.44 388 VAL A C 1
ATOM 2761 O O . VAL A 1 388 ? -15.090 2.948 13.042 1.00 72.44 388 VAL A O 1
ATOM 2764 N N . ILE A 1 389 ? -16.687 2.316 14.470 1.00 74.00 389 ILE A N 1
ATOM 2765 C CA . ILE A 1 389 ? -16.374 0.887 14.454 1.00 74.00 389 ILE A CA 1
ATOM 2766 C C . ILE A 1 389 ? -17.467 0.214 13.624 1.00 74.00 389 ILE A C 1
ATOM 2768 O O . ILE A 1 389 ? -18.566 0.017 14.125 1.00 74.00 389 ILE A O 1
ATOM 2772 N N . LYS A 1 390 ? -17.215 -0.093 12.350 1.00 73.06 390 LYS A N 1
ATOM 2773 C CA . LYS A 1 390 ? -18.225 -0.677 11.449 1.00 73.06 390 LYS A CA 1
ATOM 2774 C C . LYS A 1 390 ? -18.423 -2.171 11.695 1.00 73.06 390 LYS A C 1
ATOM 2776 O O . LYS A 1 390 ? -17.616 -2.797 12.380 1.00 73.06 390 LYS A O 1
ATOM 2781 N N . ASP A 1 391 ? -19.514 -2.707 11.157 1.00 68.50 391 ASP A N 1
ATOM 2782 C CA . ASP A 1 391 ? -20.061 -4.039 11.436 1.00 68.50 391 ASP A CA 1
ATOM 2783 C C . ASP A 1 391 ? -19.007 -5.157 11.514 1.00 68.50 391 ASP A C 1
ATOM 2785 O O . ASP A 1 391 ? -18.262 -5.414 10.567 1.00 68.50 391 ASP A O 1
ATOM 2789 N N . GLY A 1 392 ? -18.950 -5.838 12.661 1.00 63.38 392 GLY A N 1
ATOM 2790 C CA . GLY A 1 392 ? -18.039 -6.958 12.917 1.00 63.38 392 GLY A CA 1
ATOM 2791 C C . GLY A 1 392 ? -16.576 -6.578 13.189 1.00 63.38 392 GLY A C 1
ATOM 2792 O O . GLY A 1 392 ? -15.714 -7.458 13.171 1.00 63.38 392 GLY A O 1
ATOM 2793 N N . ALA A 1 393 ? -16.266 -5.297 13.405 1.00 66.69 393 ALA A N 1
ATOM 2794 C CA . ALA A 1 393 ? -14.958 -4.834 13.880 1.00 66.69 393 ALA A CA 1
ATOM 2795 C C . ALA A 1 393 ? -14.920 -4.707 15.415 1.00 66.69 393 ALA A C 1
ATOM 2797 O O . ALA A 1 393 ? -15.963 -4.594 16.061 1.00 66.69 393 ALA A O 1
ATOM 2798 N N . ALA A 1 394 ? -13.722 -4.683 16.006 1.00 69.38 394 ALA A N 1
ATOM 2799 C CA . ALA A 1 394 ? -13.538 -4.444 17.436 1.00 69.38 394 ALA A CA 1
ATOM 2800 C C . ALA A 1 394 ? -12.417 -3.430 17.726 1.00 69.38 394 ALA A C 1
ATOM 2802 O O . ALA A 1 394 ? -11.342 -3.472 17.128 1.00 69.38 394 ALA A O 1
ATOM 2803 N N . LEU A 1 395 ? -12.638 -2.534 18.687 1.00 74.81 395 LEU A N 1
ATOM 2804 C CA . LEU A 1 395 ? -11.640 -1.586 19.188 1.00 74.81 395 LEU A CA 1
ATOM 2805 C C . LEU A 1 395 ? -11.368 -1.852 20.669 1.00 74.81 395 LEU A C 1
ATOM 2807 O O . LEU A 1 395 ? -12.273 -1.724 21.489 1.00 74.81 395 LEU A O 1
ATOM 2811 N N . PHE A 1 396 ? -10.119 -2.152 21.021 1.00 69.38 396 PHE A N 1
ATOM 2812 C CA . PHE A 1 396 ? -9.665 -2.348 22.396 1.00 69.38 396 PHE A CA 1
ATOM 2813 C C . PHE A 1 396 ? -8.873 -1.120 22.870 1.00 69.38 396 PHE A C 1
ATOM 2815 O O . PHE A 1 396 ? -7.868 -0.718 22.286 1.00 69.38 396 PHE A O 1
ATOM 2822 N N . LEU A 1 397 ? -9.317 -0.502 23.958 1.00 70.62 397 LEU A N 1
ATOM 2823 C CA . LEU A 1 397 ? -8.654 0.632 24.597 1.00 70.62 397 LEU A CA 1
ATOM 2824 C C . LEU A 1 397 ? -7.848 0.108 25.788 1.00 70.62 397 LEU A C 1
ATOM 2826 O O . LEU A 1 397 ? -8.465 -0.188 26.802 1.00 70.62 397 LEU A O 1
ATOM 2830 N N . ASP A 1 398 ? -6.520 -0.022 25.697 1.00 61.00 398 ASP A N 1
ATOM 2831 C CA . ASP A 1 398 ? -5.678 -0.598 26.772 1.00 61.00 398 ASP A CA 1
ATOM 2832 C C . ASP A 1 398 ? -5.318 0.416 27.881 1.00 61.00 398 ASP A C 1
ATOM 2834 O O . ASP A 1 398 ? -5.810 1.541 27.847 1.00 61.00 398 ASP A O 1
ATOM 2838 N N . VAL A 1 399 ? -4.475 0.048 28.867 1.00 51.06 399 VAL A N 1
ATOM 2839 C CA . VAL A 1 399 ? -4.016 0.794 30.070 1.00 51.06 399 VAL A CA 1
ATOM 2840 C C . VAL A 1 399 ? -3.729 2.274 29.835 1.00 51.06 399 VAL A C 1
ATOM 2842 O O . VAL A 1 399 ? -3.811 3.094 30.742 1.00 51.06 399 VAL A O 1
ATOM 2845 N N . ASN A 1 400 ? -3.442 2.601 28.589 1.00 47.47 400 ASN A N 1
ATOM 2846 C CA . ASN A 1 400 ? -2.897 3.841 28.121 1.00 47.47 400 ASN A CA 1
ATOM 2847 C C . ASN A 1 400 ? -3.795 4.503 27.042 1.00 47.47 400 ASN A C 1
ATOM 2849 O O . ASN A 1 400 ? -3.685 5.699 26.818 1.00 47.47 400 ASN A O 1
ATOM 2853 N N . GLY A 1 401 ? -4.724 3.791 26.396 1.00 50.78 401 GLY A N 1
ATOM 2854 C CA . GLY A 1 401 ? -5.539 4.333 25.303 1.00 50.78 401 GLY A CA 1
ATOM 2855 C C . GLY A 1 401 ? -6.664 5.250 25.764 1.00 50.78 401 GLY A C 1
ATOM 2856 O O . GLY A 1 401 ? -7.674 4.773 26.263 1.00 50.78 401 GLY A O 1
ATOM 2857 N N . THR A 1 402 ? -6.547 6.554 25.547 1.00 49.34 402 THR A N 1
ATOM 2858 C CA . THR A 1 402 ? -7.667 7.497 25.684 1.00 49.34 402 THR A CA 1
ATOM 2859 C C . THR A 1 402 ? -8.265 7.794 24.315 1.00 49.34 402 THR A C 1
ATOM 2861 O O . THR A 1 402 ? -7.575 8.318 23.444 1.00 49.34 402 THR A O 1
ATOM 2864 N N . ILE A 1 403 ? -9.554 7.492 24.129 1.00 59.00 403 ILE A N 1
ATOM 2865 C CA . ILE A 1 403 ? -10.341 8.193 23.109 1.00 59.00 403 ILE A CA 1
ATOM 2866 C C . ILE A 1 403 ? -10.527 9.624 23.642 1.00 59.00 403 ILE A C 1
ATOM 2868 O O . ILE A 1 403 ? -10.770 9.792 24.839 1.00 59.00 403 ILE A O 1
ATOM 2872 N N . PRO A 1 404 ? -10.366 10.666 22.821 1.00 56.84 404 PRO A N 1
ATOM 2873 C CA . PRO A 1 404 ? -10.439 12.039 23.297 1.00 56.84 404 PRO A CA 1
ATOM 2874 C C . PRO A 1 404 ? -11.796 12.353 23.899 1.00 56.84 404 PRO A C 1
ATOM 2876 O O . PRO A 1 404 ? -12.839 11.902 23.422 1.00 56.84 404 PRO A O 1
ATOM 2879 N N . SER A 1 405 ? -11.787 13.232 24.894 1.00 51.22 405 SER A N 1
ATOM 2880 C CA . SER A 1 405 ? -12.992 13.729 25.557 1.00 51.22 405 SER A CA 1
ATOM 2881 C C . SER A 1 405 ? -13.910 14.567 24.658 1.00 51.22 405 SER A C 1
ATOM 2883 O O . SER A 1 405 ? -14.952 15.010 25.130 1.00 51.22 405 SER A O 1
ATOM 2885 N N . THR A 1 406 ? -13.548 14.809 23.395 1.00 54.97 406 THR A N 1
ATOM 2886 C CA . THR A 1 406 ? -14.337 15.533 22.378 1.00 54.97 406 THR A CA 1
ATOM 2887 C C . THR A 1 406 ? -14.862 14.628 21.257 1.00 54.97 406 THR A C 1
ATOM 2889 O O . THR A 1 406 ? -15.580 15.100 20.380 1.00 54.97 406 THR A O 1
ATOM 2892 N N . SER A 1 407 ? -14.523 13.336 21.264 1.00 63.94 407 SER A N 1
ATOM 2893 C CA . SER A 1 407 ? -14.892 12.408 20.195 1.00 63.94 407 SER A CA 1
ATOM 2894 C C . SER A 1 407 ? -16.216 11.694 20.468 1.00 63.94 407 SER A C 1
ATOM 2896 O O . SER A 1 407 ? -16.428 11.132 21.547 1.00 63.94 407 SER A O 1
ATOM 2898 N N . THR A 1 408 ? -17.080 11.657 19.451 1.00 73.00 408 THR A N 1
ATOM 2899 C CA . THR A 1 408 ? -18.235 10.754 19.385 1.00 73.00 408 THR A CA 1
ATOM 2900 C C . THR A 1 408 ? -17.771 9.372 18.939 1.00 73.00 408 THR A C 1
ATOM 2902 O O . THR A 1 408 ? -17.169 9.236 17.878 1.00 73.00 408 THR A O 1
ATOM 2905 N N . VAL A 1 409 ? -18.062 8.328 19.709 1.00 81.31 409 VAL A N 1
ATOM 2906 C CA . VAL A 1 409 ? -17.771 6.942 19.323 1.00 81.31 409 VAL A CA 1
ATOM 2907 C C . VAL A 1 409 ? -19.045 6.284 18.822 1.00 81.31 409 VAL A C 1
ATOM 2909 O O . VAL A 1 409 ? -20.009 6.182 19.567 1.00 81.31 409 VAL A O 1
ATOM 2912 N N . THR A 1 410 ? -19.048 5.821 17.577 1.00 83.00 410 THR A N 1
ATOM 2913 C CA . THR A 1 410 ? -20.128 5.036 16.977 1.00 83.00 410 THR A CA 1
ATOM 2914 C C . THR A 1 410 ? -19.697 3.582 16.867 1.00 83.00 410 THR A C 1
ATOM 2916 O O . THR A 1 410 ? -18.695 3.278 16.221 1.00 83.00 410 THR A O 1
ATOM 2919 N N . VAL A 1 411 ? -20.450 2.683 17.493 1.00 84.00 411 VAL A N 1
ATOM 2920 C CA . VAL A 1 411 ? -20.231 1.236 17.439 1.00 84.00 411 VAL A CA 1
ATOM 2921 C C . VAL A 1 411 ? -21.335 0.616 16.595 1.00 84.00 411 VAL A C 1
ATOM 2923 O O . VAL A 1 411 ? -22.498 0.626 16.994 1.00 84.00 411 VAL A O 1
ATOM 2926 N N . GLY A 1 412 ? -20.954 0.114 15.427 1.00 80.75 412 GLY A N 1
ATOM 2927 C CA . GLY A 1 412 ? -21.817 -0.519 14.439 1.00 80.75 412 GLY A CA 1
ATOM 2928 C C . GLY A 1 412 ? -22.376 -1.865 14.886 1.00 80.75 412 GLY A C 1
ATOM 2929 O O . GLY A 1 412 ? -22.104 -2.368 15.984 1.00 80.75 412 GLY A O 1
ATOM 2930 N N . SER A 1 413 ? -23.189 -2.457 14.021 1.00 81.94 413 SER A N 1
ATOM 2931 C CA . SER A 1 413 ? -23.950 -3.656 14.342 1.00 81.94 413 SER A CA 1
ATOM 2932 C C . SER A 1 413 ? -23.050 -4.882 14.500 1.00 81.94 413 SER A C 1
ATOM 2934 O O . SER A 1 413 ? -22.277 -5.236 13.611 1.00 81.94 413 SER A O 1
ATOM 2936 N N . GLY A 1 414 ? -23.145 -5.558 15.649 1.00 79.00 414 GLY A N 1
ATOM 2937 C CA . GLY A 1 414 ? -22.291 -6.709 15.974 1.00 79.00 414 GLY A CA 1
ATOM 2938 C C . GLY A 1 414 ? -20.808 -6.368 16.177 1.00 79.00 414 GLY A C 1
ATOM 2939 O O . GLY A 1 414 ? -19.983 -7.279 16.223 1.00 79.00 414 GLY A O 1
ATOM 2940 N N . SER A 1 415 ? -20.476 -5.081 16.288 1.00 79.50 415 SER A N 1
ATOM 2941 C CA . SER A 1 415 ? -19.127 -4.586 16.560 1.00 79.50 415 SER A CA 1
ATOM 2942 C C . SER A 1 415 ? -18.877 -4.401 18.049 1.00 79.50 415 SER A C 1
ATOM 2944 O O . SER A 1 415 ? -19.816 -4.329 18.843 1.00 79.50 415 SER A O 1
ATOM 2946 N N . GLU A 1 416 ? -17.608 -4.290 18.436 1.00 83.00 416 GLU A N 1
ATOM 2947 C CA . GLU A 1 416 ? -17.213 -4.203 19.839 1.00 83.00 416 GLU A CA 1
ATOM 2948 C C . GLU A 1 416 ? -16.346 -2.978 20.152 1.00 83.00 416 GLU A C 1
ATOM 2950 O O . GLU A 1 416 ? -15.344 -2.712 19.494 1.00 83.00 416 GLU A O 1
ATOM 2955 N N . LEU A 1 417 ? -16.700 -2.257 21.216 1.00 83.81 417 LEU A N 1
ATOM 2956 C CA . LEU A 1 417 ? -15.823 -1.303 21.889 1.00 83.81 417 LEU A CA 1
ATOM 2957 C C . LEU A 1 417 ? -15.447 -1.882 23.250 1.00 83.81 417 LEU A C 1
ATOM 2959 O O . LEU A 1 417 ? -16.315 -2.049 24.103 1.00 83.81 417 LEU A O 1
ATOM 2963 N N . CYS A 1 418 ? -14.167 -2.161 23.471 1.00 78.94 418 CYS A N 1
ATOM 2964 C CA . CYS A 1 418 ? -13.683 -2.792 24.687 1.00 78.94 418 CYS A CA 1
ATOM 2965 C C . CYS A 1 418 ? -12.758 -1.866 25.489 1.00 78.94 418 CYS A C 1
ATOM 2967 O O . CYS A 1 418 ? -11.755 -1.377 24.972 1.00 78.94 418 CYS A O 1
ATOM 2969 N N . ALA A 1 419 ? -13.057 -1.644 26.768 1.00 78.00 419 ALA A N 1
ATOM 2970 C CA . ALA A 1 419 ? -12.179 -0.944 27.702 1.00 78.00 419 ALA A CA 1
ATOM 2971 C C . ALA A 1 419 ? -11.331 -1.952 28.498 1.00 78.00 419 ALA A C 1
ATOM 2973 O O . ALA A 1 419 ? -11.841 -2.657 29.370 1.00 78.00 419 ALA A O 1
ATOM 2974 N N . VAL A 1 420 ? -10.024 -2.009 28.229 1.00 71.56 420 VAL A N 1
ATOM 2975 C CA . VAL A 1 420 ? -9.053 -2.867 28.930 1.00 71.56 420 VAL A CA 1
ATOM 2976 C C . VAL A 1 420 ? -7.945 -2.036 29.590 1.00 71.56 420 VAL A C 1
ATOM 2978 O O . VAL A 1 420 ? -7.751 -0.853 29.315 1.00 71.56 420 VAL A O 1
ATOM 2981 N N . GLY A 1 421 ? -7.263 -2.604 30.579 1.00 67.56 421 GLY A N 1
ATOM 2982 C CA . GLY A 1 421 ? -6.134 -1.955 31.251 1.00 67.56 421 GLY A CA 1
ATOM 2983 C C . GLY A 1 421 ? -6.417 -0.697 32.100 1.00 67.56 421 GLY A C 1
ATOM 2984 O O . GLY A 1 421 ? -5.522 -0.202 32.774 1.00 67.56 421 GLY A O 1
ATOM 2985 N N . GLY A 1 422 ? -7.622 -0.134 32.136 1.00 73.69 422 GLY A N 1
ATOM 2986 C CA . GLY A 1 422 ? -7.910 1.048 32.961 1.00 73.69 422 GLY A CA 1
ATOM 2987 C C . GLY A 1 422 ? -9.273 1.652 32.661 1.00 73.69 422 GLY A C 1
ATOM 2988 O O . GLY A 1 422 ? -9.827 1.396 31.593 1.00 73.69 422 GLY A O 1
ATOM 2989 N N . ASN A 1 423 ? -9.785 2.494 33.562 1.00 79.00 423 ASN A N 1
ATOM 2990 C CA . ASN A 1 423 ? -10.993 3.278 33.295 1.00 79.00 423 ASN A CA 1
ATOM 2991 C C . ASN A 1 423 ? -10.784 4.191 32.083 1.00 79.00 423 ASN A C 1
ATOM 2993 O O . ASN A 1 423 ? -9.695 4.733 31.893 1.00 79.00 423 ASN A O 1
ATOM 2997 N N . LYS A 1 424 ? -11.831 4.361 31.278 1.00 79.62 424 LYS A N 1
ATOM 2998 C CA . LYS A 1 424 ? -11.807 5.131 30.032 1.00 79.62 424 LYS A CA 1
ATOM 2999 C C . LYS A 1 424 ? -12.871 6.212 30.042 1.00 79.62 424 LYS A C 1
ATOM 3001 O O . LYS A 1 424 ? -13.885 6.064 30.720 1.00 79.62 424 LYS A O 1
ATOM 3006 N N . THR A 1 425 ? -12.654 7.257 29.252 1.00 79.75 425 THR A N 1
ATOM 3007 C CA . THR A 1 425 ? -13.611 8.349 29.067 1.00 79.75 425 THR A CA 1
ATOM 3008 C C . THR A 1 425 ? -13.805 8.621 27.578 1.00 79.75 425 THR A C 1
ATOM 3010 O O . THR A 1 425 ? -12.832 8.582 26.831 1.00 79.75 425 THR A O 1
ATOM 3013 N N . VAL A 1 426 ? -15.041 8.881 27.155 1.00 80.44 426 VAL A N 1
ATOM 3014 C CA . VAL A 1 426 ? -15.434 9.303 25.799 1.00 80.44 426 VAL A CA 1
ATOM 3015 C C . VAL A 1 426 ? -16.398 10.488 25.891 1.00 80.44 426 VAL A C 1
ATOM 3017 O O . VAL A 1 426 ? -17.069 10.647 26.914 1.00 80.44 426 VAL A O 1
ATOM 3020 N N . SER A 1 427 ? -16.482 11.310 24.837 1.00 82.25 427 SER A N 1
ATOM 3021 C CA . SER A 1 427 ? -17.428 12.434 24.808 1.00 82.25 427 SER A CA 1
ATOM 3022 C C . SER A 1 427 ? -18.846 11.932 24.616 1.00 82.25 427 SER A C 1
ATOM 3024 O O . SER A 1 427 ? -19.628 11.914 25.559 1.00 82.25 427 SER A O 1
ATOM 3026 N N . ASP A 1 428 ? -19.140 11.423 23.425 1.00 84.75 428 ASP A N 1
ATOM 3027 C CA . ASP A 1 428 ? -20.442 10.879 23.080 1.00 84.75 428 ASP A CA 1
ATOM 3028 C C . ASP A 1 428 ? -20.300 9.406 22.714 1.00 84.75 428 ASP A C 1
ATOM 3030 O O . ASP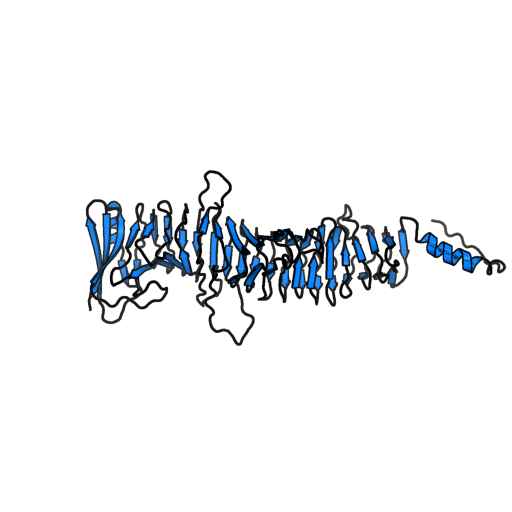 A 1 428 ? -19.264 8.974 22.201 1.00 84.75 428 ASP A O 1
ATOM 3034 N N . LEU A 1 429 ? -21.359 8.636 22.936 1.00 88.19 429 LEU A N 1
ATOM 3035 C CA . LEU A 1 429 ? -21.415 7.228 22.560 1.00 88.19 429 LEU A CA 1
ATOM 3036 C C . LEU A 1 429 ? -22.705 6.941 21.791 1.00 88.19 429 LEU A C 1
ATOM 3038 O O . LEU A 1 429 ? -23.803 7.180 22.288 1.00 88.19 429 LEU A O 1
ATOM 3042 N N . VAL A 1 430 ? -22.559 6.394 20.590 1.00 89.00 430 VAL A N 1
ATOM 3043 C CA . VAL A 1 430 ? -23.633 5.912 19.726 1.00 89.00 430 VAL A CA 1
ATOM 3044 C C . VAL A 1 430 ? -23.451 4.411 19.558 1.00 89.00 430 VAL A C 1
ATOM 3046 O O . VAL A 1 430 ? -22.423 3.951 19.070 1.00 89.00 430 VAL A O 1
ATOM 3049 N N . LEU A 1 431 ? -24.443 3.635 19.973 1.00 90.12 431 LEU A N 1
ATOM 3050 C CA . LEU A 1 431 ? -24.474 2.192 19.771 1.00 90.12 431 LEU A CA 1
ATOM 3051 C C . LEU A 1 431 ? -25.547 1.849 18.734 1.00 90.12 431 LEU A C 1
ATOM 3053 O O . LEU A 1 431 ? -26.690 2.300 18.832 1.00 90.12 431 LEU A O 1
ATOM 3057 N N . GLU A 1 432 ? -25.192 1.025 17.756 1.00 89.00 432 GLU A N 1
ATOM 3058 C CA . GLU A 1 432 ? -26.140 0.407 16.836 1.00 89.00 432 GLU A CA 1
ATOM 3059 C C . GLU A 1 432 ? -26.642 -0.938 17.381 1.00 89.00 432 GLU A C 1
ATOM 3061 O O . GLU A 1 432 ? -26.235 -1.415 18.444 1.00 89.00 432 GLU A O 1
ATOM 3066 N N . LYS A 1 433 ? -27.595 -1.551 16.675 1.00 85.62 433 LYS A N 1
ATOM 3067 C CA . LYS A 1 433 ? -28.207 -2.821 17.079 1.00 85.62 433 LYS A CA 1
ATOM 3068 C C . LYS A 1 433 ? -27.134 -3.897 17.295 1.00 85.62 433 LYS A C 1
ATOM 3070 O O . LYS A 1 433 ? -26.275 -4.073 16.452 1.00 85.62 433 LYS A O 1
ATOM 3075 N N . ASP A 1 434 ? -27.225 -4.662 18.385 1.00 84.81 434 ASP A N 1
ATOM 3076 C CA . ASP A 1 434 ? -26.290 -5.761 18.691 1.00 84.81 434 ASP A CA 1
ATOM 3077 C C . ASP A 1 434 ? -24.828 -5.333 18.946 1.00 84.81 434 ASP A C 1
ATOM 3079 O O . ASP A 1 434 ? -23.973 -6.209 19.094 1.00 84.81 434 ASP A O 1
ATOM 3083 N N . ALA A 1 435 ? -24.540 -4.029 19.061 1.00 85.81 435 ALA A N 1
ATOM 3084 C CA . ALA A 1 435 ? -23.233 -3.532 19.484 1.00 85.81 435 ALA A CA 1
ATOM 3085 C C . ALA A 1 435 ? -22.840 -4.075 20.872 1.00 85.81 435 ALA A C 1
ATOM 3087 O O . ALA A 1 435 ? -23.686 -4.251 21.762 1.00 85.81 435 ALA A O 1
ATOM 3088 N N . ILE A 1 436 ? -21.544 -4.329 21.050 1.00 87.06 436 ILE A N 1
ATOM 3089 C CA . ILE A 1 436 ? -20.951 -4.936 22.241 1.00 87.06 436 ILE A CA 1
ATOM 3090 C C . ILE A 1 436 ? -20.087 -3.896 22.961 1.00 87.06 436 ILE A C 1
ATOM 3092 O O . ILE A 1 436 ? -19.185 -3.299 22.375 1.00 87.06 436 ILE A O 1
ATOM 3096 N N . LEU A 1 437 ? -20.340 -3.705 24.255 1.00 88.56 437 LEU A N 1
ATOM 3097 C CA . LEU A 1 437 ? -19.427 -3.014 25.162 1.00 88.56 437 LEU A CA 1
ATOM 3098 C C . LEU A 1 437 ? -18.628 -4.044 25.959 1.00 88.56 437 LEU A C 1
ATOM 3100 O O . LEU A 1 437 ? -19.180 -4.731 26.819 1.00 88.56 437 LEU A O 1
ATOM 3104 N N . GLY A 1 438 ? -17.341 -4.162 25.661 1.00 85.75 438 GLY A N 1
ATOM 3105 C CA . GLY A 1 438 ? -16.420 -5.060 26.343 1.00 85.75 438 GLY A CA 1
ATOM 3106 C C . GLY A 1 438 ? -15.690 -4.385 27.502 1.00 85.75 438 GLY A C 1
ATOM 3107 O O . GLY A 1 438 ? -15.330 -3.211 27.423 1.00 85.75 438 GLY A O 1
ATOM 3108 N N . PHE A 1 439 ? -15.407 -5.129 28.569 1.00 83.69 439 PHE A N 1
ATOM 3109 C CA . PHE A 1 439 ? -14.597 -4.634 29.681 1.00 83.69 439 PHE A CA 1
ATOM 3110 C C . PHE A 1 439 ? -13.637 -5.710 30.179 1.00 83.69 439 PHE A C 1
ATOM 3112 O O . PHE A 1 439 ? -14.049 -6.824 30.510 1.00 83.69 439 PHE A O 1
ATOM 3119 N N . GLY A 1 440 ? -12.354 -5.361 30.253 1.00 75.62 440 GLY A N 1
ATOM 3120 C CA . GLY A 1 440 ? -11.349 -6.159 30.948 1.00 75.62 440 GLY A CA 1
ATOM 3121 C C . GLY A 1 440 ? -11.484 -6.036 32.466 1.00 75.62 440 GLY A C 1
ATOM 3122 O O . GLY A 1 440 ? -12.112 -5.108 32.986 1.00 75.62 440 GLY A O 1
ATOM 3123 N N . THR A 1 441 ? -10.854 -6.959 33.186 1.00 70.00 441 THR A N 1
ATOM 3124 C CA . THR A 1 441 ? -10.769 -6.924 34.649 1.00 70.00 441 THR A CA 1
ATOM 3125 C C . THR A 1 441 ? -9.314 -6.974 35.108 1.00 70.00 441 THR A C 1
ATOM 3127 O O . THR A 1 441 ? -8.479 -7.660 34.521 1.00 70.00 441 THR A O 1
ATOM 3130 N N . SER A 1 442 ? -9.003 -6.260 36.191 1.00 64.62 442 SER A N 1
ATOM 3131 C CA . SER A 1 442 ? -7.743 -6.403 36.927 1.00 64.62 442 SER A CA 1
ATOM 3132 C C . SER A 1 442 ? -8.067 -6.764 38.366 1.00 64.62 442 SER A C 1
ATOM 3134 O O . SER A 1 442 ? -8.786 -6.031 39.034 1.00 64.62 442 SER A O 1
ATOM 3136 N N . ALA A 1 443 ? -7.544 -7.888 38.860 1.00 58.38 443 ALA A N 1
ATOM 3137 C CA . ALA A 1 443 ? -7.761 -8.338 40.239 1.00 58.38 443 ALA A CA 1
ATOM 3138 C C . ALA A 1 443 ? -9.248 -8.370 40.669 1.00 58.38 443 ALA A C 1
ATOM 3140 O O . ALA A 1 443 ? -9.576 -8.102 41.822 1.00 58.38 443 ALA A O 1
ATOM 3141 N N . SER A 1 444 ? -10.150 -8.746 39.755 1.00 56.34 444 SER A N 1
ATOM 3142 C CA . SER A 1 444 ? -11.608 -8.827 39.975 1.00 56.34 444 SER A CA 1
ATOM 3143 C C . SER A 1 444 ? -12.355 -7.487 40.054 1.00 56.34 444 SER A C 1
ATOM 3145 O O . SER A 1 444 ? -13.549 -7.495 40.350 1.00 56.34 444 SER A O 1
ATOM 3147 N N . THR A 1 445 ? -11.717 -6.348 39.753 1.00 64.50 445 THR A N 1
ATOM 3148 C CA . THR A 1 445 ? -12.427 -5.089 39.476 1.00 64.50 445 THR A CA 1
ATOM 3149 C C . THR A 1 445 ? -12.480 -4.825 37.965 1.00 64.50 445 THR A C 1
ATOM 3151 O O . THR A 1 445 ? -11.458 -4.922 37.278 1.00 64.50 445 THR A O 1
ATOM 3154 N N . PRO A 1 446 ? -13.667 -4.535 37.412 1.00 68.06 446 PRO A N 1
ATOM 3155 C CA . PRO A 1 446 ? -13.852 -4.242 36.002 1.00 68.06 446 PRO A CA 1
ATOM 3156 C C . PRO A 1 446 ? -13.413 -2.810 35.738 1.00 68.06 446 PRO A C 1
ATOM 3158 O O . PRO A 1 446 ? -13.596 -1.920 36.574 1.00 68.06 446 PRO A O 1
ATOM 3161 N N . TYR A 1 447 ? -12.856 -2.580 34.558 1.00 79.44 447 TYR A N 1
ATOM 3162 C CA . TYR A 1 447 ? -12.669 -1.219 34.089 1.00 79.44 447 TYR A CA 1
ATOM 3163 C C . TYR A 1 447 ? -14.014 -0.600 33.721 1.00 79.44 447 TYR A C 1
ATOM 3165 O O . TYR A 1 447 ? -14.908 -1.275 33.217 1.00 79.44 447 TYR A O 1
ATOM 3173 N N . THR A 1 448 ? -14.155 0.696 33.976 1.00 80.31 448 THR A N 1
ATOM 3174 C CA . THR A 1 448 ? -15.370 1.450 33.665 1.00 80.31 448 THR A CA 1
ATOM 3175 C C . THR A 1 448 ? -15.145 2.346 32.452 1.00 80.31 448 THR A C 1
ATOM 3177 O O . THR A 1 448 ? -14.127 3.037 32.371 1.00 80.31 448 THR A O 1
ATOM 3180 N N . LEU A 1 449 ? -16.118 2.397 31.543 1.00 86.31 449 LEU A N 1
ATOM 3181 C CA . LEU A 1 449 ? -16.206 3.432 30.513 1.00 86.31 449 LEU A CA 1
ATOM 3182 C C . LEU A 1 449 ? -17.073 4.588 31.025 1.00 86.31 449 LEU A C 1
ATOM 3184 O O . LEU A 1 449 ? -18.167 4.365 31.532 1.00 86.31 449 LEU A O 1
ATOM 3188 N N . THR A 1 450 ? -16.597 5.819 30.896 1.00 87.44 450 THR A N 1
ATOM 3189 C CA . THR A 1 450 ? -17.318 7.039 31.273 1.00 87.44 450 THR A CA 1
ATOM 3190 C C . THR A 1 450 ? -17.670 7.826 30.017 1.00 87.44 450 THR A C 1
ATOM 3192 O O . THR A 1 450 ? -16.789 8.168 29.241 1.00 87.44 450 THR A O 1
ATOM 3195 N N . VAL A 1 451 ? -18.944 8.133 29.816 1.00 88.94 451 VAL A N 1
ATOM 3196 C CA . VAL A 1 451 ? -19.432 9.032 28.765 1.00 88.94 451 VAL A CA 1
ATOM 3197 C C . VAL A 1 451 ? -19.709 10.380 29.420 1.00 88.94 451 VAL A C 1
ATOM 3199 O O . VAL A 1 451 ? -20.398 10.423 30.439 1.00 88.94 451 VAL A O 1
ATOM 3202 N N . THR A 1 452 ? -19.155 11.471 28.894 1.00 87.75 452 THR A N 1
ATOM 3203 C CA . THR A 1 452 ? -19.327 12.815 29.485 1.00 87.75 452 THR A CA 1
ATOM 3204 C C . THR A 1 452 ? -20.414 13.649 28.811 1.00 87.75 452 THR A C 1
ATOM 3206 O O . THR A 1 452 ? -20.927 14.585 29.417 1.00 87.75 452 THR A O 1
ATOM 3209 N N . GLY A 1 453 ? -20.747 13.323 27.567 1.00 87.06 453 GLY A N 1
ATOM 3210 C CA . GLY A 1 453 ? -21.707 14.007 26.711 1.00 87.06 453 GLY A CA 1
ATOM 3211 C C . GLY A 1 453 ? -22.953 13.164 26.450 1.00 87.06 453 GLY A C 1
ATOM 3212 O O . GLY A 1 453 ? -23.567 12.614 27.365 1.00 87.06 453 GLY A O 1
ATOM 3213 N N . SER A 1 454 ? -23.367 13.105 25.191 1.00 87.25 454 SER A N 1
ATOM 3214 C CA . SER A 1 454 ? -24.594 12.451 24.750 1.00 87.25 454 SER A CA 1
ATOM 3215 C C . SER A 1 454 ? -24.452 10.935 24.596 1.00 87.25 454 SER A C 1
ATOM 3217 O O . SER A 1 454 ? -23.379 10.381 24.353 1.00 87.25 454 SER A O 1
ATOM 3219 N N . LEU A 1 455 ? -25.582 10.246 24.740 1.00 90.44 455 LEU A N 1
ATOM 3220 C CA . LEU A 1 455 ? -25.673 8.797 24.661 1.00 90.44 455 LEU A CA 1
ATOM 3221 C C . LEU A 1 455 ? -26.842 8.410 23.755 1.00 90.44 455 LEU A C 1
ATOM 3223 O O . LEU A 1 455 ? -27.998 8.688 24.075 1.00 90.44 455 LEU A O 1
ATOM 3227 N N . THR A 1 456 ? -26.543 7.746 22.643 1.00 90.62 456 THR A N 1
ATOM 3228 C CA . THR A 1 456 ? -27.535 7.178 21.724 1.00 90.62 456 THR A CA 1
ATOM 3229 C C . THR A 1 456 ? -27.442 5.661 21.783 1.00 90.62 456 THR A C 1
ATOM 3231 O O . THR A 1 456 ? -26.384 5.091 21.527 1.00 90.62 456 THR A O 1
ATOM 3234 N N . LEU A 1 457 ? -28.541 4.999 22.141 1.00 89.62 457 LEU A N 1
ATOM 3235 C CA . LEU A 1 457 ? -28.570 3.554 22.363 1.00 89.62 457 LEU A CA 1
ATOM 3236 C C . LEU A 1 457 ? -29.618 2.868 21.482 1.00 89.62 457 LEU A C 1
ATOM 3238 O O . LEU A 1 457 ? -30.678 3.447 21.224 1.00 89.62 457 LEU A O 1
ATOM 3242 N N . PRO A 1 458 ? -29.373 1.613 21.072 1.00 88.69 458 PRO A N 1
ATOM 3243 C CA . PRO A 1 458 ? -30.345 0.802 20.362 1.00 88.69 458 PRO A CA 1
ATOM 3244 C C . PRO A 1 458 ? -31.369 0.222 21.347 1.00 88.69 458 PRO A C 1
ATOM 3246 O O . PRO A 1 458 ? -31.187 0.238 22.563 1.00 88.69 458 PRO A O 1
ATOM 3249 N N . ALA A 1 459 ? -32.416 -0.418 20.824 1.00 86.62 459 ALA A N 1
ATOM 3250 C CA . ALA A 1 459 ? -33.327 -1.208 21.658 1.00 86.62 459 ALA A CA 1
ATOM 3251 C C . ALA A 1 459 ? -32.638 -2.424 22.323 1.00 86.62 459 ALA A C 1
ATOM 3253 O O . ALA A 1 459 ? -33.097 -2.899 23.365 1.00 86.62 459 ALA A O 1
ATOM 3254 N N . TYR A 1 460 ? -31.556 -2.929 21.717 1.00 86.12 460 TYR A N 1
ATOM 3255 C CA . TYR A 1 460 ? -30.811 -4.115 22.149 1.00 86.12 460 TYR A CA 1
ATOM 3256 C C . TYR A 1 460 ? -29.306 -3.872 22.030 1.00 86.12 460 TYR A C 1
ATOM 3258 O O . TYR A 1 460 ? -28.816 -3.625 20.926 1.00 86.12 460 TYR A O 1
ATOM 3266 N N . ALA A 1 461 ? -28.591 -3.992 23.147 1.00 86.56 461 ALA A N 1
ATOM 3267 C CA . ALA A 1 461 ? -27.134 -3.904 23.218 1.00 86.56 461 ALA A CA 1
ATOM 3268 C C . ALA A 1 461 ? -26.577 -5.036 24.092 1.00 86.56 461 ALA A C 1
ATOM 3270 O O . ALA A 1 461 ? -27.303 -5.666 24.873 1.00 86.56 461 ALA A O 1
ATOM 3271 N N . LYS A 1 462 ? -25.280 -5.310 23.961 1.00 87.75 462 LYS A N 1
ATOM 3272 C CA . LYS A 1 462 ? -24.606 -6.393 24.680 1.00 87.75 462 LYS A CA 1
ATOM 3273 C C . LYS A 1 462 ? -23.452 -5.858 25.518 1.00 87.75 462 LYS A C 1
ATOM 3275 O O . LYS A 1 462 ? -22.807 -4.882 25.149 1.00 87.75 462 LYS A O 1
ATOM 3280 N N . ILE A 1 463 ? -23.181 -6.524 26.634 1.00 84.19 463 ILE A N 1
ATOM 3281 C CA . ILE A 1 463 ? -21.993 -6.297 27.461 1.00 84.19 463 ILE A CA 1
ATOM 3282 C C . ILE A 1 463 ? -21.153 -7.569 27.477 1.00 84.19 463 ILE A C 1
ATOM 3284 O O . ILE A 1 463 ? -21.689 -8.649 27.707 1.00 84.19 463 ILE A O 1
ATOM 3288 N N . ALA A 1 464 ? -19.847 -7.448 27.266 1.00 82.44 464 ALA A N 1
ATOM 3289 C CA . ALA A 1 464 ? -18.880 -8.516 27.489 1.00 82.44 464 ALA A CA 1
ATOM 3290 C C . ALA A 1 464 ? -18.004 -8.169 28.700 1.00 82.44 464 ALA A C 1
ATOM 3292 O O . ALA A 1 464 ? -17.479 -7.062 28.792 1.00 82.44 464 ALA A O 1
ATOM 3293 N N . LEU A 1 465 ? -17.832 -9.114 29.627 1.00 79.56 465 LEU A N 1
ATOM 3294 C CA . LEU A 1 465 ? -16.812 -9.020 30.676 1.00 79.56 465 LEU A CA 1
ATOM 3295 C C . LEU A 1 465 ? -15.746 -10.089 30.456 1.00 79.56 465 LEU A C 1
ATOM 3297 O O . LEU A 1 465 ? -16.067 -11.279 30.387 1.00 79.56 465 LEU A O 1
ATOM 3301 N N . TYR A 1 466 ? -14.490 -9.653 30.410 1.00 77.25 466 TYR A N 1
ATOM 3302 C CA . TYR A 1 466 ? -13.322 -10.485 30.151 1.00 77.25 466 TYR A CA 1
ATOM 3303 C C . TYR A 1 466 ? -12.479 -10.683 31.415 1.00 77.25 466 TYR A C 1
ATOM 3305 O O . TYR A 1 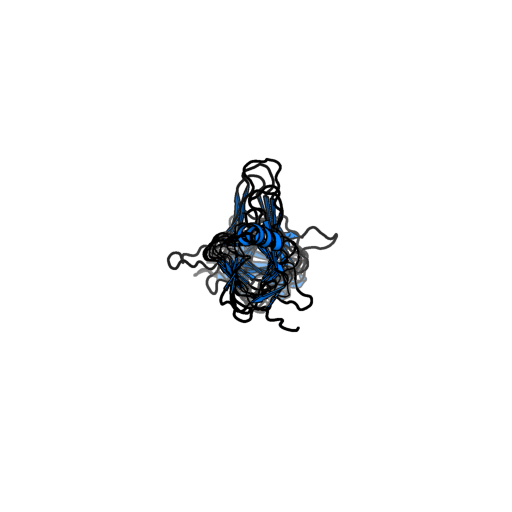466 ? -12.167 -9.736 32.145 1.00 77.25 466 TYR A O 1
ATOM 3313 N N . ALA A 1 467 ? -12.073 -11.929 31.667 1.00 69.12 467 ALA A N 1
ATOM 3314 C CA . ALA A 1 467 ? -11.215 -12.307 32.791 1.00 69.12 467 ALA A CA 1
ATOM 3315 C C . ALA A 1 467 ? -9.757 -11.830 32.633 1.00 69.12 467 ALA A C 1
ATOM 3317 O O . ALA A 1 467 ? -8.979 -11.891 33.583 1.00 69.12 467 ALA A O 1
ATOM 3318 N N . SER A 1 468 ? -9.372 -11.360 31.442 1.00 68.81 468 SER A N 1
ATOM 3319 C CA . SER A 1 468 ? -8.065 -10.753 31.182 1.00 68.81 468 SER A CA 1
ATOM 3320 C C . SER A 1 468 ? -8.166 -9.602 30.174 1.00 68.81 468 SER A C 1
ATOM 3322 O O . SER A 1 468 ? -9.213 -9.388 29.566 1.00 68.81 468 SER A O 1
ATOM 3324 N N . ASN A 1 469 ? -7.070 -8.861 29.987 1.00 65.19 469 ASN A N 1
ATOM 3325 C CA . ASN A 1 469 ? -6.980 -7.705 29.081 1.00 65.19 469 ASN A CA 1
ATOM 3326 C C . ASN A 1 469 ? -6.797 -8.094 27.600 1.00 65.19 469 ASN A C 1
ATOM 3328 O O . ASN A 1 469 ? -6.168 -7.353 26.847 1.00 65.19 469 ASN A O 1
ATOM 3332 N N . ALA A 1 470 ? -7.301 -9.258 27.184 1.00 57.97 470 ALA A N 1
ATOM 3333 C CA . ALA A 1 470 ? -7.085 -9.802 25.847 1.00 57.97 470 ALA A CA 1
ATOM 3334 C C . ALA A 1 470 ? -8.406 -10.010 25.076 1.00 57.97 470 ALA A C 1
ATOM 3336 O O . ALA A 1 470 ? -9.395 -10.455 25.665 1.00 57.97 470 ALA A O 1
ATOM 3337 N N . PRO A 1 471 ? -8.424 -9.753 23.755 1.00 51.75 471 PRO A N 1
ATOM 3338 C CA . PRO A 1 471 ? -9.526 -10.136 22.876 1.00 51.75 471 PRO A CA 1
ATOM 3339 C C . PRO A 1 471 ? -9.809 -11.639 22.961 1.00 51.75 471 PRO A C 1
ATOM 3341 O O . PRO A 1 471 ? -8.879 -12.445 22.931 1.00 51.75 471 PRO A O 1
ATOM 3344 N N . GLY A 1 472 ? -11.084 -12.024 23.056 1.00 57.22 472 GLY A N 1
ATOM 3345 C CA . GLY A 1 472 ? -11.482 -13.436 23.141 1.00 57.22 472 GLY A CA 1
ATOM 3346 C C . GLY A 1 472 ? -11.077 -14.136 24.444 1.00 57.22 472 GLY A C 1
ATOM 3347 O O . GLY A 1 472 ? -11.102 -15.363 24.502 1.00 57.22 472 GLY A O 1
ATOM 3348 N N . ALA A 1 473 ? -10.690 -13.378 25.474 1.00 66.19 473 ALA A N 1
ATOM 3349 C CA . ALA A 1 473 ? -10.440 -13.919 26.801 1.00 66.19 473 ALA A CA 1
ATOM 3350 C C . ALA A 1 473 ? -11.689 -14.590 27.392 1.00 66.19 473 ALA A C 1
ATOM 3352 O O . ALA A 1 473 ? -12.825 -14.238 27.061 1.00 66.19 473 ALA A O 1
ATOM 3353 N N . ASP A 1 474 ? -11.459 -15.522 28.319 1.00 72.19 474 ASP A N 1
ATOM 3354 C CA . ASP A 1 474 ? -12.534 -16.207 29.026 1.00 72.19 474 ASP A CA 1
ATOM 3355 C C . ASP A 1 474 ? -13.467 -15.218 29.734 1.00 72.19 474 ASP A C 1
ATOM 3357 O O . ASP A 1 474 ? -13.061 -14.151 30.212 1.00 72.19 474 ASP A O 1
ATOM 3361 N N . ALA A 1 475 ? -14.736 -15.602 29.819 1.00 77.62 475 ALA A N 1
ATOM 3362 C CA . ALA A 1 475 ? -15.742 -14.857 30.551 1.00 77.62 475 ALA A CA 1
ATOM 3363 C C . ALA A 1 475 ? -15.389 -14.751 32.040 1.00 77.62 475 ALA A C 1
ATOM 3365 O O . ALA A 1 475 ? -14.909 -15.705 32.658 1.00 77.62 475 ALA A O 1
ATOM 3366 N N . VAL A 1 476 ? -15.712 -13.612 32.654 1.00 77.56 476 VAL A N 1
ATOM 3367 C CA . VAL A 1 476 ? -15.705 -13.509 34.119 1.00 77.56 476 VAL A CA 1
ATOM 3368 C C . VAL A 1 476 ? -16.777 -14.443 34.691 1.00 77.56 476 VAL A C 1
ATOM 3370 O O . VAL A 1 476 ? -17.963 -14.314 34.385 1.00 77.56 476 VAL A O 1
ATOM 3373 N N . THR A 1 477 ? -16.355 -15.378 35.543 1.00 78.12 477 THR A N 1
ATOM 3374 C CA . THR A 1 477 ? -17.238 -16.341 36.226 1.00 78.12 477 THR A CA 1
ATOM 3375 C C . THR A 1 477 ? -17.461 -16.015 37.699 1.00 78.12 477 THR A C 1
ATOM 3377 O O . THR A 1 477 ? -18.354 -16.585 38.322 1.00 78.12 477 THR A O 1
ATOM 3380 N N . ALA A 1 478 ? -16.666 -15.104 38.264 1.00 82.94 478 ALA A N 1
ATOM 3381 C CA . ALA A 1 478 ? -16.781 -14.704 39.656 1.00 82.94 478 ALA A CA 1
ATOM 3382 C C . ALA A 1 478 ? -18.118 -13.988 39.912 1.00 82.94 478 ALA A C 1
ATOM 3384 O O . ALA A 1 478 ? -18.520 -13.105 39.154 1.00 82.94 478 ALA A O 1
ATOM 3385 N N . ALA A 1 479 ? -18.797 -14.367 40.997 1.00 86.31 479 ALA A N 1
ATOM 3386 C CA . ALA A 1 479 ? -19.995 -13.673 41.447 1.00 86.31 479 ALA A CA 1
ATOM 3387 C C . ALA A 1 479 ? -19.632 -12.283 41.988 1.00 86.31 479 ALA A C 1
ATOM 3389 O O . ALA A 1 479 ? -18.638 -12.120 42.701 1.00 86.31 479 ALA A O 1
ATOM 3390 N N . GLY A 1 480 ? -20.452 -11.283 41.680 1.00 87.50 480 GLY A N 1
ATOM 3391 C CA . GLY A 1 480 ? -20.186 -9.903 42.075 1.00 87.50 480 GLY A CA 1
ATOM 3392 C C . GLY A 1 480 ? -20.986 -8.886 41.275 1.00 87.50 480 GLY A C 1
ATOM 3393 O O . GLY A 1 480 ? -21.652 -9.231 40.301 1.00 87.50 480 GLY A O 1
ATOM 3394 N N . THR A 1 481 ? -20.914 -7.623 41.697 1.00 88.50 481 THR A N 1
ATOM 3395 C CA . THR A 1 481 ? -21.509 -6.484 40.986 1.00 88.50 481 THR A CA 1
ATOM 3396 C C . THR A 1 481 ? -20.408 -5.633 40.374 1.00 88.50 481 THR A C 1
ATOM 3398 O O . THR A 1 481 ? -19.483 -5.200 41.060 1.00 88.50 481 THR A O 1
ATOM 3401 N N . TYR A 1 482 ? -20.537 -5.383 39.078 1.00 86.81 482 TYR A N 1
ATOM 3402 C CA . TYR A 1 482 ? -19.506 -4.822 38.224 1.00 86.81 482 TYR A CA 1
ATOM 3403 C C . TYR A 1 482 ? -20.011 -3.532 37.578 1.00 86.81 482 TYR A C 1
ATOM 3405 O O . TYR A 1 482 ? -20.912 -3.577 36.743 1.00 86.81 482 TYR A O 1
ATOM 3413 N N . ALA A 1 483 ? -19.449 -2.383 37.961 1.00 86.81 483 ALA A N 1
ATOM 3414 C CA . ALA A 1 483 ? -19.769 -1.097 37.342 1.00 86.81 483 ALA A CA 1
ATOM 3415 C C . ALA A 1 483 ? -19.048 -0.973 35.994 1.00 86.81 483 ALA A C 1
ATOM 3417 O O . ALA A 1 483 ? -17.819 -0.916 35.944 1.00 86.81 483 ALA A O 1
ATOM 3418 N N . VAL A 1 484 ? -19.818 -0.929 34.910 1.00 86.81 484 VAL A N 1
ATOM 3419 C CA . VAL A 1 484 ? -19.281 -1.057 33.548 1.00 86.81 484 VAL A CA 1
ATOM 3420 C C . VAL A 1 484 ? -19.374 0.243 32.757 1.00 86.81 484 VAL A C 1
ATOM 3422 O O . VAL A 1 484 ? -18.423 0.617 32.078 1.00 86.81 484 VAL A O 1
ATOM 3425 N N . LEU A 1 485 ? -20.464 0.998 32.904 1.00 91.06 485 LEU A N 1
ATOM 3426 C CA . LEU A 1 485 ? -20.686 2.223 32.137 1.00 91.06 485 LEU A CA 1
ATOM 3427 C C . LEU A 1 485 ? -21.213 3.340 33.040 1.00 91.06 485 LEU A C 1
ATOM 3429 O O . LEU A 1 485 ? -22.230 3.172 33.710 1.00 91.06 485 LEU A O 1
ATOM 3433 N N . LYS A 1 486 ? -20.532 4.485 33.036 1.00 92.31 486 LYS A N 1
ATOM 3434 C CA . LYS A 1 486 ? -20.953 5.735 33.679 1.00 92.31 486 LYS A CA 1
ATOM 3435 C C . LYS A 1 486 ? -21.350 6.740 32.610 1.00 92.31 486 LYS A C 1
ATOM 3437 O O . LYS A 1 486 ? -20.630 6.900 31.634 1.00 92.31 486 LYS A O 1
ATOM 3442 N N . VAL A 1 487 ? -22.478 7.413 32.789 1.00 93.69 487 VAL A N 1
ATOM 3443 C CA . VAL A 1 487 ? -23.033 8.396 31.843 1.00 93.69 487 VAL A CA 1
ATOM 3444 C C . VAL A 1 487 ? -23.616 9.580 32.619 1.00 93.69 487 VAL A C 1
ATOM 3446 O O . VAL A 1 487 ? -23.860 9.438 33.822 1.00 93.69 487 VAL A O 1
ATOM 3449 N N . PRO A 1 488 ? -23.894 10.737 31.994 1.00 94.56 488 PRO A N 1
ATOM 3450 C CA . PRO A 1 488 ? -24.550 11.835 32.695 1.00 94.56 488 PRO A CA 1
ATOM 3451 C C . PRO A 1 488 ? -25.944 11.413 33.168 1.00 94.56 488 PRO A C 1
ATOM 3453 O O . PRO A 1 488 ? -26.626 10.646 32.486 1.00 94.56 488 PRO A O 1
ATOM 3456 N N . ALA A 1 489 ? -26.409 11.935 34.305 1.00 93.56 489 ALA A N 1
ATOM 3457 C CA . ALA A 1 489 ? -27.716 11.584 34.873 1.00 93.56 489 ALA A CA 1
ATOM 3458 C C . ALA A 1 489 ? -28.880 11.808 33.888 1.00 93.56 489 ALA A C 1
ATOM 3460 O O . ALA A 1 489 ? -29.845 11.043 33.883 1.00 93.56 489 ALA A O 1
ATOM 3461 N N . ALA A 1 490 ? -28.757 12.787 32.985 1.00 92.94 490 ALA A N 1
ATOM 3462 C CA . ALA A 1 490 ? -29.716 13.030 31.907 1.00 92.94 490 ALA A CA 1
ATOM 3463 C C . ALA A 1 490 ? -29.905 11.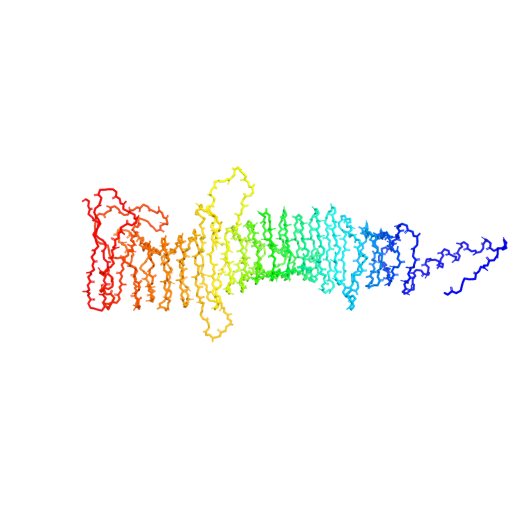822 30.961 1.00 92.94 490 ALA A C 1
ATOM 3465 O O . ALA A 1 490 ? -30.970 11.662 30.369 1.00 92.94 490 ALA A O 1
ATOM 3466 N N . CYS A 1 491 ? -28.906 10.942 30.849 1.00 92.25 491 CYS A N 1
ATOM 3467 C CA . CYS A 1 491 ? -28.945 9.740 30.016 1.00 92.25 491 CYS A CA 1
ATOM 3468 C C . CYS A 1 491 ? -29.505 8.503 30.747 1.00 92.25 491 CYS A C 1
ATOM 3470 O O . CYS A 1 491 ? -29.640 7.445 30.132 1.00 92.25 491 CYS A O 1
ATOM 3472 N N . ALA A 1 492 ? -29.857 8.603 32.038 1.00 92.00 492 ALA A N 1
ATOM 3473 C CA . ALA A 1 492 ? -30.300 7.463 32.850 1.00 92.00 492 ALA A CA 1
ATOM 3474 C C . ALA A 1 492 ? -31.535 6.752 32.273 1.00 92.00 492 ALA A C 1
ATOM 3476 O O . ALA A 1 492 ? -31.591 5.523 32.245 1.00 92.00 492 ALA A O 1
ATOM 3477 N N . ALA A 1 493 ? -32.510 7.520 31.773 1.00 90.00 493 ALA A N 1
ATOM 3478 C CA . ALA A 1 493 ? -33.730 6.970 31.186 1.00 90.00 493 ALA A CA 1
ATOM 3479 C C . ALA A 1 493 ? -33.446 6.181 29.898 1.00 90.00 493 ALA A C 1
ATOM 3481 O O . ALA A 1 493 ? -33.991 5.095 29.713 1.00 90.00 493 ALA A O 1
ATOM 3482 N N . ALA A 1 494 ? -32.555 6.693 29.040 1.00 89.12 494 ALA A N 1
ATOM 3483 C CA . ALA A 1 494 ? -32.123 5.987 27.836 1.00 89.12 494 ALA A CA 1
ATOM 3484 C C . ALA A 1 494 ? -31.397 4.685 28.202 1.00 89.12 494 ALA A C 1
ATOM 3486 O O . ALA A 1 494 ? -31.702 3.636 27.645 1.00 89.12 494 ALA A O 1
ATOM 3487 N N . LEU A 1 495 ? -30.506 4.735 29.196 1.00 89.50 495 LEU A N 1
ATOM 3488 C CA . LEU A 1 495 ? -29.740 3.583 29.673 1.00 89.50 495 LEU A CA 1
ATOM 3489 C C . LEU A 1 495 ? -30.629 2.467 30.246 1.00 89.50 495 LEU A C 1
ATOM 3491 O O . LEU A 1 495 ? -30.371 1.287 30.004 1.00 89.50 495 LEU A O 1
ATOM 3495 N N . ALA A 1 496 ? -31.686 2.843 30.971 1.00 89.00 496 ALA A N 1
ATOM 3496 C CA . ALA A 1 496 ? -32.662 1.920 31.549 1.00 89.00 496 ALA A CA 1
ATOM 3497 C C . ALA A 1 496 ? -33.643 1.333 30.516 1.00 89.00 496 ALA A C 1
ATOM 3499 O O . ALA A 1 496 ? -34.210 0.268 30.752 1.00 89.00 496 ALA A O 1
ATOM 3500 N N . ALA A 1 497 ? -33.854 2.008 29.382 1.00 88.69 497 ALA A N 1
ATOM 3501 C CA . ALA A 1 497 ? -34.743 1.539 28.319 1.00 88.69 497 ALA A CA 1
ATOM 3502 C C . ALA A 1 497 ? -34.118 0.434 27.445 1.00 88.69 497 ALA A C 1
ATOM 3504 O O . ALA A 1 497 ? -34.842 -0.286 26.751 1.00 88.69 497 ALA A O 1
ATOM 3505 N N . VAL A 1 498 ? -32.791 0.287 27.469 1.00 90.06 498 VAL A N 1
ATOM 3506 C CA . VAL A 1 498 ? -32.074 -0.728 26.689 1.00 90.06 498 VAL A CA 1
ATOM 3507 C C . VAL A 1 498 ? -32.249 -2.114 27.294 1.00 90.06 498 VAL A C 1
ATOM 3509 O O . VAL A 1 498 ? -32.098 -2.321 28.499 1.00 90.06 498 VAL A O 1
ATOM 3512 N N . LYS A 1 499 ? -32.484 -3.105 26.432 1.00 88.44 499 LYS A N 1
ATOM 3513 C CA . LYS A 1 499 ? -32.388 -4.514 26.812 1.00 88.44 499 LYS A CA 1
ATOM 3514 C C . LYS A 1 499 ? -30.938 -4.978 26.715 1.00 88.44 499 LYS A C 1
ATOM 3516 O O . LYS A 1 499 ? -30.420 -5.170 25.614 1.00 88.44 499 LYS A O 1
ATOM 3521 N N . TRP A 1 500 ? -30.316 -5.162 27.875 1.00 88.50 500 TRP A N 1
ATOM 3522 C CA . TRP A 1 500 ? -28.942 -5.639 28.012 1.00 88.50 500 TRP A CA 1
ATOM 3523 C C . TRP A 1 500 ? -28.875 -7.164 28.076 1.00 88.50 500 TRP A C 1
ATOM 3525 O O . TRP A 1 500 ? -29.721 -7.819 28.685 1.00 88.50 500 TRP A O 1
ATOM 3535 N N . SER A 1 501 ? -27.839 -7.730 27.464 1.00 87.50 501 SER A N 1
ATOM 3536 C CA . SER A 1 501 ? -27.493 -9.148 27.588 1.00 87.50 501 SER A CA 1
ATOM 3537 C C . SER A 1 501 ? -25.981 -9.319 27.702 1.00 87.50 501 SER A C 1
ATOM 3539 O O . SER A 1 501 ? -25.219 -8.449 27.279 1.00 87.50 501 SER A O 1
ATOM 3541 N N . CYS A 1 502 ? -25.544 -10.430 28.294 1.00 84.62 502 CYS A N 1
ATOM 3542 C CA . CYS A 1 502 ? -24.127 -10.763 28.387 1.00 84.62 502 CYS A CA 1
ATOM 3543 C C . CYS A 1 502 ? -23.671 -11.449 27.087 1.00 84.62 502 CYS A C 1
ATOM 3545 O O . CYS A 1 502 ? -24.193 -12.508 26.738 1.00 84.62 502 CYS A O 1
ATOM 3547 N N . ALA A 1 503 ? -22.717 -10.855 26.366 1.00 82.00 503 ALA A N 1
ATOM 3548 C CA . ALA A 1 503 ? -22.113 -11.430 25.160 1.00 82.00 503 ALA A CA 1
ATOM 3549 C C . ALA A 1 503 ? -21.196 -12.623 25.477 1.00 82.00 503 ALA A C 1
ATOM 3551 O O . ALA A 1 503 ? -21.053 -13.521 24.653 1.00 82.00 503 ALA A O 1
ATOM 3552 N N . THR A 1 504 ? -20.619 -12.657 26.680 1.00 76.56 504 THR A N 1
ATOM 3553 C CA . THR A 1 504 ? -19.717 -13.710 27.168 1.00 76.56 504 THR A CA 1
ATOM 3554 C C . THR A 1 504 ? -20.360 -14.497 28.317 1.00 76.56 504 THR A C 1
ATOM 3556 O O . THR A 1 504 ? -19.781 -14.675 29.385 1.00 76.56 504 THR A O 1
ATOM 3559 N N . ALA A 1 505 ? -21.606 -14.948 28.144 1.00 78.38 505 ALA A N 1
ATOM 3560 C CA . ALA A 1 505 ? -22.319 -15.671 29.197 1.00 78.38 505 ALA A CA 1
ATOM 3561 C C . ALA A 1 505 ? -21.699 -17.056 29.470 1.00 78.38 505 ALA A C 1
ATOM 3563 O O . ALA A 1 505 ? -21.510 -17.862 28.561 1.00 78.38 505 ALA A O 1
ATOM 3564 N N . SER A 1 506 ? -21.430 -17.351 30.741 1.00 80.19 506 SER A N 1
ATOM 3565 C CA . SER A 1 506 ? -21.025 -18.677 31.214 1.00 80.19 506 SER A CA 1
ATOM 3566 C C . SER A 1 506 ? -22.245 -19.492 31.628 1.00 80.19 506 SER A C 1
ATOM 3568 O O . SER A 1 506 ? -23.168 -18.971 32.259 1.00 80.19 506 SER A O 1
ATOM 3570 N N . ALA A 1 507 ? -22.250 -20.782 31.291 1.00 81.00 507 ALA A N 1
ATOM 3571 C CA . ALA A 1 507 ? -23.338 -21.683 31.655 1.00 81.00 507 ALA A CA 1
ATOM 3572 C C . ALA A 1 507 ? -23.494 -21.778 33.182 1.00 81.00 507 ALA A C 1
ATOM 3574 O O . ALA A 1 507 ? -22.508 -21.905 33.903 1.00 81.00 507 ALA A O 1
ATOM 3575 N N . GLY A 1 508 ? -24.740 -21.739 33.655 1.00 82.88 508 GLY A N 1
ATOM 3576 C CA . GLY A 1 508 ? -25.074 -21.787 35.081 1.00 82.88 508 GLY A CA 1
ATOM 3577 C C . GLY A 1 508 ? -25.207 -20.417 35.744 1.00 82.88 508 GLY A C 1
ATOM 3578 O O . GLY A 1 508 ? -25.943 -20.313 36.710 1.00 82.88 508 GLY A O 1
ATOM 3579 N N . ASN A 1 509 ? -24.616 -19.355 35.188 1.00 85.94 509 ASN A N 1
ATOM 3580 C CA . ASN A 1 509 ? -24.671 -18.030 35.802 1.00 85.94 509 ASN A CA 1
ATOM 3581 C C . ASN A 1 509 ? -25.901 -17.218 35.365 1.00 85.94 509 ASN A C 1
ATOM 3583 O O . ASN A 1 509 ? -26.304 -17.218 34.199 1.00 85.94 509 ASN A O 1
ATOM 3587 N N . THR A 1 510 ? -26.446 -16.445 36.302 1.00 89.19 510 THR A N 1
ATOM 3588 C CA . THR A 1 510 ? -27.466 -15.421 36.068 1.00 89.19 510 THR A CA 1
ATOM 3589 C C . THR A 1 510 ? -26.820 -14.039 35.993 1.00 89.19 510 THR A C 1
ATOM 3591 O O . THR A 1 510 ? -26.046 -13.651 36.868 1.00 89.19 510 THR A O 1
ATOM 3594 N N . TYR A 1 511 ? -27.182 -13.272 34.963 1.00 89.19 511 TYR A N 1
ATOM 3595 C CA . TYR A 1 511 ? -26.670 -11.925 34.710 1.00 89.19 511 TYR A CA 1
ATOM 3596 C C . TYR A 1 511 ? -27.800 -10.908 34.860 1.00 89.19 511 TYR A C 1
ATOM 3598 O O . TYR A 1 511 ? -28.768 -10.936 34.102 1.00 89.19 511 TYR A O 1
ATOM 3606 N N . THR A 1 512 ? -27.680 -10.010 35.837 1.00 91.75 512 THR A N 1
ATOM 3607 C CA . THR A 1 512 ? -28.672 -8.957 36.098 1.00 91.75 512 THR A CA 1
ATOM 3608 C C . THR A 1 512 ? -28.066 -7.592 35.815 1.00 91.75 512 THR A C 1
ATOM 3610 O O . THR A 1 512 ? -26.957 -7.308 36.255 1.00 91.75 512 THR A O 1
ATOM 3613 N N . PHE A 1 513 ? -28.794 -6.727 35.113 1.00 92.62 513 PHE A N 1
ATOM 3614 C CA . PHE A 1 513 ? -28.356 -5.366 34.812 1.00 92.62 513 PHE A CA 1
ATOM 3615 C C . PHE A 1 513 ? -29.174 -4.367 35.623 1.00 92.62 513 PHE A C 1
ATOM 3617 O O . PHE A 1 513 ? -30.400 -4.468 35.677 1.00 92.62 513 PHE A O 1
ATOM 3624 N N . SER A 1 514 ? -28.504 -3.408 36.258 1.00 93.56 514 SER A N 1
ATOM 3625 C CA . SER A 1 514 ? -29.157 -2.351 37.032 1.00 93.56 514 SER A CA 1
ATOM 3626 C C . SER A 1 514 ? -28.563 -0.985 36.716 1.00 93.56 514 SER A C 1
ATOM 3628 O O . SER A 1 514 ? -27.369 -0.860 36.447 1.00 93.56 514 SER A O 1
ATOM 3630 N N . VAL A 1 515 ? -29.412 0.042 36.745 1.00 94.56 515 VAL A N 1
ATOM 3631 C CA . VAL A 1 515 ? -29.010 1.440 36.586 1.00 94.56 515 VAL A CA 1
ATOM 3632 C C . VAL A 1 515 ? -29.252 2.157 37.905 1.00 94.56 515 VAL A C 1
ATOM 3634 O O . VAL A 1 515 ? -30.366 2.135 38.425 1.00 94.56 515 VAL A O 1
ATOM 3637 N N . ALA A 1 516 ? -28.211 2.790 38.437 1.00 95.12 516 ALA A N 1
ATOM 3638 C CA . ALA A 1 516 ? -28.287 3.632 39.625 1.00 95.12 516 ALA A CA 1
ATOM 3639 C C . ALA A 1 516 ? -27.859 5.059 39.277 1.00 95.12 516 ALA A C 1
ATOM 3641 O O . ALA A 1 516 ? -26.903 5.252 38.527 1.00 95.12 516 ALA A O 1
ATOM 3642 N N . THR A 1 517 ? -28.549 6.055 39.826 1.00 95.12 517 THR A N 1
ATOM 3643 C CA . THR A 1 517 ? -28.217 7.473 39.640 1.00 95.12 517 THR A CA 1
ATOM 3644 C C . THR A 1 517 ? -27.745 8.058 40.963 1.00 95.12 517 THR A C 1
ATOM 3646 O O . THR A 1 517 ? -28.429 7.922 41.975 1.00 95.12 517 THR A O 1
ATOM 3649 N N . GLU A 1 518 ? -26.587 8.710 40.948 1.00 93.12 518 GLU A N 1
ATOM 3650 C CA . GLU A 1 518 ? -25.990 9.382 42.100 1.00 93.12 518 GLU A CA 1
ATOM 3651 C C . GLU A 1 518 ? -25.462 10.752 41.658 1.00 93.12 518 GLU A C 1
ATOM 3653 O O . GLU A 1 518 ? -24.562 10.851 40.820 1.00 93.12 518 GLU A O 1
ATOM 3658 N N . GLY A 1 519 ? -26.062 11.821 42.191 1.00 93.62 519 GLY A N 1
ATOM 3659 C CA . GLY A 1 519 ? -25.786 13.186 41.742 1.00 93.62 519 GLY A CA 1
ATOM 3660 C C . GLY A 1 519 ? -26.011 13.343 40.235 1.00 93.62 519 GLY A C 1
ATOM 3661 O O . GLY A 1 519 ? -27.057 12.958 39.713 1.00 93.62 519 GLY A O 1
ATOM 3662 N N . ASP A 1 520 ? -25.001 13.865 39.539 1.00 92.44 520 ASP A N 1
ATOM 3663 C CA . ASP A 1 520 ? -25.046 14.136 38.097 1.00 92.44 520 ASP A CA 1
ATOM 3664 C C . ASP A 1 520 ? -24.613 12.941 37.226 1.00 92.44 520 ASP A C 1
ATOM 3666 O O . ASP A 1 520 ? -24.450 13.080 36.014 1.00 92.44 520 ASP A O 1
ATOM 3670 N N . THR A 1 521 ? -24.426 11.753 37.812 1.00 93.25 521 THR A N 1
ATOM 3671 C CA . THR A 1 521 ? -23.974 10.546 37.098 1.00 93.25 521 THR A CA 1
ATOM 3672 C C . THR A 1 521 ? -24.979 9.403 37.236 1.00 93.25 521 THR A C 1
ATOM 3674 O O . THR A 1 521 ? -25.510 9.140 38.312 1.00 93.25 521 THR A O 1
ATOM 3677 N N . ALA A 1 522 ? -25.210 8.668 36.149 1.00 95.69 522 ALA A N 1
ATOM 3678 C CA . ALA A 1 522 ? -25.882 7.374 36.154 1.00 95.69 522 ALA A CA 1
ATOM 3679 C C . ALA A 1 522 ? -24.886 6.257 35.820 1.00 95.69 522 ALA A C 1
ATOM 3681 O O . ALA A 1 522 ? -24.059 6.397 34.923 1.00 95.69 522 ALA A O 1
ATOM 3682 N N . THR A 1 523 ? -24.963 5.145 36.545 1.00 94.69 523 THR A N 1
ATOM 3683 C CA . THR A 1 523 ? -24.066 3.994 36.403 1.00 94.69 523 THR A CA 1
ATOM 3684 C C . THR A 1 523 ? -24.868 2.749 36.053 1.00 94.69 523 THR A C 1
ATOM 3686 O O . THR A 1 523 ? -25.766 2.362 36.802 1.00 94.69 523 THR A O 1
ATOM 3689 N N . LEU A 1 524 ? -24.515 2.096 34.947 1.00 94.44 524 LEU A N 1
ATOM 3690 C CA . LEU A 1 524 ? -24.941 0.738 34.623 1.00 94.44 524 LEU A CA 1
ATOM 3691 C C . LEU A 1 524 ? -23.992 -0.259 35.289 1.00 94.44 524 LEU A C 1
ATOM 3693 O O . LEU A 1 524 ? -22.773 -0.205 35.097 1.00 94.44 524 LEU A O 1
ATOM 3697 N N . SER A 1 525 ? -24.573 -1.186 36.043 1.00 91.81 525 SER A N 1
ATOM 3698 C CA . SER A 1 525 ? -23.864 -2.291 36.678 1.00 91.81 525 SER A CA 1
ATOM 3699 C C . SER A 1 525 ? -24.386 -3.633 36.180 1.00 91.81 525 SER A C 1
ATOM 3701 O O . SER A 1 525 ? -25.593 -3.809 36.009 1.00 91.81 525 SER A O 1
ATOM 3703 N N . MET A 1 526 ? -23.477 -4.588 35.993 1.00 90.31 526 MET A N 1
ATOM 3704 C CA . MET A 1 526 ? -23.799 -5.990 35.744 1.00 90.31 526 MET A CA 1
ATOM 3705 C C . MET A 1 526 ? -23.508 -6.807 37.003 1.00 90.31 526 MET A C 1
ATOM 3707 O O . MET A 1 526 ? -22.388 -6.803 37.504 1.00 90.31 526 MET A O 1
ATOM 3711 N N . THR A 1 527 ? -24.503 -7.520 37.511 1.00 90.81 527 THR A N 1
ATOM 3712 C CA . THR A 1 527 ? -24.364 -8.449 38.631 1.00 90.81 527 THR A CA 1
ATOM 3713 C C . THR A 1 527 ? -24.351 -9.878 38.108 1.00 90.81 527 THR A C 1
ATOM 3715 O O . THR A 1 527 ? -25.280 -10.285 37.408 1.00 90.81 527 THR A O 1
ATOM 3718 N N . ILE A 1 528 ? -23.308 -10.629 38.457 1.00 89.44 528 ILE A N 1
ATOM 3719 C CA . ILE A 1 528 ? -23.167 -12.060 38.173 1.00 89.44 528 ILE A CA 1
ATOM 3720 C C . ILE A 1 528 ? -23.511 -12.833 39.446 1.00 89.44 528 ILE A C 1
ATOM 3722 O O . ILE A 1 528 ? -22.922 -12.587 40.501 1.00 89.44 528 ILE A O 1
ATOM 3726 N N . ALA A 1 529 ? -24.451 -13.767 39.338 1.00 88.75 529 ALA A N 1
ATOM 3727 C CA . ALA A 1 529 ? -24.796 -14.731 40.377 1.00 88.75 529 ALA A CA 1
ATOM 3728 C C . ALA A 1 529 ? -24.695 -16.155 39.814 1.00 88.75 529 ALA A C 1
ATOM 3730 O O . ALA A 1 529 ? -24.965 -16.356 38.630 1.00 88.75 529 ALA A O 1
ATOM 3731 N N . ALA A 1 530 ? -24.279 -17.106 40.651 1.00 80.94 530 ALA A N 1
ATOM 3732 C CA . ALA A 1 530 ? -24.185 -18.525 40.299 1.00 80.94 530 ALA A CA 1
ATOM 3733 C C . ALA A 1 530 ? -25.547 -19.232 40.304 1.00 80.94 530 ALA A C 1
ATOM 3735 O O . ALA A 1 530 ? -26.491 -18.694 40.934 1.00 80.94 530 ALA A O 1
#

Foldseek 3Di:
DDDDDDDDDDDPPPPCPVCVVVVVVVVQVDDEDDDEDADQEDEAADEAPDEGEYAEYNYAQHEYEYAHQEEYEFEQHYAYAHEYEDNHHAYEYAEADPVLGGSYHNEAYEYEAAYEYEEEGEDQHEYEYPEEYEYEYPEEYEYQAEYEHAYEYEFAAEEYEDAHYEYEYQEYEFHHDPDEEGGEYEYAEYEYAHVEEYEQDEDFQYEYEYEYAYYEYANNLYAYEYEAYPDDQAGEYEYEYHFEHCYEYEQHEEDEYEHAHQYAYEYEYEFEHAGEYAYLEYDYDDHRYAYEYEYYLGEYEPHNDDPDPVPPPDDLRENPCVRHPEYEAFQNGYEYEYPPPPDQREHEPPDEHEHDPDDPPTFHEEYEYDASYEYEAAADYTHAYEYEYEANEEYEYALHGEDDLHYEYEFYACYEYEYYNAAYEHAEYAYDHAYEYHWEDDPPATHEYEHEHYYHDDQEYEYFYAPHSDPPHAGDQDFDKYFHYKYFPVCQVVVVNHDYDYPRDDPPKDWDWDWDDDPGMITIIIGIDD

pLDDT: mean 74.77, std 19.17, range [24.92, 97.19]

Radius of gyration: 32.13 Å; chains: 1; bounding box: 78×51×109 Å